Protein AF-A0A1M6LQL8-F1 (afdb_monomer)

Foldseek 3Di:
DVVVVVVVVVVVVVVVPPPPPDDFWKKKKKFAAPLAPVRWIKMKIFGFDLPFLWQLLKDKWWDDFPCDQQQNWIKIAIGIPVQWDAPDDPVCVVVVVVVPPDDDDDDDDDDDPDDSTDGFHCWIATQQFKGKHKGFQPCQACVNCVVVVHHALADPVAAEPRNLRSSCRRNDQAPVVNLVVLVCQLQGPDVPDGWHNYQMWMWMHHQARWIWIWGDHGRDIWIDTQQEAQDFADDPPDPFGWSPDAGPHGSPDDDDDRSNHGYMDIDISAFRHQDADPVRSGSHQPPWTWGQDPNWTAIPDDDDSVPPLVQQAPSRDSHGLFAEDDSNPPDRDDLQQAQFCPDQDPGDDDSFGDTHNQQDQTTPPDAPPVRASWDWRPRTSFALRRSKMWMWIGHHSPFLCSSQPIWIQIFGATSLQTATAIDTNLLGGAQPLRSCSSVLNVVVSPVFWDFDPPPPPPCLSGSPGCPHGRNDTTITRVCQRQNNGGACNDHSRVQRVLQVLVVVVVSVVVVVVVSVCSVVVNDDSVRVSNVSNVVSNVSVVQSSVSSNVSHHDPVSPPVVVVD

Mean predicted aligned error: 11.29 Å

Radius of gyration: 23.6 Å; Cα contacts (8 Å, |Δi|>4): 1247; chains: 1; bounding box: 78×62×65 Å

Secondary structure (DSSP, 8-state):
-HHHHHHHHHHHHHHTS---------EEEEEEETTBTTEEEEEEEEEE--S-TTTT-EEEEEEPP--SSS----EEEEEEGGG-EE-S-HHHHHHHTTTTTS-PPP-----SS--SEE---SEEEETTS-EEEEEE-GGGSHHHHHHTTPPP---TTS-BHHHHHHHHHHH-SSHHHHHHHHHHHTT--STT-SS-B--EEEEEE-TTS-EEEEEE-SS-EEEEE--SB---EE-TT-SSEE----B---TTSPPPPTT---EEEEESS---B--B-TTS-BS------EEEETTEEEESS-S--SS---TT-TTSTT----SS--TTSSSPB-HHHHH-------SSS-TT--S-STT--SSSS---TTS-SEEE-TTSSS-TTEEEEEEEE---TT-TTTTTT-EEEEEES-TTTS--EEE-GGG-SPPGGGTTHHHHHHHHHHHHB-----SSSS-TT----TTSTTSS-PEEEHHHHTTTSSTTTSTTHHHHHHHHHHHHHHHHHHHHHHHHHHHTT-S-HHHHHHHHHHHHHHHHHHHHHHHHHT---GGGGTTGGG-

Organism: Paramaledivibacter caminithermalis (strain DSM 15212 / CIP 107654 / DViRD3) (NCBI:txid1121301)

Sequence (563 aa):
MRRKKIFCILIAVMFFGMNIASAWACSIAGATGSATVDGRPVIWKNRDSWGSENCWKTFAYYHKTSNNEFDKFNYVGVTDADTKVYYSDPKKVKEQEKERTNEPIDLTPITEPIHPYKYYPWAGANEKGLGLVQTSAHTLSRDFQQEQGFTPDQDPNGIDNKTLNHMILCSCETVDEVEQLLRDTNNGWYDGSTARNTNSIIMVFDKYGNMATFEVSGADFTRDNVSEEYTPQNFPGYSYPIYPAVHEDDKDLENPSDGEYNGYDWRTNFARVDYERDDGFKYFVDEHRTYVEDNQVVNGEQGQDGIDDREYSTSTVKRWGRIGIRMDDPHDKDYRYFIQKEVGAYGIGQIYDIETLARSIGDLPYTNENGEAQKATGWHLSRFCTTFSVVITGSKASDSDDGKLITMWLAQGEPSHTIFIPIFPFAGEPPEILNDMYLYSNEKRHLLYDYQDTDGDGDDNECTGYTEERNADHSINLALLTGNGYYGQGGIQRPIFLTENWAYNKYNQKMFNIRYQLDNNFITDDELRQNLKEWQENIAQTMKTHYINGTYPNEALTDETSK

pLDDT: mean 75.4, std 20.94, range [26.5, 98.62]

Solvent-accessible surface area (backbone atoms only — not comparable to full-atom values): 30187 Å² total; per-residue (Å²): 124,70,70,65,56,55,54,53,50,53,51,53,54,59,68,68,64,69,73,74,79,79,83,72,64,22,39,37,37,37,32,12,18,81,37,13,76,83,35,33,22,34,38,33,32,38,40,46,58,52,88,40,62,42,47,49,51,20,37,72,43,56,46,78,48,80,70,46,100,61,32,59,34,38,24,26,28,36,34,36,60,76,43,64,39,70,78,59,65,81,83,52,52,76,64,52,72,75,68,65,86,80,76,88,79,88,83,72,82,86,84,69,100,76,73,74,51,49,76,36,28,59,30,36,31,15,40,52,12,24,41,40,35,57,27,49,18,59,77,51,24,51,66,45,29,47,76,75,71,44,82,58,51,48,25,91,76,21,53,35,62,40,56,47,45,41,46,44,42,16,58,36,49,43,62,66,47,44,51,51,53,50,63,65,33,21,60,25,73,50,93,96,23,67,4,14,36,24,32,28,36,38,38,37,33,10,23,33,11,35,37,37,38,32,44,35,33,10,50,51,70,45,33,41,67,35,54,50,65,77,62,73,41,81,45,95,94,50,99,40,34,26,66,77,82,62,51,86,58,41,70,90,52,88,77,77,60,90,51,62,24,20,13,40,51,73,46,38,28,57,62,65,46,80,44,66,45,99,86,66,56,52,50,45,76,76,90,70,53,49,33,40,56,98,79,23,33,41,70,73,64,92,77,81,83,81,55,93,65,58,88,73,31,70,51,41,78,80,51,56,70,66,55,58,64,52,95,75,47,98,63,64,40,46,69,41,46,46,61,53,33,93,45,80,48,83,65,90,78,54,102,58,33,50,39,23,41,50,33,28,60,55,67,42,74,54,61,39,100,87,70,43,41,48,43,72,20,77,40,31,61,22,30,74,36,27,19,29,28,40,39,37,38,44,25,25,65,87,50,74,57,66,9,44,70,28,33,37,31,40,12,41,14,38,41,63,76,32,57,66,42,65,39,44,27,45,37,41,72,58,53,74,84,46,68,58,41,20,57,61,25,47,57,51,44,63,75,32,38,70,64,61,73,84,84,75,81,82,64,86,66,53,28,62,33,73,86,30,59,48,42,41,80,40,41,36,36,39,50,57,41,14,29,98,37,38,77,47,68,21,47,62,24,24,28,43,46,39,35,42,54,39,48,50,53,54,47,53,55,49,54,52,54,50,49,54,29,43,73,66,68,71,56,51,73,68,56,48,24,52,54,45,37,59,47,36,40,53,49,47,54,53,50,51,54,22,59,76,69,66,36,50,60,80,77,39,61,67,60,66,81,74,111

Nearest PDB structures (foldseek):
  4e55-assembly1_A  TM=4.766E-01  e=2.566E-01  Pseudomonas sp. 130

Structure (mmCIF, N/CA/C/O backbone):
data_AF-A0A1M6LQL8-F1
#
_entry.id   AF-A0A1M6LQL8-F1
#
loop_
_atom_site.group_PDB
_atom_site.id
_atom_site.type_symbol
_atom_site.label_atom_id
_atom_site.label_alt_id
_atom_site.label_comp_id
_atom_site.label_asym_id
_atom_site.label_entity_id
_atom_site.label_seq_id
_atom_site.pdbx_PDB_ins_code
_atom_site.Cartn_x
_atom_site.Cartn_y
_atom_site.Cartn_z
_atom_site.occupancy
_atom_site.B_iso_or_equiv
_atom_site.auth_seq_id
_atom_site.auth_comp_id
_atom_site.auth_asym_id
_atom_site.auth_atom_id
_atom_site.pdbx_PDB_model_num
ATOM 1 N N . MET A 1 1 ? 51.097 20.227 -31.920 1.00 51.44 1 MET A N 1
ATOM 2 C CA . MET A 1 1 ? 49.835 20.897 -31.518 1.00 51.44 1 MET A CA 1
ATOM 3 C C . MET A 1 1 ? 48.553 20.094 -31.803 1.00 51.44 1 MET A C 1
ATOM 5 O O . MET A 1 1 ? 47.617 20.233 -31.032 1.00 51.44 1 MET A O 1
ATOM 9 N N . ARG A 1 2 ? 48.485 19.221 -32.830 1.00 49.28 2 ARG A N 1
ATOM 10 C CA . ARG A 1 2 ? 47.283 18.403 -33.139 1.00 49.28 2 ARG A CA 1
ATOM 11 C C . ARG A 1 2 ? 47.032 17.189 -32.220 1.00 49.28 2 ARG A C 1
ATOM 13 O O . ARG A 1 2 ? 45.882 16.875 -31.964 1.00 49.28 2 ARG A O 1
ATOM 20 N N . ARG A 1 3 ? 48.073 16.550 -31.662 1.00 45.28 3 ARG A N 1
ATOM 21 C CA . ARG A 1 3 ? 47.918 15.356 -30.794 1.00 45.28 3 ARG A CA 1
ATOM 22 C C . ARG A 1 3 ? 47.358 15.646 -29.391 1.00 45.28 3 ARG A C 1
ATOM 24 O O . ARG A 1 3 ? 46.673 14.800 -28.841 1.00 45.28 3 ARG A O 1
ATOM 31 N N . LYS A 1 4 ? 47.574 16.851 -28.845 1.00 42.88 4 LYS A N 1
ATOM 32 C CA . LYS A 1 4 ? 47.022 17.250 -27.532 1.00 42.88 4 LYS A CA 1
ATOM 33 C C . LYS A 1 4 ? 45.515 17.549 -27.581 1.00 42.88 4 LYS A C 1
ATOM 35 O O . LYS A 1 4 ? 44.828 17.304 -26.606 1.00 42.88 4 LYS A O 1
ATOM 40 N N . LYS A 1 5 ? 44.991 18.005 -28.729 1.00 42.81 5 LYS A N 1
ATOM 41 C CA . LYS A 1 5 ? 43.551 18.277 -28.907 1.00 42.81 5 LYS A CA 1
ATOM 42 C C . LYS A 1 5 ? 42.715 16.999 -29.058 1.00 42.81 5 LYS A C 1
ATOM 44 O O . LYS A 1 5 ? 41.590 16.968 -28.589 1.00 42.81 5 LYS A O 1
ATOM 49 N N . ILE A 1 6 ? 43.280 15.944 -29.652 1.00 52.91 6 ILE A N 1
ATOM 50 C CA . ILE A 1 6 ? 42.610 14.635 -29.781 1.00 52.91 6 ILE A CA 1
ATOM 51 C C . ILE A 1 6 ? 42.515 13.929 -28.417 1.00 52.91 6 ILE A C 1
ATOM 53 O O . ILE A 1 6 ? 41.496 13.322 -28.118 1.00 52.91 6 ILE A O 1
ATOM 57 N N . PHE A 1 7 ? 43.529 14.079 -27.558 1.00 50.47 7 PHE A N 1
ATOM 58 C CA . PHE A 1 7 ? 43.519 13.506 -26.207 1.00 50.47 7 PHE A CA 1
ATOM 59 C C . PHE A 1 7 ? 42.490 14.186 -25.282 1.00 50.47 7 PHE A C 1
ATOM 61 O O . PHE A 1 7 ? 41.803 13.507 -24.531 1.00 50.47 7 PHE A O 1
ATOM 68 N N . CYS A 1 8 ? 42.307 15.509 -25.390 1.00 50.44 8 CYS A N 1
ATOM 69 C CA . CYS A 1 8 ? 41.268 16.223 -24.634 1.00 50.44 8 CYS A CA 1
ATOM 70 C C . CYS A 1 8 ? 39.840 15.900 -25.107 1.00 50.44 8 CYS A C 1
ATOM 72 O O . CYS A 1 8 ? 38.934 15.891 -24.286 1.00 50.44 8 CYS A O 1
ATOM 74 N N . ILE A 1 9 ? 39.634 15.606 -26.398 1.00 54.69 9 ILE A N 1
ATOM 75 C CA . ILE A 1 9 ? 38.318 15.194 -26.919 1.00 54.69 9 ILE A CA 1
ATOM 76 C C . ILE A 1 9 ? 37.983 13.760 -26.484 1.00 54.69 9 ILE A C 1
ATOM 78 O O . ILE A 1 9 ? 36.846 13.501 -26.123 1.00 54.69 9 ILE A O 1
ATOM 82 N N . LEU A 1 10 ? 38.959 12.847 -26.433 1.00 51.44 10 LEU A N 1
ATOM 83 C CA . LEU A 1 10 ? 38.745 11.486 -25.915 1.00 51.44 10 LEU A CA 1
ATOM 84 C C . LEU A 1 10 ? 38.437 11.462 -24.410 1.00 51.44 10 LEU A C 1
ATOM 86 O O . LEU A 1 10 ? 37.587 10.688 -23.990 1.00 51.44 10 LEU A O 1
ATOM 90 N N . ILE A 1 11 ? 39.060 12.340 -23.616 1.00 54.34 11 ILE A N 1
ATOM 91 C CA . ILE A 1 11 ? 38.724 12.505 -22.191 1.00 54.34 11 ILE A CA 1
ATOM 92 C C . ILE A 1 11 ? 37.340 13.149 -22.030 1.00 54.34 11 ILE A C 1
ATOM 94 O O . ILE A 1 11 ? 36.560 12.688 -21.210 1.00 54.34 11 ILE A O 1
ATOM 98 N N . ALA A 1 12 ? 36.984 14.150 -22.841 1.00 48.75 12 ALA A N 1
ATOM 99 C CA . ALA A 1 12 ? 35.648 14.752 -22.798 1.00 48.75 12 ALA A CA 1
ATOM 100 C C . ALA A 1 12 ? 34.536 13.778 -23.236 1.00 48.75 12 ALA A C 1
ATOM 102 O O . ALA A 1 12 ? 33.448 13.822 -22.679 1.00 48.75 12 ALA A O 1
ATOM 103 N N . VAL A 1 13 ? 34.811 12.868 -24.178 1.00 50.97 13 VAL A N 1
ATOM 104 C CA . VAL A 1 13 ? 33.875 11.803 -24.589 1.00 50.97 13 VAL A CA 1
ATOM 105 C C . VAL A 1 13 ? 33.806 10.674 -23.549 1.00 50.97 13 VAL A C 1
ATOM 107 O O . VAL A 1 13 ? 32.734 10.119 -23.351 1.00 50.97 13 VAL A O 1
ATOM 110 N N . MET A 1 14 ? 34.893 10.382 -22.820 1.00 44.81 14 MET A N 1
ATOM 111 C CA . MET A 1 14 ? 34.853 9.471 -21.661 1.00 44.81 14 MET A CA 1
ATOM 112 C C . MET A 1 14 ? 34.118 10.070 -20.451 1.00 44.81 14 MET A C 1
ATOM 114 O O . MET A 1 14 ? 33.455 9.329 -19.739 1.00 44.81 14 MET A O 1
ATOM 118 N N . PHE A 1 15 ? 34.172 11.390 -20.237 1.00 41.34 15 PHE A N 1
ATOM 119 C CA . PHE A 1 15 ? 33.432 12.058 -19.155 1.00 41.34 15 PHE A CA 1
ATOM 120 C C . PHE A 1 15 ? 31.950 12.316 -19.479 1.00 41.34 15 PHE A C 1
ATOM 122 O O . PHE A 1 15 ? 31.159 12.468 -18.559 1.00 41.34 15 PHE A O 1
ATOM 129 N N . PHE A 1 16 ? 31.551 12.316 -20.757 1.00 37.59 16 PHE A N 1
ATOM 130 C CA . PHE A 1 16 ? 30.139 12.395 -21.171 1.00 37.59 16 PHE A CA 1
ATOM 131 C C . PHE A 1 16 ? 29.446 11.025 -21.291 1.00 37.59 16 PHE A C 1
ATOM 133 O O . PHE A 1 16 ? 28.259 10.967 -21.603 1.00 37.59 16 PHE A O 1
ATOM 140 N N . GLY A 1 17 ? 30.175 9.926 -21.066 1.00 30.78 17 GLY A N 1
ATOM 141 C CA . GLY A 1 17 ? 29.665 8.556 -21.186 1.00 30.78 17 GLY A CA 1
ATOM 142 C C . GLY A 1 17 ? 29.110 7.947 -19.896 1.00 30.78 17 GLY A C 1
ATOM 143 O O . GLY A 1 17 ? 28.603 6.835 -19.944 1.00 30.78 17 GLY A O 1
ATOM 144 N N . MET A 1 18 ? 29.187 8.642 -18.759 1.00 32.34 18 MET A N 1
ATOM 145 C CA . MET A 1 18 ? 28.587 8.192 -17.498 1.00 32.34 18 MET A CA 1
ATOM 146 C C . MET A 1 18 ? 27.302 8.980 -17.239 1.00 32.34 18 MET A C 1
ATOM 148 O O . MET A 1 18 ? 27.223 9.774 -16.307 1.00 32.34 18 MET A O 1
ATOM 152 N N . ASN A 1 19 ? 26.290 8.781 -18.086 1.00 28.59 19 ASN A N 1
ATOM 153 C CA . ASN A 1 19 ? 24.925 8.959 -17.604 1.00 28.59 19 ASN A CA 1
ATOM 154 C C . ASN A 1 19 ? 24.660 7.743 -16.724 1.00 28.59 19 ASN A C 1
ATOM 156 O O . ASN A 1 19 ? 24.488 6.638 -17.228 1.00 28.59 19 ASN A O 1
ATOM 160 N N . ILE A 1 20 ? 24.728 7.933 -15.409 1.00 33.16 20 ILE A N 1
ATOM 161 C CA . ILE A 1 20 ? 24.200 6.953 -14.469 1.00 33.16 20 ILE A CA 1
ATOM 162 C C . ILE A 1 20 ? 22.696 6.925 -14.744 1.00 33.16 20 ILE A C 1
ATOM 164 O O . ILE A 1 20 ? 21.991 7.886 -14.425 1.00 33.16 20 ILE A O 1
ATOM 168 N N . ALA A 1 21 ? 22.232 5.867 -15.410 1.00 33.00 21 ALA A N 1
ATOM 169 C CA . ALA A 1 21 ? 20.815 5.573 -15.534 1.00 33.00 21 ALA A CA 1
ATOM 170 C C . ALA A 1 21 ? 20.222 5.601 -14.119 1.00 33.00 21 ALA A C 1
ATOM 172 O O . ALA A 1 21 ? 20.693 4.928 -13.202 1.00 33.00 21 ALA A O 1
ATOM 173 N N . SER A 1 22 ? 19.279 6.513 -13.907 1.00 39.97 22 SER A N 1
ATOM 174 C CA . SER A 1 22 ? 18.739 6.809 -12.586 1.00 39.97 22 SER A CA 1
ATOM 175 C C . SER A 1 22 ? 17.838 5.656 -12.145 1.00 39.97 22 SER A C 1
ATOM 177 O O . SER A 1 22 ? 16.834 5.386 -12.795 1.00 39.97 22 SER A O 1
ATOM 179 N N . ALA A 1 23 ? 18.192 4.966 -11.059 1.00 41.09 23 ALA A N 1
ATOM 180 C CA . ALA A 1 23 ? 17.449 3.811 -10.560 1.00 41.09 23 ALA A CA 1
ATOM 181 C C . ALA A 1 23 ? 16.188 4.249 -9.799 1.00 41.09 23 ALA A C 1
ATOM 183 O O . ALA A 1 23 ? 16.297 4.809 -8.714 1.00 41.09 23 ALA A O 1
ATOM 184 N N . TRP A 1 24 ? 15.012 3.970 -10.373 1.00 51.72 24 TRP A N 1
ATOM 185 C CA . TRP A 1 24 ? 13.656 4.130 -9.820 1.00 51.72 24 TRP A CA 1
ATOM 186 C C . TRP A 1 24 ? 13.412 3.036 -8.790 1.00 51.72 24 TRP A C 1
ATOM 188 O O . TRP A 1 24 ? 13.331 1.887 -9.206 1.00 51.72 24 TRP A O 1
ATOM 198 N N . ALA A 1 25 ? 13.323 3.341 -7.487 1.00 62.91 25 ALA A N 1
ATOM 199 C CA . ALA A 1 25 ? 13.312 2.281 -6.484 1.00 62.91 25 ALA A CA 1
ATOM 200 C C . ALA A 1 25 ? 12.188 2.312 -5.448 1.00 62.91 25 ALA A C 1
ATOM 202 O O . ALA A 1 25 ? 12.446 2.235 -4.258 1.00 62.91 25 ALA A O 1
ATOM 203 N N . CYS A 1 26 ? 10.926 2.313 -5.883 1.00 80.56 26 CYS A N 1
ATOM 204 C CA . CYS A 1 26 ? 9.837 1.955 -4.968 1.00 80.56 26 CYS A CA 1
ATOM 205 C C . CYS A 1 26 ? 9.960 0.478 -4.518 1.00 80.56 26 CYS A C 1
ATOM 207 O O . CYS A 1 26 ? 10.621 -0.337 -5.168 1.00 80.56 26 CYS A O 1
ATOM 209 N N . SER A 1 27 ? 9.307 0.138 -3.404 1.00 83.00 27 SER A N 1
ATOM 210 C CA . SER A 1 27 ? 9.237 -1.234 -2.874 1.00 83.00 27 SER A CA 1
ATOM 211 C C . SER A 1 27 ? 7.787 -1.614 -2.603 1.00 83.00 27 SER A C 1
ATOM 213 O O . SER A 1 27 ? 7.040 -0.777 -2.088 1.00 83.00 27 SER A O 1
ATOM 215 N N . ILE A 1 28 ? 7.395 -2.845 -2.941 1.00 87.06 28 ILE A N 1
ATOM 216 C CA . ILE A 1 28 ? 6.079 -3.410 -2.626 1.00 87.06 28 ILE A CA 1
ATOM 217 C C . ILE A 1 28 ? 6.205 -4.829 -2.069 1.00 87.06 28 ILE A C 1
ATOM 219 O O . ILE A 1 28 ? 7.141 -5.559 -2.393 1.00 87.06 28 ILE A O 1
ATOM 223 N N . ALA A 1 29 ? 5.250 -5.230 -1.240 1.00 87.56 29 ALA A N 1
ATOM 224 C CA . ALA A 1 29 ? 5.147 -6.592 -0.730 1.00 87.56 29 ALA A CA 1
ATOM 225 C C . ALA A 1 29 ? 3.711 -6.904 -0.327 1.00 87.56 29 ALA A C 1
ATOM 227 O O . ALA A 1 29 ? 2.934 -5.985 -0.066 1.00 87.56 29 ALA A O 1
ATOM 228 N N . GLY A 1 30 ? 3.382 -8.184 -0.225 1.00 90.31 30 GLY A N 1
ATOM 229 C CA . GLY A 1 30 ? 2.069 -8.642 0.188 1.00 90.31 30 GLY A CA 1
ATOM 230 C C . GLY A 1 30 ? 2.092 -10.023 0.820 1.00 90.31 30 GLY A C 1
ATOM 231 O O . GLY A 1 30 ? 3.031 -10.790 0.630 1.00 90.31 30 GLY A O 1
ATOM 232 N N . ALA A 1 31 ? 1.069 -10.320 1.612 1.00 91.00 31 ALA A N 1
ATOM 233 C CA . ALA A 1 31 ? 0.821 -11.633 2.196 1.00 91.00 31 ALA A CA 1
ATOM 234 C C . ALA A 1 31 ? -0.680 -11.929 2.230 1.00 91.00 31 ALA A C 1
ATOM 236 O O . ALA A 1 31 ? -1.473 -11.007 2.415 1.00 91.00 31 ALA A O 1
ATOM 237 N N . THR A 1 32 ? -1.071 -13.196 2.092 1.00 92.81 32 THR A N 1
ATOM 238 C CA . THR A 1 32 ? -2.464 -13.665 2.158 1.00 92.81 32 THR A CA 1
ATOM 239 C C . THR A 1 32 ? -2.569 -15.089 2.720 1.00 92.81 32 THR A C 1
ATOM 241 O O . THR A 1 32 ? -1.564 -15.785 2.878 1.00 92.81 32 THR A O 1
ATOM 244 N N . GLY A 1 33 ? -3.788 -15.536 3.028 1.00 88.19 33 GLY A N 1
ATOM 245 C CA . GLY A 1 33 ? -4.061 -16.901 3.477 1.00 88.19 33 GLY A CA 1
ATOM 246 C C . GLY A 1 33 ? -3.384 -17.243 4.808 1.00 88.19 33 GLY A C 1
ATOM 247 O O . GLY A 1 33 ? -3.378 -16.445 5.741 1.00 88.19 33 GLY A O 1
ATOM 248 N N . SER A 1 34 ? -2.805 -18.438 4.924 1.00 86.75 34 SER A N 1
ATOM 249 C CA . SER A 1 34 ? -2.109 -18.882 6.138 1.00 86.75 34 SER A CA 1
ATOM 250 C C . SER A 1 34 ? -0.845 -18.091 6.460 1.00 86.75 34 SER A C 1
ATOM 252 O O . SER A 1 34 ? -0.363 -18.192 7.582 1.00 86.75 34 SER A O 1
ATOM 254 N N . ALA A 1 35 ? -0.316 -17.296 5.525 1.00 85.88 35 ALA A N 1
ATOM 255 C CA . ALA A 1 35 ? 0.788 -16.391 5.827 1.00 85.88 35 ALA A CA 1
ATOM 256 C C . ALA A 1 35 ? 0.349 -15.184 6.675 1.00 85.88 35 ALA A C 1
ATOM 258 O O . ALA A 1 35 ? 1.211 -14.465 7.186 1.00 85.88 35 ALA A O 1
ATOM 259 N N . THR A 1 36 ? -0.959 -14.933 6.837 1.00 91.69 36 THR A N 1
ATOM 260 C CA . THR A 1 36 ? -1.477 -13.835 7.662 1.00 91.69 36 THR A CA 1
ATOM 261 C C . THR A 1 36 ? -2.214 -14.311 8.910 1.00 91.69 36 THR A C 1
ATOM 263 O O . THR A 1 36 ? -2.803 -15.388 8.946 1.00 91.69 36 THR A O 1
ATOM 266 N N . VAL A 1 37 ? -2.202 -13.479 9.961 1.00 91.31 37 VAL A N 1
ATOM 267 C CA . VAL A 1 37 ? -2.737 -13.828 11.297 1.00 91.31 37 VAL A CA 1
ATOM 268 C C . VAL A 1 37 ? -4.217 -14.233 11.255 1.00 91.31 37 VAL A C 1
ATOM 270 O O . VAL A 1 37 ? -4.670 -15.043 12.062 1.00 91.31 37 VAL A O 1
ATOM 273 N N . ASP A 1 38 ? -4.998 -13.633 10.359 1.00 90.69 38 ASP A N 1
ATOM 274 C CA . ASP A 1 38 ? -6.448 -13.811 10.288 1.00 90.69 38 ASP A CA 1
ATOM 275 C C . ASP A 1 38 ? -6.953 -14.270 8.910 1.00 90.69 38 ASP A C 1
ATOM 277 O O . ASP A 1 38 ? -8.173 -14.349 8.700 1.00 90.69 38 ASP A O 1
ATOM 281 N N . GLY A 1 39 ? -6.038 -14.610 7.999 1.00 91.44 39 GLY A N 1
ATOM 282 C CA . GLY A 1 39 ? -6.333 -15.050 6.638 1.00 91.44 39 GLY A CA 1
ATOM 283 C C . GLY A 1 39 ? -6.662 -13.934 5.649 1.00 91.44 39 GLY A C 1
ATOM 284 O O . GLY A 1 39 ? -7.005 -14.241 4.512 1.00 91.44 39 GLY A O 1
ATOM 285 N N . ARG A 1 40 ? -6.629 -12.657 6.055 1.00 94.81 40 ARG A N 1
ATOM 286 C CA . ARG A 1 40 ? -6.903 -11.530 5.149 1.00 94.81 40 ARG A CA 1
ATOM 287 C C . ARG A 1 40 ? -5.634 -11.098 4.427 1.00 94.81 40 ARG A C 1
ATOM 289 O O . ARG A 1 40 ? -4.569 -11.116 5.049 1.00 94.81 40 ARG A O 1
ATOM 296 N N . PRO A 1 41 ? -5.727 -10.672 3.159 1.00 96.31 41 PRO A N 1
ATOM 297 C CA . PRO A 1 41 ? -4.577 -10.181 2.435 1.00 96.31 41 PRO A CA 1
ATOM 298 C C . PRO A 1 41 ? -4.133 -8.830 3.001 1.00 96.31 41 PRO A C 1
ATOM 300 O O . PRO A 1 41 ? -4.943 -8.008 3.441 1.00 96.31 41 PRO A O 1
ATOM 303 N N . VAL A 1 42 ? -2.831 -8.587 2.973 1.00 96.75 42 VAL A N 1
ATOM 304 C CA . VAL A 1 42 ? -2.226 -7.294 3.285 1.00 96.75 42 VAL A CA 1
ATOM 305 C C . VAL A 1 42 ? -1.192 -7.000 2.215 1.00 96.75 42 VAL A C 1
ATOM 307 O O . VAL A 1 42 ? -0.339 -7.843 1.970 1.00 96.75 42 VAL A O 1
ATOM 310 N N . ILE A 1 43 ? -1.250 -5.820 1.601 1.00 96.50 43 ILE A N 1
ATOM 311 C CA . ILE A 1 43 ? -0.221 -5.328 0.669 1.00 96.50 43 ILE A CA 1
ATOM 312 C C . ILE A 1 43 ? 0.363 -4.018 1.177 1.00 96.50 43 ILE A C 1
ATOM 314 O O . ILE A 1 43 ? -0.282 -3.271 1.913 1.00 96.50 43 ILE A O 1
ATOM 318 N N . TRP A 1 44 ? 1.587 -3.724 0.774 1.00 95.19 44 TRP A N 1
ATOM 319 C CA . TRP A 1 44 ? 2.355 -2.577 1.228 1.00 95.19 44 TRP A CA 1
ATOM 320 C C . TRP A 1 44 ? 3.121 -1.933 0.081 1.00 95.19 44 TRP A C 1
ATOM 322 O O . TRP A 1 44 ? 3.536 -2.604 -0.864 1.00 95.19 44 TRP A O 1
ATOM 332 N N . LYS A 1 45 ? 3.338 -0.621 0.202 1.00 92.94 45 LYS A N 1
ATOM 333 C CA . LYS A 1 45 ? 4.214 0.156 -0.668 1.00 92.94 45 LYS A CA 1
ATOM 334 C C . LYS A 1 45 ? 4.965 1.229 0.100 1.00 92.94 45 LYS A C 1
ATOM 336 O O . LYS A 1 45 ? 4.336 2.058 0.754 1.00 92.94 45 LYS A O 1
ATOM 341 N N . ASN A 1 46 ? 6.273 1.312 -0.132 1.00 90.69 46 ASN A N 1
ATOM 342 C CA . ASN A 1 46 ? 7.025 2.560 -0.006 1.00 90.69 46 ASN A CA 1
ATOM 343 C C . ASN A 1 46 ? 7.174 3.195 -1.387 1.00 90.69 46 ASN A C 1
ATOM 345 O O . ASN A 1 46 ? 7.593 2.544 -2.354 1.00 90.69 46 ASN A O 1
ATOM 349 N N . ARG A 1 47 ? 6.791 4.470 -1.501 1.00 90.19 47 ARG A N 1
ATOM 350 C CA . ARG A 1 47 ? 6.981 5.229 -2.733 1.00 90.19 47 ARG A CA 1
ATOM 351 C C . ARG A 1 47 ? 8.207 6.114 -2.637 1.00 90.19 47 ARG A C 1
ATOM 353 O O . ARG A 1 47 ? 8.163 7.136 -1.960 1.00 90.19 47 ARG A O 1
ATOM 360 N N . ASP A 1 48 ? 9.202 5.807 -3.449 1.00 84.31 48 ASP A N 1
ATOM 361 C CA . ASP A 1 48 ? 10.392 6.630 -3.613 1.00 84.31 48 ASP A CA 1
ATOM 362 C C . ASP A 1 48 ? 10.257 7.497 -4.868 1.00 84.31 48 ASP A C 1
ATOM 364 O O . ASP A 1 48 ? 9.836 7.012 -5.922 1.00 84.31 48 ASP A O 1
ATOM 368 N N . SER A 1 49 ? 10.545 8.794 -4.743 1.00 80.25 49 SER A N 1
ATOM 369 C CA . SER A 1 49 ? 10.445 9.750 -5.847 1.00 80.25 49 SER A CA 1
ATOM 370 C C . SER A 1 49 ? 11.384 10.937 -5.662 1.00 80.25 49 SER A C 1
ATOM 372 O O . SER A 1 49 ? 11.535 11.452 -4.561 1.00 80.25 49 SER A O 1
ATOM 374 N N . TRP A 1 50 ? 11.941 11.387 -6.784 1.00 72.25 50 TRP A N 1
ATOM 375 C CA . TRP A 1 50 ? 12.837 12.543 -6.954 1.00 72.25 50 TRP A CA 1
ATOM 376 C C . TRP A 1 50 ? 12.446 13.374 -8.187 1.00 72.25 50 TRP A C 1
ATOM 378 O O . TRP A 1 50 ? 13.238 14.164 -8.695 1.00 72.25 50 TRP A O 1
ATOM 388 N N . GLY A 1 51 ? 11.249 13.127 -8.736 1.00 59.53 51 GLY A N 1
ATOM 389 C CA . GLY A 1 51 ? 10.841 13.640 -10.044 1.00 59.53 51 GLY A CA 1
ATOM 390 C C . GLY A 1 51 ? 10.559 15.143 -10.085 1.00 59.53 51 GLY A C 1
ATOM 391 O O . GLY A 1 51 ? 10.600 15.721 -11.168 1.00 59.53 51 GLY A O 1
ATOM 392 N N . SER A 1 52 ? 10.269 15.772 -8.942 1.00 68.50 52 SER A N 1
ATOM 393 C CA . SER A 1 52 ? 10.006 17.210 -8.856 1.00 68.50 52 SER A CA 1
ATOM 394 C C . SER A 1 52 ? 10.170 17.750 -7.426 1.00 68.50 52 SER A C 1
ATOM 396 O O . SER A 1 52 ? 10.096 16.998 -6.450 1.00 68.50 52 SER A O 1
ATOM 398 N N . GLU A 1 53 ? 10.249 19.077 -7.309 1.00 65.69 53 GLU A N 1
ATOM 399 C CA . GLU A 1 53 ? 10.093 19.871 -6.073 1.00 65.69 53 GLU A CA 1
ATOM 400 C C . GLU A 1 53 ? 8.808 19.581 -5.276 1.00 65.69 53 GLU A C 1
ATOM 402 O O . GLU A 1 53 ? 8.721 19.902 -4.097 1.00 65.69 53 GLU A O 1
ATOM 407 N N . ASN A 1 54 ? 7.790 18.973 -5.888 1.00 74.81 54 ASN A N 1
ATOM 408 C CA . ASN A 1 54 ? 6.461 18.798 -5.310 1.00 74.81 54 ASN A CA 1
ATOM 409 C C . ASN A 1 54 ? 6.098 17.331 -5.039 1.00 74.81 54 ASN A C 1
ATOM 411 O O . ASN A 1 54 ? 5.035 17.066 -4.472 1.00 74.81 54 ASN A O 1
ATOM 415 N N . CYS A 1 55 ? 6.965 16.369 -5.373 1.00 76.75 55 CYS A N 1
ATOM 416 C CA . CYS A 1 55 ? 6.646 14.944 -5.261 1.00 76.75 55 CYS A CA 1
ATOM 417 C C . CYS A 1 55 ? 6.431 14.457 -3.814 1.00 76.75 55 CYS A C 1
ATOM 419 O O . CYS A 1 55 ? 5.877 13.380 -3.593 1.00 76.75 55 CYS A O 1
ATOM 421 N N . TRP A 1 56 ? 6.863 15.243 -2.825 1.00 81.62 56 TRP A N 1
ATOM 422 C CA . TRP A 1 56 ? 6.652 15.003 -1.395 1.00 81.62 56 TRP A CA 1
ATOM 423 C C . TRP A 1 56 ? 5.298 15.491 -0.871 1.00 81.62 56 TRP A C 1
ATOM 425 O O . TRP A 1 56 ? 4.876 15.063 0.205 1.00 81.62 56 TRP A O 1
ATOM 435 N N . LYS A 1 57 ? 4.609 16.366 -1.619 1.00 87.19 57 LYS A N 1
ATOM 436 C CA . LYS A 1 57 ? 3.278 16.889 -1.282 1.00 87.19 57 LYS A CA 1
ATOM 437 C C . LYS A 1 57 ? 2.236 15.813 -1.572 1.00 87.19 57 LYS A C 1
ATOM 439 O O . LYS A 1 57 ? 1.539 15.851 -2.587 1.00 87.19 57 LYS A O 1
ATOM 444 N N . THR A 1 58 ? 2.215 14.805 -0.710 1.00 90.69 58 THR A N 1
ATOM 445 C CA . THR A 1 58 ? 1.392 13.603 -0.847 1.00 90.69 58 THR A CA 1
ATOM 446 C C . THR A 1 58 ? 0.080 13.756 -0.097 1.00 90.69 58 THR A C 1
ATOM 448 O O . THR A 1 58 ? 0.035 14.374 0.960 1.00 90.69 58 THR A O 1
ATOM 451 N N . PHE A 1 59 ? -1.002 13.210 -0.644 1.00 92.62 59 PHE A N 1
ATOM 452 C CA . PHE A 1 59 ? -2.319 13.249 -0.009 1.00 92.62 59 PHE A CA 1
ATOM 453 C C . PHE A 1 59 ? -3.198 12.095 -0.499 1.00 92.62 59 PHE A C 1
ATOM 455 O O . PHE A 1 59 ? -2.985 11.530 -1.578 1.00 92.62 59 PHE A O 1
ATOM 462 N N . ALA A 1 60 ? -4.190 11.737 0.316 1.00 95.00 60 ALA A N 1
ATOM 463 C CA . ALA A 1 60 ? -5.272 10.856 -0.102 1.00 95.00 60 ALA A CA 1
ATOM 464 C C . ALA A 1 60 ? -6.369 11.674 -0.789 1.00 95.00 60 ALA A C 1
ATOM 466 O O . ALA A 1 60 ? -6.657 12.792 -0.372 1.00 95.00 60 ALA A O 1
ATOM 467 N N . TYR A 1 61 ? -7.012 11.107 -1.802 1.00 94.06 61 TYR A N 1
ATOM 468 C CA . TYR A 1 61 ? -8.176 11.707 -2.448 1.00 94.06 61 TYR A CA 1
ATOM 469 C C . TYR A 1 61 ? -9.241 10.651 -2.725 1.00 94.06 61 TYR A C 1
ATOM 471 O O . TYR A 1 61 ? -8.935 9.466 -2.883 1.00 94.06 61 TYR A O 1
ATOM 479 N N . TYR A 1 62 ? -10.489 11.097 -2.810 1.00 94.94 62 TYR A N 1
ATOM 480 C CA . TYR A 1 62 ? -11.605 10.271 -3.236 1.00 94.94 62 TYR A CA 1
ATOM 481 C C . TYR A 1 62 ? -11.882 10.472 -4.720 1.00 94.94 62 TYR A C 1
ATOM 483 O O . TYR A 1 62 ? -12.045 11.595 -5.201 1.00 94.94 62 TYR A O 1
ATOM 491 N N . HIS A 1 63 ? -11.963 9.369 -5.451 1.00 93.50 63 HIS A N 1
ATOM 492 C CA . HIS A 1 63 ? -12.529 9.353 -6.787 1.00 93.50 63 HIS A CA 1
ATOM 493 C C . HIS A 1 63 ? -13.978 8.908 -6.696 1.00 93.50 63 HIS A C 1
ATOM 495 O O . HIS A 1 63 ? -14.275 7.773 -6.313 1.00 93.50 63 HIS A O 1
ATOM 501 N N . LYS A 1 64 ? -14.877 9.809 -7.089 1.00 92.25 64 LYS A N 1
ATOM 502 C CA . LYS A 1 64 ? -16.285 9.488 -7.252 1.00 92.25 64 LYS A CA 1
ATOM 503 C C . LYS A 1 64 ? -16.540 9.009 -8.671 1.00 92.25 64 LYS A C 1
ATOM 505 O O . LYS A 1 64 ? -16.265 9.734 -9.626 1.00 92.25 64 LYS A O 1
ATOM 510 N N . THR A 1 65 ? -17.135 7.831 -8.789 1.00 85.75 65 THR A N 1
ATOM 511 C CA . THR A 1 65 ? -17.468 7.250 -10.083 1.00 85.75 65 THR A CA 1
ATOM 512 C C . THR A 1 65 ? -18.453 8.111 -10.879 1.00 85.75 65 THR A C 1
ATOM 514 O O . THR A 1 65 ? -19.410 8.680 -10.340 1.00 85.75 65 THR A O 1
ATOM 517 N N . SER A 1 66 ? -18.238 8.181 -12.191 1.00 80.69 66 SER A N 1
ATOM 518 C CA . SER A 1 66 ? -19.192 8.728 -13.157 1.00 80.69 66 SER A CA 1
ATOM 519 C C . SER A 1 66 ? -20.286 7.732 -13.573 1.00 80.69 66 SER A C 1
ATOM 521 O O . SER A 1 66 ? -21.174 8.114 -14.338 1.00 80.69 66 SER A O 1
ATOM 523 N N . ASN A 1 67 ? -20.279 6.503 -13.034 1.00 75.62 67 ASN A N 1
ATOM 524 C CA . ASN A 1 67 ? -21.244 5.431 -13.308 1.00 75.62 67 ASN A CA 1
ATOM 525 C C . ASN A 1 67 ? -21.393 5.122 -14.807 1.00 75.62 67 ASN A C 1
ATOM 527 O O . ASN A 1 67 ? -22.507 4.967 -15.317 1.00 75.62 67 ASN A O 1
ATOM 531 N N . ASN A 1 68 ? -20.271 5.063 -15.522 1.00 77.88 68 ASN A N 1
ATOM 532 C CA . ASN A 1 68 ? -20.235 4.619 -16.912 1.00 77.88 68 ASN A CA 1
ATOM 533 C C . ASN A 1 68 ? -19.602 3.221 -17.014 1.00 77.88 68 ASN A C 1
ATOM 535 O O . ASN A 1 68 ? -19.239 2.615 -16.011 1.00 77.88 68 ASN A O 1
ATOM 539 N N . GLU A 1 69 ? -19.503 2.679 -18.227 1.00 70.00 69 GLU A N 1
ATOM 540 C CA . GLU A 1 69 ? -19.019 1.310 -18.447 1.00 70.00 69 GLU A CA 1
ATOM 541 C C . GLU A 1 69 ? -17.563 1.082 -17.998 1.00 70.00 69 GLU A C 1
ATOM 543 O O . GLU A 1 69 ? -17.213 -0.043 -17.656 1.00 70.00 69 GLU A O 1
ATOM 548 N N . PHE A 1 70 ? -16.735 2.130 -17.935 1.00 74.88 70 PHE A N 1
ATOM 549 C CA . PHE A 1 70 ? -15.317 2.053 -17.557 1.00 74.88 70 PHE A CA 1
ATOM 550 C C . PHE A 1 70 ? -14.996 2.646 -16.190 1.00 74.88 70 PHE A C 1
ATOM 552 O O . PHE A 1 70 ? -14.001 2.282 -15.585 1.00 74.88 70 PHE A O 1
ATOM 559 N N . ASP A 1 71 ? -15.827 3.552 -15.700 1.00 83.81 71 ASP A N 1
ATOM 560 C CA . ASP A 1 71 ? -15.704 4.160 -14.387 1.00 83.81 71 ASP A CA 1
ATOM 561 C C . ASP A 1 71 ? -16.948 3.764 -13.599 1.00 83.81 71 ASP A C 1
ATOM 563 O O . ASP A 1 71 ? -17.984 4.424 -13.709 1.00 83.81 71 ASP A O 1
ATOM 567 N N . LYS A 1 72 ? -16.837 2.641 -12.879 1.00 90.81 72 LYS A N 1
ATOM 568 C CA . LYS A 1 72 ? -17.921 1.937 -12.176 1.00 90.81 72 LYS A CA 1
ATOM 569 C C . LYS A 1 72 ? -17.857 2.102 -10.660 1.00 90.81 72 LYS A C 1
ATOM 571 O O . LYS A 1 72 ? -18.894 2.062 -10.002 1.00 90.81 72 LYS A O 1
ATOM 576 N N . PHE A 1 73 ? -16.653 2.232 -10.102 1.00 94.56 73 PHE A N 1
ATOM 577 C CA . PHE A 1 73 ? -16.429 2.131 -8.661 1.00 94.56 73 PHE A CA 1
ATOM 578 C C . PHE A 1 73 ? -15.808 3.389 -8.083 1.00 94.56 73 PHE A C 1
ATOM 580 O O . PHE A 1 73 ? -14.890 3.982 -8.655 1.00 94.56 73 PHE A O 1
ATOM 587 N N . ASN A 1 74 ? -16.303 3.777 -6.909 1.00 96.00 74 ASN A N 1
ATOM 588 C CA . ASN A 1 74 ? -15.614 4.765 -6.103 1.00 96.00 74 ASN A CA 1
ATOM 589 C C . ASN A 1 74 ? -14.330 4.162 -5.525 1.00 96.00 74 ASN A C 1
ATOM 591 O O . ASN A 1 74 ? -14.300 2.983 -5.155 1.00 96.00 74 ASN A O 1
ATOM 595 N N . TYR A 1 75 ? -13.287 4.976 -5.388 1.00 97.69 75 TYR A N 1
ATOM 596 C CA . TYR A 1 75 ? -12.049 4.541 -4.748 1.00 97.69 75 TYR A CA 1
ATOM 597 C C . TYR A 1 75 ? -11.377 5.662 -3.963 1.00 97.69 75 TYR A C 1
ATOM 599 O O . TYR A 1 75 ? -11.604 6.845 -4.217 1.00 97.69 75 TYR A O 1
ATOM 607 N N . VAL A 1 76 ? -10.517 5.279 -3.021 1.00 98.25 76 VAL A N 1
ATOM 608 C CA . VAL A 1 76 ? -9.568 6.192 -2.382 1.00 98.25 76 VAL A CA 1
ATOM 609 C C . VAL A 1 76 ? -8.179 5.900 -2.927 1.00 98.25 76 VAL A C 1
ATOM 611 O O . VAL A 1 76 ? -7.712 4.761 -2.918 1.00 98.25 76 VAL A O 1
ATOM 614 N N . GLY A 1 77 ? -7.535 6.937 -3.453 1.00 96.69 77 GLY A N 1
ATOM 615 C CA . GLY A 1 77 ? -6.186 6.872 -3.996 1.00 96.69 77 GLY A CA 1
ATOM 616 C C . GLY A 1 77 ? -5.220 7.709 -3.173 1.00 96.69 77 GLY A C 1
ATOM 617 O O . GLY A 1 77 ? -5.604 8.719 -2.589 1.00 96.69 77 GLY A O 1
ATOM 618 N N . VAL A 1 78 ? -3.951 7.317 -3.165 1.00 95.50 78 VAL A N 1
ATOM 619 C CA . VAL A 1 78 ? -2.845 8.144 -2.667 1.00 95.50 78 VAL A CA 1
ATOM 620 C C . VAL A 1 78 ? -2.092 8.693 -3.861 1.00 95.50 78 VAL A C 1
ATOM 622 O O . VAL A 1 78 ? -1.778 7.961 -4.806 1.00 95.50 78 VAL A O 1
ATOM 625 N N . THR A 1 79 ? -1.817 9.988 -3.831 1.00 91.31 79 THR A N 1
ATOM 626 C CA . THR A 1 79 ? -1.155 10.685 -4.926 1.00 91.31 79 THR A CA 1
ATOM 627 C C . THR A 1 79 ? -0.190 11.751 -4.420 1.00 91.31 79 THR A C 1
ATOM 629 O O . THR A 1 79 ? -0.030 11.933 -3.214 1.00 91.31 79 THR A O 1
ATOM 632 N N . ASP A 1 80 ? 0.469 12.426 -5.353 1.00 86.50 80 ASP A N 1
ATOM 633 C CA . ASP A 1 80 ? 1.274 13.618 -5.119 1.00 86.50 80 ASP A CA 1
ATOM 634 C C . ASP A 1 80 ? 0.833 14.758 -6.049 1.00 86.50 80 ASP A C 1
ATOM 636 O O . ASP A 1 80 ? 0.016 14.587 -6.960 1.00 86.50 80 ASP A O 1
ATOM 640 N N . ALA A 1 81 ? 1.386 15.945 -5.818 1.00 76.62 81 ALA A N 1
ATOM 641 C CA . ALA A 1 81 ? 1.098 17.122 -6.624 1.00 76.62 81 ALA A CA 1
ATOM 642 C C . ALA A 1 81 ? 1.570 17.024 -8.096 1.00 76.62 81 ALA A C 1
ATOM 644 O O . ALA A 1 81 ? 1.109 17.831 -8.909 1.00 76.62 81 ALA A O 1
ATOM 645 N N . ASP A 1 82 ? 2.397 16.039 -8.469 1.00 71.94 82 ASP A N 1
ATOM 646 C CA . ASP A 1 82 ? 2.888 15.842 -9.844 1.00 71.94 82 ASP A CA 1
ATOM 647 C C . ASP A 1 82 ? 1.909 15.074 -10.727 1.00 71.94 82 ASP A C 1
ATOM 649 O O . ASP A 1 82 ? 2.063 15.027 -11.948 1.00 71.94 82 ASP A O 1
ATOM 653 N N . THR A 1 83 ? 0.898 14.430 -10.148 1.00 60.16 83 THR A N 1
ATOM 654 C CA . THR A 1 83 ? -0.109 13.697 -10.931 1.00 60.16 83 THR A CA 1
ATOM 655 C C . THR A 1 83 ? -1.238 14.587 -11.453 1.00 60.16 83 THR A C 1
ATOM 657 O O . THR A 1 83 ? -2.154 14.080 -12.102 1.00 60.16 83 THR A O 1
ATOM 660 N N . LYS A 1 84 ? -1.184 15.903 -11.195 1.00 59.78 84 LYS A N 1
ATOM 661 C CA . LYS A 1 84 ? -2.181 16.882 -11.650 1.00 59.78 84 LYS A CA 1
ATOM 662 C C . LYS A 1 84 ? -2.260 16.916 -13.177 1.00 59.78 84 LYS A C 1
ATOM 664 O O . LYS A 1 84 ? -1.402 17.508 -13.829 1.00 59.78 84 LYS A O 1
ATOM 669 N N . VAL A 1 85 ? -3.344 16.380 -13.742 1.00 53.62 85 VAL A N 1
ATOM 670 C CA . VAL A 1 85 ? -3.701 16.595 -15.153 1.00 53.62 85 VAL A CA 1
ATOM 671 C C . VAL A 1 85 ? -4.849 17.601 -15.235 1.00 53.62 85 VAL A C 1
ATOM 673 O O . VAL A 1 85 ? -5.908 17.405 -14.635 1.00 53.62 85 VAL A O 1
ATOM 676 N N . TYR A 1 86 ? -4.636 18.704 -15.958 1.00 40.41 86 TYR A N 1
ATOM 677 C CA . TYR A 1 86 ? -5.657 19.725 -16.212 1.00 40.41 86 TYR A CA 1
ATOM 678 C C . TYR A 1 86 ? -6.753 19.150 -17.118 1.00 40.41 86 TYR A C 1
ATOM 680 O O . TYR A 1 86 ? -6.446 18.527 -18.136 1.00 40.41 86 TYR A O 1
ATOM 688 N N . TYR A 1 87 ? -8.029 19.417 -16.816 1.00 35.78 87 TYR A N 1
ATOM 689 C CA . TYR A 1 87 ? -9.103 19.220 -17.792 1.00 35.78 87 TYR A CA 1
ATOM 690 C C . TYR A 1 87 ? -8.917 20.207 -18.952 1.00 35.78 87 TYR A C 1
ATOM 692 O O . TYR A 1 87 ? -9.431 21.324 -18.938 1.00 35.78 87 TYR A O 1
ATOM 700 N N . SER A 1 88 ? -8.200 19.807 -19.994 1.00 33.31 88 SER A N 1
ATOM 701 C CA . SER A 1 88 ? -8.369 20.421 -21.303 1.00 33.31 88 SER A CA 1
ATOM 702 C C . SER A 1 88 ? -8.222 19.369 -22.393 1.00 33.31 88 SER A C 1
ATOM 704 O O . SER A 1 88 ? -7.445 18.429 -22.259 1.00 33.31 88 SER A O 1
ATOM 706 N N . ASP A 1 89 ? -9.047 19.517 -23.432 1.00 36.09 89 ASP A N 1
ATOM 707 C CA . ASP A 1 89 ? -8.990 18.813 -24.716 1.00 36.09 89 ASP A CA 1
ATOM 708 C C . ASP A 1 89 ? -7.564 18.293 -25.024 1.00 36.09 89 ASP A C 1
ATOM 710 O O . ASP A 1 89 ? -6.640 19.113 -25.054 1.00 36.09 89 ASP A O 1
ATOM 714 N N . PRO A 1 90 ? -7.363 16.979 -25.270 1.00 36.62 90 PRO A N 1
ATOM 715 C CA . PRO A 1 90 ? -6.048 16.366 -25.506 1.00 36.62 90 PRO A CA 1
ATOM 716 C C . PRO A 1 90 ? -5.175 17.104 -26.533 1.00 36.62 90 PRO A C 1
ATOM 718 O O . PRO A 1 90 ? -3.948 17.011 -26.505 1.00 36.62 90 PRO A O 1
ATOM 721 N N . LYS A 1 91 ? -5.791 17.878 -27.436 1.00 34.44 91 LYS A N 1
ATOM 722 C CA . LYS A 1 91 ? -5.098 18.696 -28.440 1.00 34.44 91 LYS A CA 1
ATOM 723 C C . LYS A 1 91 ? -4.379 19.927 -27.875 1.00 34.44 91 LYS A C 1
ATOM 725 O O . LYS A 1 91 ? -3.471 20.418 -28.535 1.00 34.44 91 LYS A O 1
ATOM 730 N N . LYS A 1 92 ? -4.750 20.422 -26.689 1.00 34.53 92 LYS A N 1
ATOM 731 C CA . LYS A 1 92 ? -4.167 21.628 -26.064 1.00 34.53 92 LYS A CA 1
ATOM 732 C C . LYS A 1 92 ? -3.087 21.333 -25.022 1.00 34.53 92 LYS A C 1
ATOM 734 O O . LYS A 1 92 ? -2.246 22.192 -24.772 1.00 34.53 92 LYS A O 1
ATOM 739 N N . VAL A 1 93 ? -3.058 20.117 -24.474 1.00 39.00 93 VAL A N 1
ATOM 740 C CA . VAL A 1 93 ? -2.060 19.684 -23.476 1.00 39.00 93 VAL A CA 1
ATOM 741 C C . VAL A 1 93 ? -0.632 19.790 -24.036 1.00 39.00 93 VAL A C 1
ATOM 743 O O . VAL A 1 93 ? 0.251 20.334 -23.378 1.00 39.00 93 VAL A O 1
ATOM 746 N N . LYS A 1 94 ? -0.428 19.410 -25.306 1.00 37.91 94 LYS A N 1
ATOM 747 C CA . LYS A 1 94 ? 0.883 19.493 -25.983 1.00 37.91 94 LYS A CA 1
ATOM 748 C C . LYS A 1 94 ? 1.375 20.924 -26.251 1.00 37.91 94 LYS A C 1
ATOM 750 O O . LYS A 1 94 ? 2.566 21.115 -26.492 1.00 37.91 94 LYS A O 1
ATOM 755 N N . GLU A 1 95 ? 0.490 21.924 -26.247 1.00 35.75 95 GLU A N 1
ATOM 756 C CA . GLU A 1 95 ? 0.876 23.334 -26.416 1.00 35.75 95 GLU A CA 1
ATOM 757 C C . GLU A 1 95 ? 1.229 23.993 -25.073 1.00 35.75 95 GLU A C 1
ATOM 759 O O . GLU A 1 95 ? 2.141 24.814 -25.034 1.00 35.75 95 GLU A O 1
ATOM 764 N N . GLN A 1 96 ? 0.590 23.583 -23.970 1.00 35.34 96 GLN A N 1
ATOM 765 C CA . GLN A 1 96 ? 0.783 24.185 -22.641 1.00 35.34 96 GLN A CA 1
ATOM 766 C C . GLN A 1 96 ? 1.982 23.624 -21.860 1.00 35.34 96 GLN A C 1
ATOM 768 O O . GLN A 1 96 ? 2.588 24.352 -21.077 1.00 35.34 96 GLN A O 1
ATOM 773 N N . GLU A 1 97 ? 2.404 22.378 -22.109 1.00 37.72 97 GLU A N 1
ATOM 774 C CA . GLU A 1 97 ? 3.644 21.830 -21.525 1.00 37.72 97 GLU A CA 1
ATOM 775 C C . GLU A 1 97 ? 4.903 22.608 -21.951 1.00 37.72 97 GLU A C 1
ATOM 777 O O . GLU A 1 97 ? 5.903 22.607 -21.237 1.00 37.72 97 GLU A O 1
ATOM 782 N N . LYS A 1 98 ? 4.855 23.334 -23.077 1.00 35.97 98 LYS A N 1
ATOM 783 C CA . LYS A 1 98 ? 5.966 24.179 -23.546 1.00 35.97 98 LYS A CA 1
ATOM 784 C C . LYS A 1 98 ? 6.090 25.527 -22.833 1.00 35.97 98 LYS A C 1
ATOM 786 O O . LYS A 1 98 ? 7.149 26.139 -22.935 1.00 35.97 98 LYS A O 1
ATOM 791 N N . GLU A 1 99 ? 5.052 25.997 -22.143 1.00 34.56 99 GLU A N 1
ATOM 792 C CA . GLU A 1 99 ? 5.033 27.333 -21.519 1.00 34.56 99 GLU A CA 1
ATOM 793 C C . GLU A 1 99 ? 5.309 27.306 -20.005 1.00 34.56 99 GLU A C 1
ATOM 795 O O . GLU A 1 99 ? 5.494 28.353 -19.391 1.00 34.56 99 GLU A O 1
ATOM 800 N N . ARG A 1 100 ? 5.385 26.122 -19.387 1.00 41.22 100 ARG A N 1
ATOM 801 C CA . ARG A 1 100 ? 5.315 25.955 -17.926 1.00 41.22 100 ARG A CA 1
ATOM 802 C C . ARG A 1 100 ? 6.650 26.075 -17.174 1.00 41.22 100 ARG A C 1
ATOM 804 O O . ARG A 1 100 ? 6.726 25.702 -16.010 1.00 41.22 100 ARG A O 1
ATOM 811 N N . THR A 1 101 ? 7.708 26.584 -17.798 1.00 38.47 101 THR A N 1
ATOM 812 C CA . THR A 1 101 ? 9.041 26.600 -17.174 1.00 38.47 101 THR A CA 1
ATOM 813 C C . THR A 1 101 ? 9.295 27.741 -16.184 1.00 38.47 101 THR A C 1
ATOM 815 O O . THR A 1 101 ? 10.393 27.761 -15.654 1.00 38.47 101 THR A O 1
ATOM 818 N N . ASN A 1 102 ? 8.372 28.685 -15.916 1.00 35.69 102 ASN A N 1
ATOM 819 C CA . ASN A 1 102 ? 8.742 29.906 -15.164 1.00 35.69 102 ASN A CA 1
ATOM 820 C C . ASN A 1 102 ? 7.638 30.651 -14.361 1.00 35.69 102 ASN A C 1
ATOM 822 O O . ASN A 1 102 ? 7.809 31.846 -14.126 1.00 35.69 102 ASN A O 1
ATOM 826 N N . GLU A 1 103 ? 6.531 30.037 -13.909 1.00 31.41 103 GLU A N 1
ATOM 827 C CA . GLU A 1 103 ? 5.573 30.760 -13.031 1.00 31.41 103 GLU A CA 1
ATOM 828 C C . GLU A 1 103 ? 5.338 30.093 -11.658 1.00 31.41 103 GLU A C 1
ATOM 830 O O . GLU A 1 103 ? 5.122 28.880 -11.607 1.00 31.41 103 GLU A O 1
ATOM 835 N N . PRO A 1 104 ? 5.350 30.871 -10.550 1.00 32.00 104 PRO A N 1
ATOM 836 C CA . PRO A 1 104 ? 5.174 30.360 -9.191 1.00 32.00 104 PRO A CA 1
ATOM 837 C C . PRO A 1 104 ? 3.724 29.943 -8.910 1.00 32.00 104 PRO A C 1
ATOM 839 O O . PRO A 1 104 ? 2.767 30.609 -9.310 1.00 32.00 104 PRO A O 1
ATOM 842 N N . ILE A 1 105 ? 3.566 28.833 -8.189 1.00 38.62 105 ILE A N 1
ATOM 843 C CA . ILE A 1 105 ? 2.274 28.214 -7.867 1.00 38.62 105 ILE A CA 1
ATOM 844 C C . ILE A 1 105 ? 1.676 28.858 -6.603 1.00 38.62 105 ILE A C 1
ATOM 846 O O . ILE A 1 105 ? 2.356 28.999 -5.592 1.00 38.62 105 ILE A O 1
ATOM 850 N N . ASP A 1 106 ? 0.390 29.220 -6.651 1.00 34.06 106 ASP A N 1
ATOM 851 C CA . ASP A 1 106 ? -0.381 29.769 -5.522 1.00 34.06 106 ASP A CA 1
ATOM 852 C C . ASP A 1 106 ? -0.539 28.733 -4.386 1.00 34.06 106 ASP A C 1
ATOM 854 O O . ASP A 1 106 ? -1.004 27.612 -4.607 1.00 34.06 106 ASP A O 1
ATOM 858 N N . LEU A 1 107 ? -0.127 29.121 -3.173 1.00 34.69 107 LEU A N 1
ATOM 859 C CA . LEU A 1 107 ? -0.009 28.290 -1.965 1.00 34.69 107 LEU A CA 1
ATOM 860 C C . LEU A 1 107 ? -1.197 28.435 -0.992 1.00 34.69 107 LEU A C 1
ATOM 862 O O . LEU A 1 107 ? -1.075 28.123 0.194 1.00 34.69 107 LEU A O 1
ATOM 866 N N . THR A 1 108 ? -2.347 28.940 -1.437 1.00 27.48 108 THR A N 1
ATOM 867 C CA . THR A 1 108 ? -3.511 29.099 -0.552 1.00 27.48 108 THR A CA 1
ATOM 868 C C . THR A 1 108 ? -4.144 27.751 -0.139 1.00 27.48 108 THR A C 1
ATOM 870 O O . THR A 1 108 ? -4.329 26.872 -0.984 1.00 27.48 108 THR A O 1
ATOM 873 N N . PRO A 1 109 ? -4.510 27.559 1.152 1.00 28.64 109 PRO A N 1
ATOM 874 C CA . PRO A 1 109 ? -5.208 26.362 1.621 1.00 28.64 109 PRO A CA 1
ATOM 875 C C . PRO A 1 109 ? -6.519 26.147 0.860 1.00 28.64 109 PRO A C 1
ATOM 877 O O . PRO A 1 109 ? -7.392 27.020 0.817 1.00 28.64 109 PRO A O 1
ATOM 880 N N . ILE A 1 110 ? -6.642 24.969 0.255 1.00 34.03 110 ILE A N 1
ATOM 881 C CA . ILE A 1 110 ? -7.762 24.581 -0.601 1.00 34.03 110 ILE A CA 1
ATOM 882 C C . ILE A 1 110 ? -9.017 24.466 0.271 1.00 34.03 110 ILE A C 1
ATOM 884 O O . ILE A 1 110 ? -9.118 23.566 1.095 1.00 34.03 110 ILE A O 1
ATOM 888 N N . THR A 1 111 ? -9.958 25.395 0.106 1.00 26.50 111 THR A N 1
ATOM 889 C CA . THR A 1 111 ? -11.150 25.531 0.965 1.00 26.50 111 THR A CA 1
ATOM 890 C C . THR A 1 111 ? -12.477 25.226 0.260 1.00 26.50 111 THR A C 1
ATOM 892 O O . THR A 1 111 ? -13.529 25.420 0.859 1.00 26.50 111 THR A O 1
ATOM 895 N N . GLU A 1 112 ? -12.475 24.692 -0.970 1.00 26.64 112 GLU A N 1
ATOM 896 C CA . GLU A 1 112 ? -13.705 24.219 -1.632 1.00 26.64 112 GLU A CA 1
ATOM 897 C C . GLU A 1 112 ? -13.483 22.930 -2.455 1.00 26.64 112 GLU A C 1
ATOM 899 O O . GLU A 1 112 ? -12.496 22.837 -3.191 1.00 26.64 112 GLU A O 1
ATOM 904 N N . PRO A 1 113 ? -14.398 21.937 -2.403 1.00 32.28 113 PRO A N 1
ATOM 905 C CA . PRO A 1 113 ? -14.232 20.660 -3.088 1.00 32.28 113 PRO A CA 1
ATOM 906 C C . PRO A 1 113 ? -14.806 20.719 -4.509 1.00 32.28 113 PRO A C 1
ATOM 908 O O . PRO A 1 113 ? -15.838 20.118 -4.785 1.00 32.28 113 PRO A O 1
ATOM 911 N N . ILE A 1 114 ? -14.166 21.447 -5.429 1.00 33.06 114 ILE A N 1
ATOM 912 C CA . ILE A 1 114 ? -14.405 21.302 -6.878 1.00 33.06 114 ILE A CA 1
ATOM 913 C C . ILE A 1 114 ? -13.101 21.623 -7.623 1.00 33.06 114 ILE A C 1
ATOM 915 O O . ILE A 1 114 ? -12.817 22.777 -7.936 1.00 33.06 114 ILE A O 1
ATOM 919 N N . HIS A 1 115 ? -12.285 20.613 -7.926 1.00 36.44 115 HIS A N 1
ATOM 920 C CA . HIS A 1 115 ? -11.054 20.814 -8.694 1.00 36.44 115 HIS A CA 1
ATOM 921 C C . HIS A 1 115 ? -11.244 20.509 -10.195 1.00 36.44 115 HIS A C 1
ATOM 923 O O . HIS A 1 115 ? -11.715 19.425 -10.533 1.00 36.44 115 HIS A O 1
ATOM 929 N N . PRO A 1 116 ? -10.812 21.398 -11.119 1.00 36.94 116 PRO A N 1
ATOM 930 C CA . PRO A 1 116 ? -10.741 21.152 -12.569 1.00 36.94 116 PRO A CA 1
ATOM 931 C C . PRO A 1 116 ? -9.541 20.262 -12.960 1.00 36.94 116 PRO A C 1
ATOM 933 O O . PRO A 1 116 ? -8.946 20.431 -14.027 1.00 36.94 116 PRO A O 1
ATOM 936 N N . TYR A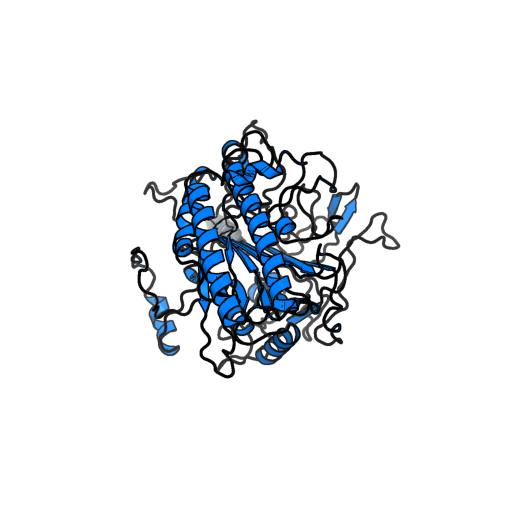 1 117 ? -9.173 19.315 -12.094 1.00 45.41 117 TYR A N 1
ATOM 937 C CA . TYR A 1 117 ? -7.983 18.471 -12.201 1.00 45.41 117 TYR A CA 1
ATOM 938 C C . TYR A 1 117 ? -8.365 17.003 -12.019 1.00 45.41 117 TYR A C 1
ATOM 940 O O . TYR A 1 117 ? -9.174 16.684 -11.149 1.00 45.41 117 TYR A O 1
ATOM 948 N N . LYS A 1 118 ? -7.771 16.108 -12.813 1.00 64.81 118 LYS A N 1
ATOM 949 C CA . LYS A 1 118 ? -7.817 14.664 -12.563 1.00 64.81 118 LYS A CA 1
ATOM 950 C C . LYS A 1 118 ? -6.514 14.261 -11.876 1.00 64.81 118 LYS A C 1
ATOM 952 O O . LYS A 1 118 ? -5.439 14.482 -12.431 1.00 64.81 118 LYS A O 1
ATOM 957 N N . TYR A 1 119 ? -6.623 13.719 -10.666 1.00 76.81 119 TYR A N 1
ATOM 958 C CA . TYR A 1 119 ? -5.510 13.084 -9.965 1.00 76.81 119 TYR A CA 1
ATOM 959 C C . TYR A 1 119 ? -5.437 11.612 -10.349 1.00 76.81 119 TYR A C 1
ATOM 961 O O . TYR A 1 119 ? -6.469 10.977 -10.575 1.00 76.81 119 TYR A O 1
ATOM 969 N N . TYR A 1 120 ? -4.223 11.069 -10.389 1.00 86.31 120 TYR A N 1
ATOM 970 C CA . TYR A 1 120 ? -4.009 9.649 -10.645 1.00 86.31 120 TYR A CA 1
ATOM 971 C C . TYR A 1 120 ? -3.341 8.963 -9.450 1.00 86.31 120 TYR A C 1
ATOM 973 O O . TYR A 1 120 ? -2.466 9.556 -8.812 1.00 86.31 120 TYR A O 1
ATOM 981 N N . PRO A 1 121 ? -3.761 7.737 -9.098 1.00 92.94 121 PRO A N 1
ATOM 982 C CA . PRO A 1 121 ? -3.272 7.059 -7.909 1.00 92.94 121 PRO A CA 1
ATOM 983 C C . PRO A 1 121 ? -1.924 6.368 -8.158 1.00 92.94 121 PRO A C 1
ATOM 985 O O . PRO A 1 121 ? -1.709 5.725 -9.185 1.00 92.94 121 PRO A O 1
ATOM 988 N N . TRP A 1 122 ? -1.035 6.444 -7.170 1.00 93.31 122 TRP A N 1
ATOM 989 C CA . TRP A 1 122 ? 0.168 5.603 -7.080 1.00 93.31 122 TRP A CA 1
ATOM 990 C C . TRP A 1 122 ? -0.068 4.311 -6.284 1.00 93.31 122 TRP A C 1
ATOM 992 O O . TRP A 1 122 ? 0.710 3.363 -6.376 1.00 93.31 122 TRP A O 1
ATOM 1002 N N . ALA A 1 123 ? -1.113 4.316 -5.463 1.00 97.12 123 ALA A N 1
ATOM 1003 C CA . ALA A 1 123 ? -1.682 3.190 -4.739 1.00 97.12 123 ALA A CA 1
ATOM 1004 C C . ALA A 1 123 ? -3.111 3.565 -4.334 1.00 97.12 123 ALA A C 1
ATOM 1006 O O . ALA A 1 123 ? -3.464 4.751 -4.326 1.00 97.12 123 ALA A O 1
ATOM 1007 N N . GLY A 1 124 ? -3.928 2.585 -3.978 1.00 98.12 124 GLY A N 1
ATOM 1008 C CA . GLY A 1 124 ? -5.290 2.848 -3.542 1.00 98.12 124 GLY A CA 1
ATOM 1009 C C . GLY A 1 124 ? -6.090 1.583 -3.317 1.00 98.12 124 GLY A C 1
ATOM 1010 O O . GLY A 1 124 ? -5.599 0.475 -3.516 1.00 98.12 124 GLY A O 1
ATOM 1011 N N . ALA A 1 125 ? -7.336 1.769 -2.916 1.00 98.62 125 ALA A N 1
ATOM 1012 C CA . ALA A 1 125 ? -8.307 0.697 -2.851 1.00 98.62 125 ALA A CA 1
ATOM 1013 C C . ALA A 1 125 ? -9.701 1.219 -3.185 1.00 98.62 125 ALA A C 1
ATOM 1015 O O . ALA A 1 125 ? -10.012 2.390 -2.939 1.00 98.62 125 ALA A O 1
ATOM 1016 N N . ASN A 1 126 ? -10.534 0.356 -3.758 1.00 98.12 126 ASN A N 1
ATOM 1017 C CA . ASN A 1 126 ? -11.900 0.702 -4.127 1.00 98.12 126 ASN A CA 1
ATOM 1018 C C . ASN A 1 126 ? -12.930 0.193 -3.116 1.00 98.12 126 ASN A C 1
ATOM 1020 O O . ASN A 1 126 ? -12.634 -0.592 -2.216 1.00 98.12 126 ASN A O 1
ATOM 1024 N N . GLU A 1 127 ? -14.165 0.672 -3.247 1.00 96.31 127 GLU A N 1
ATOM 1025 C CA . GLU A 1 127 ? -15.254 0.321 -2.329 1.00 96.31 127 GLU A CA 1
ATOM 1026 C C . GLU A 1 127 ? -15.772 -1.122 -2.482 1.00 96.31 127 GLU A C 1
ATOM 1028 O O . GLU A 1 127 ? -16.668 -1.525 -1.740 1.00 96.31 127 GLU A O 1
ATOM 1033 N N . LYS A 1 128 ? -15.245 -1.876 -3.457 1.00 96.31 128 LYS A N 1
ATOM 1034 C CA . LYS A 1 128 ? -15.629 -3.259 -3.779 1.00 96.31 128 LYS A CA 1
ATOM 1035 C C . LYS A 1 128 ? -14.695 -4.307 -3.204 1.00 96.31 128 LYS A C 1
ATOM 1037 O O . LYS A 1 128 ? -14.969 -5.494 -3.336 1.00 96.31 128 LYS A O 1
ATOM 1042 N N . GLY A 1 129 ? -13.624 -3.882 -2.550 1.00 97.00 129 GLY A N 1
ATOM 1043 C CA . GLY A 1 129 ? -12.689 -4.812 -1.952 1.00 97.00 129 GLY A CA 1
ATOM 1044 C C . GLY A 1 129 ? -11.436 -5.081 -2.787 1.00 97.00 129 GLY A C 1
ATOM 1045 O O . GLY A 1 129 ? -10.739 -6.045 -2.492 1.00 97.00 129 GLY A O 1
ATOM 1046 N N . LEU A 1 130 ? -11.127 -4.259 -3.795 1.00 98.56 130 LEU A N 1
ATOM 1047 C CA . LEU A 1 130 ? -9.864 -4.357 -4.527 1.00 98.56 130 LEU A CA 1
ATOM 1048 C C . LEU A 1 130 ? -8.826 -3.396 -3.933 1.00 98.56 130 LEU A C 1
ATOM 1050 O O . LEU A 1 130 ? -9.060 -2.185 -3.877 1.00 98.56 130 LEU A O 1
ATOM 1054 N N . GLY A 1 131 ? -7.674 -3.921 -3.516 1.00 98.50 131 GLY A N 1
ATOM 1055 C CA . GLY A 1 131 ? -6.497 -3.141 -3.126 1.00 98.50 131 GLY A CA 1
ATOM 1056 C C . GLY A 1 131 ? -5.426 -3.164 -4.215 1.00 98.50 131 GLY A C 1
ATOM 1057 O O . GLY A 1 131 ? -5.238 -4.192 -4.856 1.00 98.50 131 GLY A O 1
ATOM 1058 N N . LEU A 1 132 ? -4.708 -2.054 -4.411 1.00 98.25 132 LEU A N 1
ATOM 1059 C CA . LEU A 1 132 ? -3.638 -1.928 -5.403 1.00 98.25 132 LEU A CA 1
ATOM 1060 C C . LEU A 1 132 ? -2.426 -1.175 -4.851 1.00 98.25 132 LEU A C 1
ATOM 1062 O O . LEU A 1 132 ? -2.533 -0.052 -4.342 1.00 98.25 132 LEU A O 1
ATOM 1066 N N . VAL A 1 133 ? -1.248 -1.755 -5.072 1.00 97.06 133 VAL A N 1
ATOM 1067 C CA . VAL A 1 133 ? 0.046 -1.077 -4.980 1.00 97.06 133 VAL A CA 1
ATOM 1068 C C . VAL A 1 133 ? 0.864 -1.333 -6.241 1.00 97.06 133 VAL A C 1
ATOM 1070 O O . VAL A 1 133 ? 0.753 -2.379 -6.869 1.00 97.06 133 VAL A O 1
ATOM 1073 N N . GLN A 1 134 ? 1.702 -0.373 -6.622 1.00 92.25 134 GLN A N 1
ATOM 1074 C CA . GLN A 1 134 ? 2.483 -0.452 -7.855 1.00 92.25 134 GLN A CA 1
ATOM 1075 C C . GLN A 1 134 ? 3.918 0.017 -7.625 1.00 92.25 134 GLN A C 1
ATOM 1077 O O . GLN A 1 134 ? 4.153 0.950 -6.861 1.00 92.25 134 GLN A O 1
ATOM 1082 N N . THR A 1 135 ? 4.893 -0.588 -8.293 1.00 87.00 135 THR A N 1
ATOM 1083 C CA . THR A 1 135 ? 6.271 -0.093 -8.404 1.00 87.00 135 THR A CA 1
ATOM 1084 C C . THR A 1 135 ? 6.685 -0.001 -9.869 1.00 87.00 135 THR A C 1
ATOM 1086 O O . THR A 1 135 ? 6.092 -0.657 -10.724 1.00 87.00 135 THR A O 1
ATOM 1089 N N . SER A 1 136 ? 7.659 0.853 -10.187 1.00 80.19 136 SER A N 1
ATOM 1090 C CA . SER A 1 136 ? 8.227 0.910 -11.541 1.00 80.19 136 SER A CA 1
ATOM 1091 C C . SER A 1 136 ? 8.939 -0.407 -11.844 1.00 80.19 136 SER A C 1
ATOM 1093 O O . SER A 1 136 ? 9.511 -0.986 -10.932 1.00 80.19 136 SER A O 1
ATOM 1095 N N . ALA A 1 137 ? 8.921 -0.885 -13.085 1.00 79.12 137 ALA A N 1
ATOM 1096 C CA . ALA A 1 137 ? 9.727 -2.022 -13.531 1.00 79.12 137 ALA A CA 1
ATOM 1097 C C . ALA A 1 137 ? 10.811 -1.507 -14.485 1.00 79.12 137 ALA A C 1
ATOM 1099 O O . ALA A 1 137 ? 10.565 -1.326 -15.681 1.00 79.12 137 ALA A O 1
ATOM 1100 N N . HIS A 1 138 ? 12.004 -1.205 -13.967 1.00 75.06 138 HIS A N 1
ATOM 1101 C CA . HIS A 1 138 ? 13.081 -0.633 -14.788 1.00 75.06 138 HIS A CA 1
ATOM 1102 C C . HIS A 1 138 ? 13.535 -1.609 -15.879 1.00 75.06 138 HIS A C 1
ATOM 1104 O O . HIS A 1 138 ? 13.739 -1.203 -17.022 1.00 75.06 138 HIS A O 1
ATOM 1110 N N . THR A 1 139 ? 13.608 -2.898 -15.548 1.00 73.44 139 THR A N 1
ATOM 1111 C CA . THR A 1 139 ? 14.001 -3.969 -16.476 1.00 73.44 139 THR A CA 1
ATOM 1112 C C . THR A 1 139 ? 12.990 -4.203 -17.593 1.00 73.44 139 THR A C 1
ATOM 1114 O O . THR A 1 139 ? 13.319 -4.826 -18.591 1.00 73.44 139 THR A O 1
ATOM 1117 N N . LEU A 1 140 ? 11.767 -3.683 -17.466 1.00 79.88 140 LEU A N 1
ATOM 1118 C CA . LEU A 1 140 ? 10.768 -3.727 -18.533 1.00 79.88 140 LEU A CA 1
ATOM 1119 C C . LEU A 1 140 ? 10.708 -2.419 -19.321 1.00 79.88 140 LEU A C 1
ATOM 1121 O O . LEU A 1 140 ? 9.942 -2.334 -20.275 1.00 79.88 140 LEU A O 1
ATOM 1125 N N . SER A 1 141 ? 11.474 -1.392 -18.941 1.00 81.62 141 SER A N 1
ATOM 1126 C CA . SER A 1 141 ? 11.413 -0.071 -19.569 1.00 81.62 141 SER A CA 1
ATOM 1127 C C . SER A 1 141 ? 11.870 -0.089 -21.028 1.00 81.62 141 SER A C 1
ATOM 1129 O O . SER A 1 141 ? 12.655 -0.934 -21.456 1.00 81.62 141 SER A O 1
ATOM 1131 N N . ARG A 1 142 ? 11.395 0.899 -21.790 1.00 86.62 142 ARG A N 1
ATOM 1132 C CA . ARG A 1 142 ? 11.818 1.141 -23.171 1.00 86.6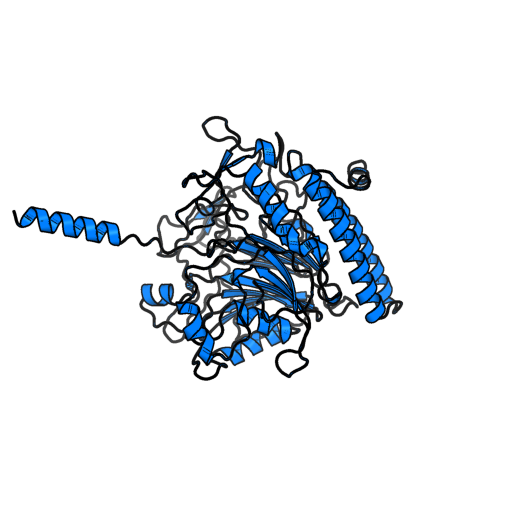2 142 ARG A CA 1
ATOM 1133 C C . ARG A 1 142 ? 13.334 1.257 -23.288 1.00 86.62 142 ARG A C 1
ATOM 1135 O O . ARG A 1 142 ? 13.913 0.629 -24.168 1.00 86.62 142 ARG A O 1
ATOM 1142 N N . ASP A 1 143 ? 13.945 2.064 -22.426 1.00 82.75 143 ASP A N 1
ATOM 1143 C CA . ASP A 1 143 ? 15.380 2.346 -22.474 1.00 82.75 143 ASP A CA 1
ATOM 1144 C C . ASP A 1 143 ? 16.178 1.063 -22.222 1.00 82.75 143 ASP A C 1
ATOM 1146 O O . ASP A 1 143 ? 17.056 0.725 -23.013 1.00 82.75 143 ASP A O 1
ATOM 1150 N N . PHE A 1 144 ? 15.768 0.272 -21.227 1.00 79.69 144 PHE A N 1
ATOM 1151 C CA . PHE A 1 144 ? 16.377 -1.026 -20.948 1.00 79.69 144 PHE A CA 1
ATOM 1152 C C . PHE A 1 144 ? 16.246 -2.002 -22.128 1.00 79.69 144 PHE A C 1
ATOM 1154 O O . PHE A 1 144 ? 17.230 -2.613 -22.539 1.00 79.69 144 PHE A O 1
ATOM 1161 N N . GLN A 1 145 ? 15.060 -2.112 -22.740 1.00 82.31 145 GLN A N 1
ATOM 1162 C CA . GLN A 1 145 ? 14.865 -2.948 -23.933 1.00 82.31 145 GLN A CA 1
ATOM 1163 C C . GLN A 1 145 ? 15.823 -2.541 -25.069 1.00 82.31 145 GLN A C 1
ATOM 1165 O O . GLN A 1 145 ? 16.433 -3.407 -25.697 1.00 82.31 145 GLN A O 1
ATOM 1170 N N . GLN A 1 146 ? 16.005 -1.236 -25.313 1.00 85.38 146 GLN A N 1
ATOM 1171 C CA . GLN A 1 146 ? 16.931 -0.738 -26.341 1.00 85.38 146 GLN A CA 1
ATOM 1172 C C . GLN A 1 146 ? 18.392 -1.039 -26.012 1.00 85.38 146 GLN A C 1
ATOM 1174 O O . GLN A 1 146 ? 19.142 -1.438 -26.905 1.00 85.38 146 GLN A O 1
ATOM 1179 N N . GLU A 1 147 ? 18.796 -0.848 -24.756 1.00 79.62 147 GLU A N 1
ATOM 1180 C CA . GLU A 1 147 ? 20.152 -1.138 -24.276 1.00 79.62 147 GLU A CA 1
ATOM 1181 C C . GLU A 1 147 ? 20.513 -2.616 -24.454 1.00 79.62 147 GLU A C 1
ATOM 1183 O O . GLU A 1 147 ? 21.632 -2.931 -24.858 1.00 79.62 147 GLU A O 1
ATOM 1188 N N . GLN A 1 148 ? 19.540 -3.508 -24.260 1.00 77.19 148 GLN A N 1
ATOM 1189 C CA . GLN A 1 148 ? 19.684 -4.951 -24.469 1.00 77.19 148 GLN A CA 1
ATOM 1190 C C . GLN A 1 148 ? 19.518 -5.388 -25.941 1.00 77.19 148 GLN A C 1
ATOM 1192 O O . GLN A 1 148 ? 19.602 -6.573 -26.258 1.00 77.19 148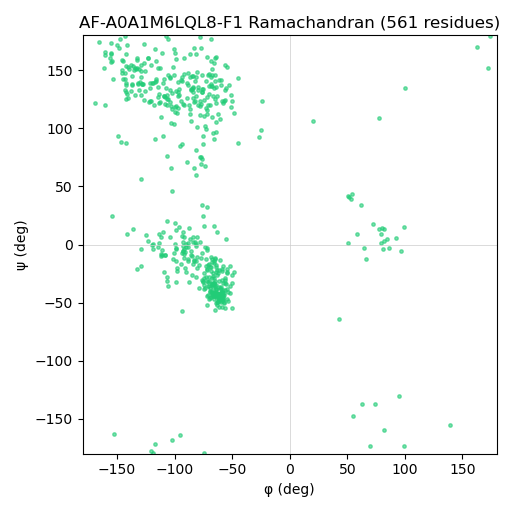 GLN A O 1
ATOM 1197 N N . GLY A 1 149 ? 19.313 -4.451 -26.874 1.00 82.69 149 GLY A N 1
ATOM 1198 C CA . GLY A 1 149 ? 19.211 -4.736 -28.310 1.00 82.69 149 GLY A CA 1
ATOM 1199 C C . GLY A 1 149 ? 17.839 -5.230 -28.783 1.00 82.69 149 GLY A C 1
ATOM 1200 O O . GLY A 1 149 ? 17.722 -5.683 -29.925 1.00 82.69 149 GLY A O 1
ATOM 1201 N N . PHE A 1 150 ? 16.805 -5.113 -27.950 1.00 85.44 150 PHE A N 1
ATOM 1202 C CA . PHE A 1 150 ? 15.424 -5.452 -28.286 1.00 85.44 150 PHE A CA 1
ATOM 1203 C C . PHE A 1 150 ? 14.658 -4.244 -28.835 1.00 85.44 150 PHE A C 1
ATOM 1205 O O . PHE A 1 150 ? 15.037 -3.082 -28.663 1.00 85.44 150 PHE A O 1
ATOM 1212 N N . THR A 1 151 ? 13.555 -4.520 -29.534 1.00 88.19 151 THR A N 1
ATOM 1213 C CA . THR A 1 151 ? 12.645 -3.464 -29.992 1.00 88.19 151 THR A CA 1
ATOM 1214 C C . THR A 1 151 ? 11.704 -3.095 -28.847 1.00 88.19 151 THR A C 1
ATOM 1216 O O . THR A 1 151 ? 10.995 -3.984 -28.377 1.00 88.19 151 THR A O 1
ATOM 1219 N N . PRO A 1 152 ? 11.643 -1.815 -28.430 1.00 89.69 152 PRO A N 1
ATOM 1220 C CA . PRO A 1 152 ? 10.704 -1.385 -27.404 1.00 89.69 152 PRO A CA 1
ATOM 1221 C C . PRO A 1 152 ? 9.270 -1.709 -27.761 1.00 89.69 152 PRO A C 1
ATOM 1223 O O . PRO A 1 152 ? 8.814 -1.377 -28.859 1.00 89.69 152 PRO A O 1
ATOM 1226 N N . ASP A 1 153 ? 8.562 -2.281 -26.801 1.00 89.56 153 ASP A N 1
ATOM 1227 C CA . ASP A 1 153 ? 7.145 -2.590 -26.923 1.00 89.56 153 ASP A CA 1
ATOM 1228 C C . ASP A 1 153 ? 6.225 -1.494 -26.374 1.00 89.56 153 ASP A C 1
ATOM 1230 O O . ASP A 1 153 ? 5.015 -1.567 -26.572 1.00 89.56 153 ASP A O 1
ATOM 1234 N N . GLN A 1 154 ? 6.768 -0.457 -25.724 1.00 89.31 154 GLN A N 1
ATOM 1235 C CA . GLN A 1 154 ? 5.977 0.687 -25.274 1.00 89.31 154 GLN A CA 1
ATOM 1236 C C . GLN A 1 154 ? 5.671 1.678 -26.392 1.00 89.31 154 GLN A C 1
ATOM 1238 O O . GLN A 1 154 ? 6.559 2.146 -27.120 1.00 89.31 154 GLN A O 1
ATOM 1243 N N . ASP A 1 155 ? 4.415 2.113 -26.415 1.00 86.44 155 ASP A N 1
ATOM 1244 C CA . ASP A 1 155 ? 3.955 3.245 -27.205 1.00 86.44 155 ASP A CA 1
ATOM 1245 C C . ASP A 1 155 ? 3.844 4.495 -26.318 1.00 86.44 155 ASP A C 1
ATOM 1247 O O . ASP A 1 155 ? 3.016 4.513 -25.412 1.00 86.44 155 ASP A O 1
ATOM 1251 N N . PRO A 1 156 ? 4.603 5.574 -26.586 1.00 84.31 156 PRO A N 1
ATOM 1252 C CA . PRO A 1 156 ? 4.542 6.816 -25.812 1.00 84.31 156 PRO A CA 1
ATOM 1253 C C . PRO A 1 156 ? 3.167 7.500 -25.752 1.00 84.31 156 PRO A C 1
ATOM 1255 O O . PRO A 1 156 ? 2.964 8.354 -24.892 1.00 84.31 156 PRO A O 1
ATOM 1258 N N . ASN A 1 157 ? 2.240 7.183 -26.666 1.00 81.19 157 ASN A N 1
ATOM 1259 C CA . ASN A 1 157 ? 0.862 7.694 -26.622 1.00 81.19 157 ASN A CA 1
ATOM 1260 C C . ASN A 1 157 ? -0.104 6.752 -25.881 1.00 81.19 157 ASN A C 1
ATOM 1262 O O . ASN A 1 157 ? -1.294 7.053 -25.784 1.00 81.19 157 ASN A O 1
ATOM 1266 N N . GLY A 1 158 ? 0.393 5.611 -25.405 1.00 82.06 158 GLY A N 1
ATOM 1267 C CA . GLY A 1 158 ? -0.375 4.606 -24.691 1.00 82.06 158 GLY A CA 1
ATOM 1268 C C . GLY A 1 158 ? -0.657 4.963 -23.236 1.00 82.06 158 GLY A C 1
ATOM 1269 O O . GLY A 1 158 ? -0.227 5.987 -22.707 1.00 82.06 158 GLY A O 1
ATOM 1270 N N . ILE A 1 159 ? -1.390 4.068 -22.577 1.00 84.81 159 ILE A N 1
ATOM 1271 C CA . ILE A 1 159 ? -1.770 4.187 -21.165 1.00 84.81 159 ILE A CA 1
ATOM 1272 C C . ILE A 1 159 ? -0.506 4.138 -20.297 1.00 84.81 159 ILE A C 1
ATOM 1274 O O . ILE A 1 159 ? 0.248 3.163 -20.359 1.00 84.81 159 ILE A O 1
ATOM 1278 N N . ASP A 1 160 ? -0.279 5.183 -19.500 1.00 85.19 160 ASP A N 1
ATOM 1279 C CA . ASP A 1 160 ? 0.830 5.246 -18.546 1.00 85.19 160 ASP A CA 1
ATOM 1280 C C . ASP A 1 160 ? 0.504 4.533 -17.221 1.00 85.19 160 ASP A C 1
ATOM 1282 O O . ASP A 1 160 ? -0.648 4.188 -16.939 1.00 85.19 160 ASP A O 1
ATOM 1286 N N . ASN A 1 161 ? 1.523 4.345 -16.376 1.00 86.44 161 ASN A N 1
ATOM 1287 C CA . ASN A 1 161 ? 1.393 3.660 -15.084 1.00 86.44 161 ASN A CA 1
ATOM 1288 C C . ASN A 1 161 ? 0.256 4.242 -14.213 1.00 86.44 161 ASN A C 1
ATOM 1290 O O . ASN A 1 161 ? -0.505 3.503 -13.589 1.00 86.44 161 ASN A O 1
ATOM 1294 N N . LYS A 1 162 ? 0.118 5.576 -14.167 1.00 84.75 162 LYS A N 1
ATOM 1295 C CA . LYS A 1 162 ? -0.853 6.243 -13.284 1.00 84.75 162 LYS A CA 1
ATOM 1296 C C . LYS A 1 162 ? -2.282 6.090 -13.816 1.00 84.75 162 LYS A C 1
ATOM 1298 O O . LYS A 1 162 ? -3.218 5.879 -13.042 1.00 84.75 162 LYS A O 1
ATOM 1303 N N . THR A 1 163 ? -2.450 6.170 -15.134 1.00 85.94 163 THR A N 1
ATOM 1304 C CA . THR A 1 163 ? -3.728 5.951 -15.818 1.00 85.94 163 THR A CA 1
ATOM 1305 C C . THR A 1 163 ? -4.177 4.503 -15.669 1.00 85.94 163 THR A C 1
ATOM 1307 O O . THR A 1 163 ? -5.347 4.273 -15.367 1.00 85.94 163 THR A O 1
ATOM 1310 N N . LEU A 1 164 ? -3.257 3.541 -15.785 1.00 89.56 164 LEU A N 1
ATOM 1311 C CA . LEU A 1 164 ? -3.553 2.126 -15.572 1.00 89.56 164 LEU A CA 1
ATOM 1312 C C . LEU A 1 164 ? -4.051 1.858 -14.143 1.00 89.56 164 LEU A C 1
ATOM 1314 O O . LEU A 1 164 ? -5.096 1.236 -13.974 1.00 89.56 164 LEU A O 1
ATOM 1318 N N . ASN A 1 165 ? -3.382 2.404 -13.120 1.00 94.25 165 ASN A N 1
ATOM 1319 C CA . ASN A 1 165 ? -3.831 2.268 -11.728 1.00 94.25 165 ASN A CA 1
ATOM 1320 C C . ASN A 1 165 ? -5.245 2.836 -11.516 1.00 94.25 165 ASN A C 1
ATOM 1322 O O . ASN A 1 165 ? -6.055 2.243 -10.806 1.00 94.25 165 ASN A O 1
ATOM 1326 N N . HIS A 1 166 ? -5.552 3.984 -12.131 1.00 92.38 166 HIS A N 1
ATOM 1327 C CA . HIS A 1 166 ? -6.899 4.555 -12.094 1.00 92.38 166 HIS A CA 1
ATOM 1328 C C . HIS A 1 166 ? -7.925 3.617 -12.733 1.00 92.38 166 HIS A C 1
ATOM 1330 O O . HIS A 1 166 ? -8.964 3.379 -12.127 1.00 92.38 166 HIS A O 1
ATOM 1336 N N . MET A 1 167 ? -7.625 3.074 -13.919 1.00 91.25 167 MET A N 1
ATOM 1337 C CA . MET A 1 167 ? -8.511 2.141 -14.621 1.00 91.25 167 MET A CA 1
ATOM 1338 C C . MET A 1 167 ? -8.771 0.884 -13.791 1.00 91.25 167 MET A C 1
ATOM 1340 O O . MET A 1 167 ? -9.923 0.485 -13.659 1.00 91.25 167 MET A O 1
ATOM 1344 N N . ILE A 1 168 ? -7.740 0.303 -13.173 1.00 95.56 168 ILE A N 1
ATOM 1345 C CA . ILE A 1 168 ? -7.898 -0.861 -12.292 1.00 95.56 168 ILE A CA 1
ATOM 1346 C C . ILE A 1 168 ? -8.849 -0.529 -11.135 1.00 95.56 168 ILE A C 1
ATOM 1348 O O . ILE A 1 168 ? -9.862 -1.200 -10.939 1.00 95.56 168 ILE A O 1
ATOM 1352 N N . LEU A 1 169 ? -8.572 0.551 -10.400 1.00 97.25 169 LEU A N 1
ATOM 1353 C CA . LEU A 1 169 ? -9.341 0.901 -9.205 1.00 97.25 169 LEU A CA 1
ATOM 1354 C C . LEU A 1 169 ? -10.797 1.281 -9.507 1.00 97.25 169 LEU A C 1
ATOM 1356 O O . LEU A 1 169 ? -11.668 0.999 -8.684 1.00 97.25 169 LEU A O 1
ATOM 1360 N N . CYS A 1 170 ? -11.085 1.898 -10.658 1.00 94.44 170 CYS A N 1
ATOM 1361 C CA . CYS A 1 170 ? -12.445 2.318 -11.001 1.00 94.44 170 CYS A CA 1
ATOM 1362 C C . CYS A 1 170 ? -13.258 1.278 -11.790 1.00 94.44 170 CYS A C 1
ATOM 1364 O O . CYS A 1 170 ? -14.459 1.497 -11.960 1.00 94.44 170 CYS A O 1
ATOM 1366 N N . SER A 1 171 ? -12.663 0.167 -12.250 1.00 93.12 171 SER A N 1
ATOM 1367 C CA . SER A 1 171 ? -13.348 -0.786 -13.145 1.00 93.12 171 SER A CA 1
ATOM 1368 C C . SER A 1 171 ? -13.317 -2.261 -12.731 1.00 93.12 171 SER A C 1
ATOM 1370 O O . SER A 1 171 ? -14.183 -3.004 -13.204 1.00 93.12 171 SER A O 1
ATOM 1372 N N . CYS A 1 172 ? -12.400 -2.668 -11.843 1.00 96.19 172 CYS A N 1
ATOM 1373 C CA . CYS A 1 172 ? -12.220 -4.059 -11.410 1.00 96.19 172 CYS A CA 1
ATOM 1374 C C . CYS A 1 172 ? -12.683 -4.276 -9.954 1.00 96.19 172 CYS A C 1
ATOM 1376 O O . CYS A 1 172 ? -12.452 -3.433 -9.087 1.00 96.19 172 CYS A O 1
ATOM 1378 N N . GLU A 1 173 ? -13.299 -5.420 -9.666 1.00 95.25 173 GLU A N 1
ATOM 1379 C CA . GLU A 1 173 ? -13.597 -5.928 -8.318 1.00 95.25 173 GLU A CA 1
ATOM 1380 C C . GLU A 1 173 ? -12.686 -7.101 -7.923 1.00 95.25 173 GLU A C 1
ATOM 1382 O O . GLU A 1 173 ? -12.436 -7.299 -6.735 1.00 95.25 173 GLU A O 1
ATOM 1387 N N . THR A 1 174 ? -12.202 -7.871 -8.903 1.00 96.25 174 THR A N 1
ATOM 1388 C CA . THR A 1 174 ? -11.450 -9.123 -8.688 1.00 96.25 174 THR A CA 1
ATOM 1389 C C . THR A 1 174 ? -10.076 -9.110 -9.349 1.00 96.25 174 THR A C 1
ATOM 1391 O O . THR A 1 174 ? -9.835 -8.347 -10.287 1.00 96.25 174 THR A O 1
ATOM 1394 N N . VAL A 1 175 ? -9.179 -9.988 -8.888 1.00 95.75 175 VAL A N 1
ATOM 1395 C CA . VAL A 1 175 ? -7.859 -10.188 -9.513 1.00 95.75 175 VAL A CA 1
ATOM 1396 C C . VAL A 1 175 ? -7.987 -10.597 -10.989 1.00 95.75 175 VAL A C 1
ATOM 1398 O O . VAL A 1 175 ? -7.255 -10.091 -11.838 1.00 95.75 175 VAL A O 1
ATOM 1401 N N . ASP A 1 176 ? -8.958 -11.446 -11.322 1.00 94.12 176 ASP A N 1
ATOM 1402 C CA . ASP A 1 176 ? -9.188 -11.903 -12.698 1.00 94.12 176 ASP A CA 1
ATOM 1403 C C . ASP A 1 176 ? -9.675 -10.782 -13.624 1.00 94.12 176 ASP A C 1
ATOM 1405 O O . ASP A 1 176 ? -9.286 -10.714 -14.790 1.00 94.12 176 ASP A O 1
ATOM 1409 N N . GLU A 1 177 ? -10.479 -9.848 -13.115 1.00 95.19 177 GLU A N 1
ATOM 1410 C CA . GLU A 1 177 ? -10.867 -8.661 -13.884 1.00 95.19 177 GLU A CA 1
ATOM 1411 C C . GLU A 1 177 ? -9.683 -7.721 -14.138 1.00 95.19 177 GLU A C 1
ATOM 1413 O O . GLU A 1 177 ? -9.669 -7.037 -15.163 1.00 95.19 177 GLU A O 1
ATOM 1418 N N . VAL A 1 178 ? -8.681 -7.690 -13.248 1.00 96.38 178 VAL A N 1
ATOM 1419 C CA . VAL A 1 178 ? -7.421 -6.970 -13.500 1.00 96.38 178 VAL A CA 1
ATOM 1420 C C . VAL A 1 178 ? -6.654 -7.631 -14.641 1.00 96.38 178 VAL A C 1
ATOM 1422 O O . VAL A 1 178 ? -6.202 -6.932 -15.547 1.00 96.38 178 VAL A O 1
ATOM 1425 N N . GLU A 1 179 ? -6.552 -8.961 -14.656 1.00 94.06 179 GLU A N 1
ATOM 1426 C CA . GLU A 1 179 ? -5.938 -9.682 -15.775 1.00 94.06 179 GLU A CA 1
ATOM 1427 C C . GLU A 1 179 ? -6.669 -9.390 -17.092 1.00 94.06 179 GLU A C 1
ATOM 1429 O O . GLU A 1 179 ? -6.038 -9.039 -18.092 1.00 94.06 179 GLU A O 1
ATOM 1434 N N . GLN A 1 180 ? -8.002 -9.475 -17.094 1.00 91.56 180 GLN A N 1
ATOM 1435 C CA . GLN A 1 180 ? -8.801 -9.193 -18.284 1.00 91.56 180 GLN A CA 1
ATOM 1436 C C . GLN A 1 180 ? -8.575 -7.758 -18.784 1.00 91.56 180 GLN A C 1
ATOM 1438 O O . GLN A 1 180 ? -8.366 -7.550 -19.979 1.00 91.56 180 GLN A O 1
ATOM 1443 N N . LEU A 1 181 ? -8.521 -6.777 -17.877 1.00 91.25 181 LEU A N 1
ATOM 1444 C CA . LEU A 1 181 ? -8.188 -5.390 -18.203 1.00 91.25 181 LEU A CA 1
ATOM 1445 C C . LEU A 1 181 ? -6.793 -5.259 -18.847 1.00 91.25 181 LEU A C 1
ATOM 1447 O O . LEU A 1 181 ? -6.602 -4.495 -19.801 1.00 91.25 181 LEU A O 1
ATOM 1451 N N . LEU A 1 182 ? -5.798 -6.000 -18.357 1.00 92.19 182 LEU A N 1
ATOM 1452 C CA . LEU A 1 182 ? -4.456 -6.016 -18.944 1.00 92.19 182 LEU A CA 1
ATOM 1453 C C . LEU A 1 182 ? -4.460 -6.643 -20.346 1.00 92.19 182 LEU A C 1
ATOM 1455 O O . LEU A 1 182 ? -3.862 -6.076 -21.263 1.00 92.19 182 LEU A O 1
ATOM 1459 N N . ARG A 1 183 ? -5.201 -7.738 -20.560 1.00 89.88 183 ARG A N 1
ATOM 1460 C CA . ARG A 1 183 ? -5.383 -8.345 -21.893 1.00 89.88 183 ARG A CA 1
ATOM 1461 C C . ARG A 1 183 ? -6.034 -7.369 -22.872 1.00 89.88 183 ARG A C 1
ATOM 1463 O O . ARG A 1 183 ? -5.540 -7.204 -23.988 1.00 89.88 183 ARG A O 1
ATOM 1470 N N . ASP A 1 184 ? -7.076 -6.668 -22.436 1.00 85.44 184 ASP A N 1
ATOM 1471 C CA . ASP A 1 184 ? -7.810 -5.702 -23.260 1.00 85.44 184 ASP A CA 1
ATOM 1472 C C . ASP A 1 184 ? -6.954 -4.476 -23.631 1.00 85.44 184 ASP A C 1
ATOM 1474 O O . ASP A 1 184 ? -7.154 -3.863 -24.681 1.00 85.44 184 ASP A O 1
ATOM 1478 N N . THR A 1 185 ? -5.961 -4.128 -22.803 1.00 85.44 185 THR A N 1
ATOM 1479 C CA . THR A 1 185 ? -5.061 -2.986 -23.040 1.00 85.44 185 THR A CA 1
ATOM 1480 C C . THR A 1 185 ? -3.770 -3.328 -23.801 1.00 85.44 185 THR A C 1
ATOM 1482 O O . THR A 1 185 ? -3.100 -2.391 -24.242 1.00 85.44 185 THR A O 1
ATOM 1485 N N . ASN A 1 186 ? -3.419 -4.611 -24.001 1.00 82.19 186 ASN A N 1
ATOM 1486 C CA . ASN A 1 186 ? -2.131 -5.041 -24.595 1.00 82.19 186 ASN A CA 1
ATOM 1487 C C . ASN A 1 186 ? -1.863 -4.434 -25.983 1.00 82.19 186 ASN A C 1
ATOM 1489 O O . ASN A 1 186 ? -0.742 -4.034 -26.279 1.00 82.19 186 ASN A O 1
ATOM 1493 N N . ASN A 1 187 ? -2.893 -4.318 -26.823 1.00 71.00 187 ASN A N 1
ATOM 1494 C CA . ASN A 1 187 ? -2.750 -3.876 -28.217 1.00 71.00 187 ASN A CA 1
ATOM 1495 C C . ASN A 1 187 ? -3.015 -2.376 -28.429 1.00 71.00 187 ASN A C 1
ATOM 1497 O O . ASN A 1 187 ? -3.243 -1.945 -29.559 1.00 71.00 187 ASN A O 1
ATOM 1501 N N . GLY A 1 188 ? -3.026 -1.585 -27.351 1.00 63.19 188 GLY A N 1
ATOM 1502 C CA . GLY A 1 188 ? -3.440 -0.188 -27.400 1.00 63.19 188 GLY A CA 1
ATOM 1503 C C . GLY A 1 188 ? -4.963 -0.067 -27.453 1.00 63.19 188 GLY A C 1
ATOM 1504 O O . GLY A 1 188 ? -5.618 -0.380 -28.443 1.00 63.19 188 GLY A O 1
ATOM 1505 N N . TRP A 1 189 ? -5.546 0.401 -26.355 1.00 64.62 189 TRP A N 1
ATOM 1506 C CA . TRP A 1 189 ? -6.984 0.678 -26.260 1.00 64.62 189 TRP A CA 1
ATOM 1507 C C . TRP A 1 189 ? -7.287 2.182 -26.460 1.00 64.62 189 TRP A C 1
ATOM 1509 O O . TRP A 1 189 ? -8.412 2.586 -26.749 1.00 64.62 189 TRP A O 1
ATOM 1519 N N . TYR A 1 190 ? -6.271 3.046 -26.394 1.00 64.75 190 TYR A N 1
ATOM 1520 C CA . TYR A 1 190 ? -6.428 4.479 -26.654 1.00 64.75 190 TYR A CA 1
ATOM 1521 C C . TYR A 1 190 ? -6.367 4.799 -28.156 1.00 64.75 190 TYR A C 1
ATOM 1523 O O . TYR A 1 190 ? -5.614 4.170 -28.898 1.00 64.75 190 TYR A O 1
ATOM 1531 N N . ASP A 1 191 ? -7.141 5.788 -28.616 1.00 58.41 191 ASP A N 1
ATOM 1532 C CA . ASP A 1 191 ? -7.169 6.169 -30.036 1.00 58.41 191 ASP A CA 1
ATOM 1533 C C . ASP A 1 191 ? -5.774 6.591 -30.526 1.00 58.41 191 ASP A C 1
ATOM 1535 O O . ASP A 1 191 ? -5.145 7.494 -29.969 1.00 58.41 191 ASP A O 1
ATOM 1539 N N . GLY A 1 192 ? -5.295 5.918 -31.573 1.00 67.31 192 GLY A N 1
ATOM 1540 C CA . GLY A 1 192 ? -3.963 6.125 -32.138 1.00 67.31 192 GLY A CA 1
ATOM 1541 C C . GLY A 1 192 ? -2.820 5.460 -31.370 1.00 67.31 192 GLY A C 1
ATOM 1542 O O . GLY A 1 192 ? -1.668 5.725 -31.715 1.00 67.31 192 GLY A O 1
ATOM 1543 N N . SER A 1 193 ? -3.120 4.616 -30.378 1.00 78.88 193 SER A N 1
ATOM 1544 C CA . SER A 1 193 ? -2.121 3.854 -29.638 1.00 78.88 193 SER A CA 1
ATOM 1545 C C . SER A 1 193 ? -2.011 2.399 -30.108 1.00 78.88 193 SER A C 1
ATOM 1547 O O . SER A 1 193 ? -3.009 1.801 -30.501 1.00 78.88 193 SER A O 1
ATOM 1549 N N . THR A 1 194 ? -0.804 1.827 -30.078 1.00 81.25 194 THR A N 1
ATOM 1550 C CA . THR A 1 194 ? -0.524 0.430 -30.474 1.00 81.25 194 THR A CA 1
ATOM 1551 C C . THR A 1 194 ? -0.134 -0.484 -29.313 1.00 81.25 194 THR A C 1
ATOM 1553 O O . THR A 1 194 ? 0.020 -1.683 -29.519 1.00 81.25 194 THR A O 1
ATOM 1556 N N . ALA A 1 195 ? 0.090 0.083 -28.126 1.00 86.50 195 ALA A N 1
ATOM 1557 C CA . ALA A 1 195 ? 0.520 -0.611 -26.913 1.00 86.50 195 ALA A CA 1
ATOM 1558 C C . ALA A 1 195 ? 0.321 0.309 -25.695 1.00 86.50 195 ALA A C 1
ATOM 1560 O O . ALA A 1 195 ? 0.005 1.488 -25.838 1.00 86.50 195 ALA A O 1
ATOM 1561 N N . ARG A 1 196 ? 0.537 -0.174 -24.473 1.00 89.19 196 ARG A N 1
ATOM 1562 C CA . ARG A 1 196 ? 0.635 0.709 -23.300 1.00 89.19 196 ARG A CA 1
ATOM 1563 C C . ARG A 1 196 ? 1.942 1.510 -23.312 1.00 89.19 196 ARG A C 1
ATOM 1565 O O . ARG A 1 196 ? 2.929 1.125 -23.936 1.00 89.19 196 ARG A O 1
ATOM 1572 N N . ASN A 1 197 ? 1.965 2.587 -22.530 1.00 88.06 197 ASN A N 1
ATOM 1573 C CA . ASN A 1 197 ? 3.181 3.286 -22.113 1.00 88.06 197 ASN A CA 1
ATOM 1574 C C . ASN A 1 197 ? 3.546 2.908 -20.666 1.00 88.06 197 ASN A C 1
ATOM 1576 O O . ASN A 1 197 ? 3.746 3.771 -19.810 1.00 88.06 197 ASN A O 1
ATOM 1580 N N . THR A 1 198 ? 3.508 1.613 -20.355 1.00 85.69 198 THR A N 1
ATOM 1581 C CA . THR A 1 198 ? 3.625 1.096 -18.986 1.00 85.69 198 THR A CA 1
ATOM 1582 C C . THR A 1 198 ? 4.885 0.246 -18.846 1.00 85.69 198 THR A C 1
ATOM 1584 O O . THR A 1 198 ? 5.266 -0.492 -19.754 1.00 85.69 198 THR A O 1
ATOM 1587 N N . ASN A 1 199 ? 5.529 0.363 -17.690 1.00 86.62 199 ASN A N 1
ATOM 1588 C CA . ASN A 1 199 ? 6.594 -0.516 -17.221 1.00 86.62 199 ASN A CA 1
ATOM 1589 C C . ASN A 1 199 ? 6.481 -0.603 -15.692 1.00 86.62 199 ASN A C 1
ATOM 1591 O O . ASN A 1 199 ? 7.021 0.222 -14.952 1.00 86.62 199 ASN A O 1
ATOM 1595 N N . SER A 1 200 ? 5.680 -1.546 -15.208 1.00 87.75 200 SER A N 1
ATOM 1596 C CA . SER A 1 200 ? 5.286 -1.594 -13.799 1.00 87.75 200 SER A CA 1
ATOM 1597 C C . SER A 1 200 ? 5.204 -3.007 -13.263 1.00 87.75 200 SER A C 1
ATOM 1599 O O . SER A 1 200 ? 4.914 -3.939 -13.996 1.00 87.75 200 SER A O 1
ATOM 1601 N N . ILE A 1 201 ? 5.388 -3.130 -11.955 1.00 88.06 201 ILE A N 1
ATOM 1602 C CA . ILE A 1 201 ? 4.956 -4.291 -11.185 1.00 88.06 201 ILE A CA 1
ATOM 1603 C C . ILE A 1 201 ? 3.766 -3.837 -10.345 1.00 88.06 201 ILE A C 1
ATOM 1605 O O . ILE A 1 201 ? 3.886 -2.879 -9.579 1.00 88.06 201 ILE A O 1
ATOM 1609 N N . ILE A 1 202 ? 2.618 -4.480 -10.518 1.00 93.62 202 ILE A N 1
ATOM 1610 C CA . ILE A 1 202 ? 1.352 -4.134 -9.875 1.00 93.62 202 ILE A CA 1
ATOM 1611 C C . ILE A 1 202 ? 0.934 -5.315 -9.015 1.00 93.62 202 ILE A C 1
ATOM 1613 O O . ILE A 1 202 ? 0.710 -6.398 -9.532 1.00 93.62 202 ILE A O 1
ATOM 1617 N N . MET A 1 203 ? 0.799 -5.105 -7.714 1.00 95.00 203 MET A N 1
ATOM 1618 C CA . MET A 1 203 ? 0.271 -6.112 -6.803 1.00 95.00 203 MET A CA 1
ATOM 1619 C C . MET A 1 203 ? -1.135 -5.710 -6.384 1.00 95.00 203 MET A C 1
ATOM 1621 O O . MET A 1 203 ? -1.366 -4.578 -5.940 1.00 95.00 203 MET A O 1
ATOM 1625 N N . VAL A 1 204 ? -2.064 -6.648 -6.526 1.00 97.88 204 VAL A N 1
ATOM 1626 C CA . VAL A 1 204 ? -3.464 -6.472 -6.156 1.00 97.88 204 VAL A CA 1
ATOM 1627 C C . VAL A 1 204 ? -3.936 -7.608 -5.271 1.00 97.88 204 VAL A C 1
ATOM 1629 O O . VAL A 1 204 ? -3.430 -8.726 -5.340 1.00 97.88 204 VAL A O 1
ATOM 1632 N N . PHE A 1 205 ? -4.945 -7.315 -4.463 1.00 98.00 205 PHE A N 1
ATOM 1633 C CA . PHE A 1 205 ? -5.773 -8.335 -3.840 1.00 98.00 205 PHE A CA 1
ATOM 1634 C C . PHE A 1 205 ? -7.247 -7.977 -4.018 1.00 98.00 205 PHE A C 1
ATOM 1636 O O . PHE A 1 205 ? -7.564 -6.801 -4.221 1.00 98.00 205 PHE A O 1
ATOM 1643 N N . ASP A 1 206 ? -8.137 -8.958 -3.879 1.00 97.38 206 ASP A N 1
ATOM 1644 C CA . ASP A 1 206 ? -9.587 -8.749 -3.911 1.00 97.38 206 ASP A CA 1
ATOM 1645 C C . ASP A 1 206 ? -10.313 -9.154 -2.611 1.00 97.38 206 ASP A C 1
ATOM 1647 O O . ASP A 1 206 ? -9.715 -9.602 -1.626 1.00 97.38 206 ASP A O 1
ATOM 1651 N N . LYS A 1 207 ? -11.641 -8.983 -2.603 1.00 95.06 207 LYS A N 1
ATOM 1652 C CA . LYS A 1 207 ? -12.502 -9.251 -1.441 1.00 95.06 207 LYS A CA 1
ATOM 1653 C C . LYS A 1 207 ? -12.531 -10.715 -0.999 1.00 95.06 207 LYS A C 1
ATOM 1655 O O . LYS A 1 207 ? -12.929 -10.989 0.133 1.00 95.06 207 LYS A O 1
ATOM 1660 N N . TYR A 1 208 ? -12.137 -11.648 -1.863 1.00 95.38 208 TYR A N 1
ATOM 1661 C CA . TYR A 1 208 ? -12.112 -13.072 -1.541 1.00 95.38 208 TYR A CA 1
ATOM 1662 C C . TYR A 1 208 ? -10.813 -13.486 -0.848 1.00 95.38 208 TYR A C 1
ATOM 1664 O O . TYR A 1 208 ? -10.743 -14.575 -0.275 1.00 95.38 208 TYR A O 1
ATOM 1672 N N . GLY A 1 209 ? -9.828 -12.589 -0.795 1.00 93.81 209 GLY A N 1
ATOM 1673 C CA . GLY A 1 209 ? -8.498 -12.870 -0.275 1.00 93.81 209 GLY A CA 1
ATOM 1674 C C . GLY A 1 209 ? -7.519 -13.323 -1.355 1.00 93.81 209 GLY A C 1
ATOM 1675 O O . GLY A 1 209 ? -6.383 -13.673 -1.028 1.00 93.81 209 GLY A O 1
ATOM 1676 N N . ASN A 1 210 ? -7.930 -13.299 -2.627 1.00 94.75 210 ASN A N 1
ATOM 1677 C CA . ASN A 1 210 ? -7.041 -13.607 -3.736 1.00 94.75 210 ASN A CA 1
ATOM 1678 C C . ASN A 1 210 ? -5.996 -12.502 -3.858 1.00 94.75 210 ASN A C 1
ATOM 1680 O O . ASN A 1 210 ? -6.308 -11.332 -3.635 1.00 94.75 210 ASN A O 1
ATOM 1684 N N . MET A 1 211 ? -4.767 -12.858 -4.219 1.00 94.25 211 MET A N 1
ATOM 1685 C CA . MET A 1 211 ? -3.677 -11.901 -4.395 1.00 94.25 211 MET A CA 1
ATOM 1686 C C . MET A 1 211 ? -2.814 -12.307 -5.581 1.00 94.25 211 MET A C 1
ATOM 1688 O O . MET A 1 211 ? -2.382 -13.454 -5.665 1.00 94.25 211 MET A O 1
ATOM 1692 N N . ALA A 1 212 ? -2.525 -11.356 -6.465 1.00 92.12 212 ALA A N 1
ATOM 1693 C CA . ALA A 1 212 ? -1.593 -11.573 -7.559 1.00 92.12 212 ALA A CA 1
ATOM 1694 C C . ALA A 1 212 ? -0.708 -10.355 -7.808 1.00 92.12 212 ALA A C 1
ATOM 1696 O O . ALA A 1 212 ? -1.086 -9.203 -7.560 1.00 92.12 212 ALA A O 1
ATOM 1697 N N . THR A 1 213 ? 0.465 -10.645 -8.347 1.00 90.06 213 THR A N 1
ATOM 1698 C CA . THR A 1 213 ? 1.438 -9.690 -8.844 1.00 90.06 213 THR A CA 1
ATOM 1699 C C . THR A 1 213 ? 1.465 -9.767 -10.364 1.00 90.06 213 THR A C 1
ATOM 1701 O O . THR A 1 213 ? 1.661 -10.827 -10.946 1.00 90.06 213 THR A O 1
ATOM 1704 N N . PHE A 1 214 ? 1.306 -8.625 -11.017 1.00 90.56 214 PHE A N 1
ATOM 1705 C CA . PHE A 1 214 ? 1.406 -8.472 -12.458 1.00 90.56 214 PHE A CA 1
ATOM 1706 C C . PHE A 1 214 ? 2.673 -7.706 -12.812 1.00 90.56 214 PHE A C 1
ATOM 1708 O O . PHE A 1 214 ? 2.885 -6.602 -12.308 1.00 90.56 214 PHE A O 1
ATOM 1715 N N . GLU A 1 215 ? 3.494 -8.236 -13.711 1.00 86.69 215 GLU A N 1
ATOM 1716 C CA . GLU A 1 215 ? 4.608 -7.486 -14.298 1.00 86.69 215 GLU A CA 1
ATOM 1717 C C . GLU A 1 215 ? 4.202 -7.064 -15.699 1.00 86.69 215 GLU A C 1
ATOM 1719 O O . GLU A 1 215 ? 3.886 -7.894 -16.542 1.00 86.69 215 GLU A O 1
ATOM 1724 N N . VAL A 1 216 ? 4.163 -5.763 -15.947 1.00 88.12 216 VAL A N 1
ATOM 1725 C CA . VAL A 1 216 ? 3.472 -5.180 -17.093 1.00 88.12 216 VAL A CA 1
ATOM 1726 C C . VAL A 1 216 ? 4.459 -4.372 -17.924 1.00 88.12 216 VAL A C 1
ATOM 1728 O O . VAL A 1 216 ? 5.058 -3.417 -17.421 1.00 88.12 216 VAL A O 1
ATOM 1731 N N . SER A 1 217 ? 4.589 -4.726 -19.203 1.00 87.44 217 SER A N 1
ATOM 1732 C CA . SER A 1 217 ? 5.292 -3.943 -20.222 1.00 87.44 217 SER A CA 1
ATOM 1733 C C . SER A 1 217 ? 4.297 -3.197 -21.128 1.00 87.44 217 SER A C 1
ATOM 1735 O O . SER A 1 217 ? 3.091 -3.115 -20.843 1.00 87.44 217 SER A O 1
ATOM 1737 N N . GLY A 1 218 ? 4.797 -2.650 -22.243 1.00 88.19 218 GLY A N 1
ATOM 1738 C CA . GLY A 1 218 ? 3.969 -2.004 -23.250 1.00 88.19 218 GLY A CA 1
ATOM 1739 C C . GLY A 1 218 ? 2.954 -2.949 -23.886 1.00 88.19 218 GLY A C 1
ATOM 1740 O O . GLY A 1 218 ? 1.761 -2.645 -23.882 1.00 88.19 218 GLY A O 1
ATOM 1741 N N . ALA A 1 219 ? 3.407 -4.090 -24.407 1.00 86.81 219 ALA A N 1
ATOM 1742 C CA . ALA A 1 219 ? 2.566 -4.980 -25.211 1.00 86.81 219 ALA A CA 1
ATOM 1743 C C . ALA A 1 219 ? 2.174 -6.287 -24.507 1.00 86.81 219 ALA A C 1
ATOM 1745 O O . ALA A 1 219 ? 1.338 -7.022 -25.029 1.00 86.81 219 ALA A O 1
ATOM 1746 N N . ASP A 1 220 ? 2.751 -6.589 -23.342 1.00 88.12 220 ASP A N 1
ATOM 1747 C CA . ASP A 1 220 ? 2.566 -7.882 -22.686 1.00 88.12 220 ASP A CA 1
ATOM 1748 C C . ASP A 1 220 ? 2.657 -7.769 -21.154 1.00 88.12 220 ASP A C 1
ATOM 1750 O O . ASP A 1 220 ? 2.964 -6.703 -20.600 1.00 88.12 220 ASP A O 1
ATOM 1754 N N . PHE A 1 221 ? 2.337 -8.851 -20.451 1.00 89.31 221 PHE A N 1
ATOM 1755 C CA . PHE A 1 221 ? 2.445 -8.944 -19.002 1.00 89.31 221 PHE A CA 1
ATOM 1756 C C . PHE A 1 221 ? 2.606 -10.394 -18.520 1.00 89.31 221 PHE A C 1
ATOM 1758 O O . PHE A 1 221 ? 2.321 -11.345 -19.247 1.00 89.31 221 PHE A O 1
ATOM 1765 N N . THR A 1 222 ? 3.024 -10.556 -17.270 1.00 86.00 222 THR A N 1
ATOM 1766 C CA . THR A 1 222 ? 2.989 -11.827 -16.530 1.00 86.00 222 THR A CA 1
ATOM 1767 C C . THR A 1 222 ? 2.043 -11.705 -15.341 1.00 86.00 222 THR A C 1
ATOM 1769 O O . THR A 1 222 ? 1.750 -10.594 -14.887 1.00 86.00 222 THR A O 1
ATOM 1772 N N . ARG A 1 223 ? 1.542 -12.841 -14.853 1.00 87.00 223 ARG A N 1
ATOM 1773 C CA . ARG A 1 223 ? 0.739 -12.947 -13.632 1.00 87.00 223 ARG A CA 1
ATOM 1774 C C . ARG A 1 223 ? 1.388 -13.986 -12.729 1.00 87.00 223 ARG A C 1
ATOM 1776 O O . ARG A 1 223 ? 1.547 -15.122 -13.149 1.00 87.00 223 ARG A O 1
ATOM 1783 N N . ASP A 1 224 ? 1.700 -13.572 -11.510 1.00 84.19 224 ASP A N 1
ATOM 1784 C CA . ASP A 1 224 ? 2.127 -14.421 -10.402 1.00 84.19 224 ASP A CA 1
ATOM 1785 C C . ASP A 1 224 ? 1.019 -14.418 -9.339 1.00 84.19 224 ASP A C 1
ATOM 1787 O O . ASP A 1 224 ? 0.731 -13.397 -8.708 1.00 84.19 224 ASP A O 1
ATOM 1791 N N . ASN A 1 225 ? 0.339 -15.545 -9.197 1.00 85.75 225 ASN A N 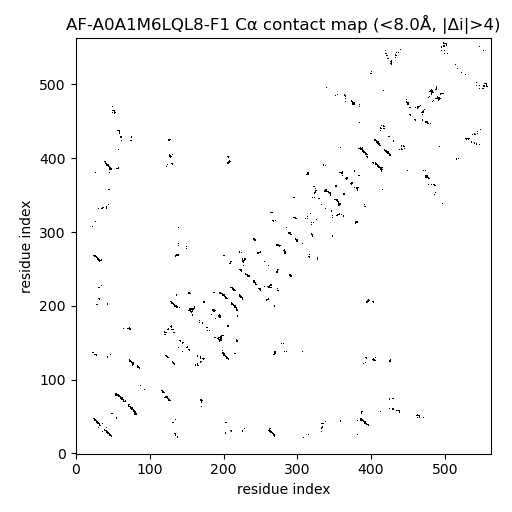1
ATOM 1792 C CA . ASN A 1 225 ? -0.601 -15.841 -8.138 1.00 85.75 225 ASN A CA 1
ATOM 1793 C C . ASN A 1 225 ? 0.166 -16.119 -6.838 1.00 85.75 225 ASN A C 1
ATOM 1795 O O . ASN A 1 225 ? 0.947 -17.060 -6.739 1.00 85.75 225 ASN A O 1
ATOM 1799 N N . VAL A 1 226 ? -0.148 -15.382 -5.769 1.00 83.69 226 VAL A N 1
ATOM 1800 C CA . VAL A 1 226 ? 0.467 -15.613 -4.452 1.00 83.69 226 VAL A CA 1
ATOM 1801 C C . VAL A 1 226 ? -0.173 -16.846 -3.792 1.00 83.69 226 VAL A C 1
ATOM 1803 O O . VAL A 1 226 ? -1.034 -16.729 -2.916 1.00 83.69 226 VAL A O 1
ATOM 1806 N N . SER A 1 227 ? 0.201 -18.038 -4.264 1.00 80.06 227 SER A N 1
ATOM 1807 C CA . SER A 1 227 ? -0.326 -19.346 -3.840 1.00 80.06 227 SER A CA 1
ATOM 1808 C C . SER A 1 227 ? 0.646 -20.187 -3.013 1.00 80.06 227 SER A C 1
ATOM 1810 O O . SER A 1 227 ? 0.237 -21.206 -2.449 1.00 80.06 227 SER A O 1
ATOM 1812 N N . GLU A 1 228 ? 1.908 -19.767 -2.902 1.00 73.50 228 GLU A N 1
ATOM 1813 C CA . GLU A 1 228 ? 2.869 -20.375 -1.984 1.00 73.50 228 GLU A CA 1
ATOM 1814 C C . GLU A 1 228 ? 3.820 -19.368 -1.318 1.00 73.50 228 GLU A C 1
ATOM 1816 O O . GLU A 1 228 ? 3.952 -18.208 -1.711 1.00 73.50 228 GLU A O 1
ATOM 1821 N N . GLU A 1 229 ? 4.478 -19.817 -0.245 1.00 70.00 229 GLU A N 1
ATOM 1822 C CA . GLU A 1 229 ? 5.521 -19.050 0.431 1.00 70.00 229 GLU A CA 1
ATOM 1823 C C . GLU A 1 229 ? 6.872 -19.231 -0.259 1.00 70.00 229 GLU A C 1
ATOM 1825 O O . GLU A 1 229 ? 7.409 -20.340 -0.348 1.00 70.00 229 GLU A O 1
ATOM 1830 N N . TYR A 1 230 ? 7.508 -18.124 -0.629 1.00 65.12 230 TYR A N 1
ATOM 1831 C CA . TYR A 1 230 ? 8.857 -18.169 -1.173 1.00 65.12 230 TYR A CA 1
ATOM 1832 C C . TYR A 1 230 ? 9.911 -18.412 -0.078 1.00 65.12 230 TYR A C 1
ATOM 1834 O O . TYR A 1 230 ? 10.552 -17.469 0.403 1.00 65.12 230 TYR A O 1
ATOM 1842 N N . THR A 1 231 ? 10.175 -19.670 0.257 1.00 61.66 231 THR A N 1
ATOM 1843 C CA . THR A 1 231 ? 11.203 -20.064 1.238 1.00 61.66 231 THR A CA 1
ATOM 1844 C C . THR A 1 231 ? 12.497 -20.560 0.570 1.00 61.66 231 THR A C 1
ATOM 1846 O O . THR A 1 231 ? 12.465 -21.033 -0.569 1.00 61.66 231 THR A O 1
ATOM 1849 N N . PRO A 1 232 ? 13.670 -20.436 1.225 1.00 58.97 232 PRO A N 1
ATOM 1850 C CA . PRO A 1 232 ? 14.899 -21.042 0.719 1.00 58.97 232 PRO A CA 1
ATOM 1851 C C . PRO A 1 232 ? 14.818 -22.574 0.797 1.00 58.97 232 PRO A C 1
ATOM 1853 O O . PRO A 1 232 ? 14.359 -23.139 1.790 1.00 58.97 232 PRO A O 1
ATOM 1856 N N . GLN A 1 233 ? 15.296 -23.257 -0.243 1.00 60.12 233 GLN A N 1
ATOM 1857 C CA . GLN A 1 233 ? 15.177 -24.706 -0.406 1.00 60.12 233 GLN A CA 1
ATOM 1858 C C . GLN A 1 233 ? 16.546 -25.368 -0.634 1.00 60.12 233 GLN A C 1
ATOM 1860 O O . GLN A 1 233 ? 17.451 -24.788 -1.234 1.00 60.12 233 GLN A O 1
ATOM 1865 N N . ASN A 1 234 ? 16.702 -26.618 -0.188 1.00 68.12 234 ASN A N 1
ATOM 1866 C CA . ASN A 1 234 ? 17.919 -27.409 -0.412 1.00 68.12 234 ASN A CA 1
ATOM 1867 C C . ASN A 1 234 ? 17.933 -28.005 -1.828 1.00 68.12 234 ASN A C 1
ATOM 1869 O O . ASN A 1 234 ? 17.068 -28.820 -2.150 1.00 68.12 234 ASN A O 1
ATOM 1873 N N . PHE A 1 235 ? 18.937 -27.662 -2.645 1.00 59.69 235 PHE A N 1
ATOM 1874 C CA . PHE A 1 235 ? 19.049 -28.141 -4.031 1.00 59.69 235 PHE A CA 1
ATOM 1875 C C . PHE A 1 235 ? 20.163 -29.178 -4.213 1.00 59.69 235 PHE A C 1
ATOM 1877 O O . PHE A 1 235 ? 21.288 -28.958 -3.756 1.00 59.69 235 PHE A O 1
ATOM 1884 N N . PRO A 1 236 ? 19.907 -30.297 -4.923 1.00 67.94 236 PRO A N 1
ATOM 1885 C CA . PRO A 1 236 ? 20.947 -31.265 -5.255 1.00 67.94 236 PRO A CA 1
ATOM 1886 C C . PRO A 1 236 ? 22.114 -30.606 -6.005 1.00 67.94 236 PRO A C 1
ATOM 1888 O O . PRO A 1 236 ? 21.921 -29.996 -7.052 1.00 67.94 236 PRO A O 1
ATOM 1891 N N . GLY A 1 237 ? 23.333 -30.755 -5.480 1.00 67.75 237 GLY A N 1
ATOM 1892 C CA . GLY A 1 237 ? 24.551 -30.178 -6.068 1.00 67.75 237 GLY A CA 1
ATOM 1893 C C . GLY A 1 237 ? 24.999 -28.847 -5.457 1.00 67.75 237 GLY A C 1
ATOM 1894 O O . GLY A 1 237 ? 26.099 -28.400 -5.771 1.00 67.75 237 GLY A O 1
ATOM 1895 N N . TYR A 1 238 ? 24.212 -28.264 -4.549 1.00 56.28 238 TYR A N 1
ATOM 1896 C CA . TYR A 1 238 ? 24.577 -27.062 -3.799 1.00 56.28 238 TYR A CA 1
ATOM 1897 C C . TYR A 1 238 ? 24.820 -27.398 -2.326 1.00 56.28 238 TYR A C 1
ATOM 1899 O O . TYR A 1 238 ? 24.096 -28.190 -1.725 1.00 56.28 238 TYR A O 1
ATOM 1907 N N . SER A 1 239 ? 25.858 -26.796 -1.740 1.00 66.56 239 SER A N 1
ATOM 1908 C CA . SER A 1 239 ? 26.198 -26.979 -0.318 1.00 66.56 239 SER A CA 1
ATOM 1909 C C . SER A 1 239 ? 25.292 -26.181 0.629 1.00 66.56 239 SER A C 1
ATOM 1911 O O . SER A 1 239 ? 25.333 -26.409 1.834 1.00 66.56 239 SER A O 1
ATOM 1913 N N . TYR A 1 240 ? 24.487 -25.265 0.086 1.00 55.44 240 TYR A N 1
ATOM 1914 C CA . TYR A 1 240 ? 23.664 -24.306 0.816 1.00 55.44 240 TYR A CA 1
ATOM 1915 C C . TYR A 1 240 ? 22.238 -24.270 0.249 1.00 55.44 240 TYR A C 1
ATOM 1917 O O . TYR A 1 240 ? 22.067 -24.517 -0.952 1.00 55.44 240 TYR A O 1
ATOM 1925 N N . PRO A 1 241 ? 21.218 -23.951 1.072 1.00 55.53 241 PRO A N 1
ATOM 1926 C CA . PRO A 1 241 ? 19.897 -23.613 0.568 1.00 55.53 241 PRO A CA 1
ATOM 1927 C C . PRO A 1 241 ? 20.007 -22.459 -0.429 1.00 55.53 241 PRO A C 1
ATOM 1929 O O . PRO A 1 241 ? 20.700 -21.471 -0.175 1.00 55.53 241 PRO A O 1
ATOM 1932 N N . ILE A 1 242 ? 19.326 -22.587 -1.557 1.00 54.97 242 ILE A N 1
ATOM 1933 C CA . ILE A 1 242 ? 19.206 -21.523 -2.555 1.00 54.97 242 ILE A CA 1
ATOM 1934 C C . ILE A 1 242 ? 17.765 -21.017 -2.558 1.00 54.97 242 ILE A C 1
ATOM 1936 O O . ILE A 1 242 ? 16.878 -21.672 -2.010 1.00 54.97 242 ILE A O 1
ATOM 1940 N N . TYR A 1 243 ? 17.521 -19.856 -3.158 1.00 57.62 243 TYR A N 1
ATOM 1941 C CA . TYR A 1 243 ? 16.169 -19.409 -3.499 1.00 57.62 243 TYR A CA 1
ATOM 1942 C C . TYR A 1 243 ? 15.893 -19.784 -4.958 1.00 57.62 243 TYR A C 1
ATOM 1944 O O . TYR A 1 243 ? 16.149 -18.984 -5.852 1.00 57.62 243 TYR A O 1
ATOM 1952 N N . PRO A 1 244 ? 15.453 -21.021 -5.228 1.00 46.06 244 PRO A N 1
ATOM 1953 C CA . PRO A 1 244 ? 15.361 -21.562 -6.582 1.00 46.06 244 PRO A CA 1
ATOM 1954 C C . PRO A 1 244 ? 14.088 -21.158 -7.325 1.00 46.06 244 PRO A C 1
ATOM 1956 O O . PRO A 1 244 ? 13.976 -21.510 -8.493 1.00 46.06 244 PRO A O 1
ATOM 1959 N N . ALA A 1 245 ? 13.092 -20.608 -6.616 1.00 50.44 245 ALA A N 1
ATOM 1960 C CA . ALA A 1 245 ? 11.701 -20.729 -7.023 1.00 50.44 245 ALA A CA 1
ATOM 1961 C C . ALA A 1 245 ? 11.444 -19.786 -8.191 1.00 50.44 245 ALA A C 1
ATOM 1963 O O . ALA A 1 245 ? 11.204 -18.593 -8.015 1.00 50.44 245 ALA A O 1
ATOM 1964 N N . VAL A 1 246 ? 11.586 -20.354 -9.381 1.00 53.84 246 VAL A N 1
ATOM 1965 C CA . VAL A 1 246 ? 10.960 -19.865 -10.590 1.00 53.84 246 VAL A CA 1
ATOM 1966 C C . VAL A 1 246 ? 9.485 -20.193 -10.454 1.00 53.84 246 VAL A C 1
ATOM 1968 O O . VAL A 1 246 ? 9.121 -21.330 -10.156 1.00 53.84 246 VAL A O 1
ATOM 1971 N N . HIS A 1 247 ? 8.671 -19.169 -10.626 1.00 53.38 247 HIS A N 1
ATOM 1972 C CA . HIS A 1 247 ? 7.229 -19.288 -10.664 1.00 53.38 247 HIS A CA 1
ATOM 1973 C C . HIS A 1 247 ? 6.838 -19.977 -11.970 1.00 53.38 247 HIS A C 1
ATOM 1975 O O . HIS A 1 247 ? 7.225 -19.517 -13.043 1.00 53.38 247 HIS A O 1
ATOM 1981 N N . GLU A 1 248 ? 6.174 -21.135 -11.871 1.00 57.62 248 GLU A N 1
ATOM 1982 C CA . GLU A 1 248 ? 5.613 -21.829 -13.040 1.00 57.62 248 GLU A CA 1
ATOM 1983 C C . GLU A 1 248 ? 4.274 -21.221 -13.464 1.00 57.62 248 GLU A C 1
ATOM 1985 O O . GLU A 1 248 ? 3.771 -21.569 -14.527 1.00 57.62 248 GLU A O 1
ATOM 1990 N N . ASP A 1 249 ? 3.685 -20.341 -12.652 1.00 62.78 249 ASP A N 1
ATOM 1991 C CA . ASP A 1 249 ? 2.446 -19.657 -12.966 1.00 62.78 249 ASP A CA 1
ATOM 1992 C C . ASP A 1 249 ? 2.645 -18.532 -13.991 1.00 62.78 249 ASP A C 1
ATOM 1994 O O . ASP A 1 249 ? 3.570 -17.721 -13.944 1.00 62.78 249 ASP A O 1
ATOM 1998 N N . ASP A 1 250 ? 1.748 -18.538 -14.970 1.00 69.19 250 ASP A N 1
ATOM 1999 C CA . ASP A 1 250 ? 1.697 -17.637 -16.111 1.00 69.19 250 ASP A CA 1
ATOM 2000 C C . ASP A 1 250 ? 0.231 -17.218 -16.268 1.00 69.19 250 ASP A C 1
ATOM 2002 O O . ASP A 1 250 ? -0.683 -17.972 -15.920 1.00 69.19 250 ASP A O 1
ATOM 2006 N N . LYS A 1 251 ? -0.009 -16.042 -16.851 1.00 73.06 251 LYS A N 1
ATOM 2007 C CA . LYS A 1 251 ? -1.347 -15.569 -17.238 1.00 73.06 251 LYS A CA 1
ATOM 2008 C C . LYS A 1 251 ? -2.112 -16.614 -18.061 1.00 73.06 251 LYS A C 1
ATOM 2010 O O . LYS A 1 251 ? -3.335 -16.607 -18.063 1.00 73.06 251 LYS A O 1
ATOM 2015 N N . ASP A 1 252 ? -1.417 -17.503 -18.770 1.00 78.81 252 ASP A N 1
ATOM 2016 C CA . ASP A 1 252 ? -2.025 -18.511 -19.644 1.00 78.81 252 ASP A CA 1
ATOM 2017 C C . ASP A 1 252 ? -2.272 -19.877 -18.966 1.00 78.81 252 ASP A C 1
ATOM 2019 O O . ASP A 1 252 ? -2.684 -20.837 -19.628 1.00 78.81 252 ASP A O 1
ATOM 2023 N N . LEU A 1 253 ? -2.066 -19.969 -17.648 1.00 79.50 253 LEU A N 1
ATOM 2024 C CA . LEU A 1 253 ? -2.422 -21.125 -16.823 1.00 79.50 253 LEU A CA 1
ATOM 2025 C C . LEU A 1 253 ? -3.744 -20.913 -16.070 1.00 79.50 253 LEU A C 1
ATOM 2027 O O . LEU A 1 253 ? -4.286 -19.814 -16.002 1.00 79.50 253 LEU A O 1
ATOM 2031 N N . GLU A 1 254 ? -4.311 -22.001 -15.543 1.00 84.81 254 GLU A N 1
ATOM 2032 C CA . GLU A 1 254 ? -5.552 -21.943 -14.762 1.00 84.81 254 GLU A CA 1
ATOM 2033 C C . GLU A 1 254 ? -5.303 -21.263 -13.409 1.00 84.81 254 GLU A C 1
ATOM 2035 O O . GLU A 1 254 ? -4.380 -21.631 -12.680 1.00 84.81 254 GLU A O 1
ATOM 2040 N N . ASN A 1 255 ? -6.139 -20.279 -13.072 1.00 86.25 255 ASN A N 1
ATOM 2041 C CA . ASN A 1 255 ? -6.040 -19.562 -11.804 1.00 86.25 255 ASN A CA 1
ATOM 2042 C C . ASN A 1 255 ? -6.585 -20.408 -10.638 1.00 86.25 255 ASN A C 1
ATOM 2044 O O . ASN A 1 255 ? -7.563 -21.139 -10.827 1.00 86.25 255 ASN A O 1
ATOM 2048 N N . PRO A 1 256 ? -6.001 -20.296 -9.427 1.00 84.88 256 PRO A N 1
ATOM 2049 C CA . PRO A 1 256 ? -6.566 -20.887 -8.215 1.00 84.88 256 PRO A CA 1
ATOM 2050 C C . PRO A 1 256 ? -8.013 -20.443 -7.972 1.00 84.88 256 PRO A C 1
ATOM 2052 O O . PRO A 1 256 ? -8.404 -19.337 -8.347 1.00 84.88 256 PRO A O 1
ATOM 2055 N N . SER A 1 257 ? -8.803 -21.279 -7.293 1.00 86.62 257 SER A N 1
ATOM 2056 C CA . SER A 1 257 ? -10.168 -20.897 -6.921 1.00 86.62 257 SER A CA 1
ATOM 2057 C C . SER A 1 257 ? -10.158 -19.786 -5.866 1.00 86.62 257 SER A C 1
ATOM 2059 O O . SER A 1 257 ? -9.208 -19.653 -5.088 1.00 86.62 257 SER A O 1
ATOM 2061 N N . ASP A 1 258 ? -11.258 -19.036 -5.773 1.00 86.69 258 ASP A N 1
ATOM 2062 C CA . ASP A 1 258 ? -11.429 -18.001 -4.751 1.00 86.69 258 ASP A CA 1
ATOM 2063 C C . ASP A 1 258 ? -11.121 -18.524 -3.338 1.00 86.69 258 ASP A C 1
ATOM 2065 O O . ASP A 1 258 ? -11.729 -19.485 -2.853 1.00 86.69 258 ASP A O 1
ATOM 2069 N N . GLY A 1 259 ? -10.184 -17.860 -2.659 1.00 78.00 259 GLY A N 1
ATOM 2070 C CA . GLY A 1 259 ? -9.747 -18.209 -1.307 1.00 78.00 259 GLY A CA 1
ATOM 2071 C C . GLY A 1 259 ? -8.718 -19.344 -1.213 1.00 78.00 259 GLY A C 1
ATOM 2072 O O . GLY A 1 259 ? -8.338 -19.699 -0.097 1.00 78.00 259 GLY A O 1
ATOM 2073 N N . GLU A 1 260 ? -8.244 -19.900 -2.335 1.00 84.56 260 GLU A N 1
ATOM 2074 C CA . GLU A 1 260 ? -7.140 -20.882 -2.360 1.00 84.56 260 GLU A CA 1
ATOM 2075 C C . GLU A 1 260 ? -5.747 -20.227 -2.375 1.00 84.56 260 GLU A C 1
ATOM 2077 O O . GLU A 1 260 ? -4.740 -20.903 -2.168 1.00 84.56 260 GLU A O 1
ATOM 2082 N N . TYR A 1 261 ? -5.685 -18.908 -2.566 1.00 85.69 261 TYR A N 1
ATOM 2083 C CA . TYR A 1 261 ? -4.458 -18.115 -2.492 1.00 85.69 261 TYR A CA 1
ATOM 2084 C C . TYR A 1 261 ? -3.856 -18.141 -1.087 1.00 85.69 261 TYR A C 1
ATOM 2086 O O . TYR A 1 261 ? -4.555 -17.987 -0.080 1.00 85.69 261 TYR A O 1
ATOM 2094 N N . ASN A 1 262 ? -2.540 -18.323 -1.009 1.00 80.69 262 ASN A N 1
ATOM 2095 C CA . ASN A 1 262 ? -1.855 -18.544 0.250 1.00 80.69 262 ASN A CA 1
ATOM 2096 C C . ASN A 1 262 ? -0.357 -18.248 0.158 1.00 80.69 262 ASN A C 1
ATOM 2098 O O . ASN A 1 262 ? 0.349 -18.932 -0.563 1.00 80.69 262 ASN A O 1
ATOM 2102 N N . GLY A 1 263 ? 0.172 -17.311 0.939 1.00 78.44 263 GLY A N 1
ATOM 2103 C CA . GLY A 1 263 ? 1.615 -17.072 0.964 1.00 78.44 263 GLY A CA 1
ATOM 2104 C C . GLY A 1 263 ? 1.971 -15.600 1.020 1.00 78.44 263 GLY A C 1
ATOM 2105 O O . GLY A 1 263 ? 1.196 -14.774 1.503 1.00 78.44 263 GLY A O 1
ATOM 2106 N N . TYR A 1 264 ? 3.164 -15.265 0.542 1.00 74.38 264 TYR A N 1
ATOM 2107 C CA . TYR A 1 264 ? 3.650 -13.892 0.489 1.00 74.38 264 TYR A CA 1
ATOM 2108 C C . TYR A 1 264 ? 4.529 -13.652 -0.731 1.00 74.38 264 TYR A C 1
ATOM 2110 O O . TYR A 1 264 ? 5.297 -14.523 -1.126 1.00 74.38 264 TYR A O 1
ATOM 2118 N N . ASP A 1 265 ? 4.480 -12.434 -1.260 1.00 74.75 265 ASP A N 1
ATOM 2119 C CA . ASP A 1 265 ? 5.337 -11.974 -2.350 1.00 74.75 265 ASP A CA 1
ATOM 2120 C C . ASP A 1 265 ? 5.969 -10.614 -2.004 1.00 74.75 265 ASP A C 1
ATOM 2122 O O . ASP A 1 265 ? 5.428 -9.810 -1.244 1.00 74.75 265 ASP A O 1
ATOM 2126 N N . TRP A 1 266 ? 7.157 -10.361 -2.544 1.00 71.25 266 TRP A N 1
ATOM 2127 C CA . TRP A 1 266 ? 7.904 -9.120 -2.391 1.00 71.25 266 TRP A CA 1
ATOM 2128 C C . TRP A 1 266 ? 8.566 -8.733 -3.698 1.00 71.25 266 TRP A C 1
ATOM 2130 O O . TRP A 1 266 ? 9.431 -9.464 -4.200 1.00 71.25 266 TRP A O 1
ATOM 2140 N N . ARG A 1 267 ? 8.311 -7.506 -4.157 1.00 69.75 267 ARG A N 1
ATOM 2141 C CA . ARG A 1 267 ? 8.851 -6.991 -5.413 1.00 69.75 267 ARG A CA 1
ATOM 2142 C C . ARG A 1 267 ? 9.456 -5.604 -5.261 1.00 69.75 267 ARG A C 1
ATOM 2144 O O . ARG A 1 267 ? 8.907 -4.708 -4.622 1.00 69.75 267 ARG A O 1
ATOM 2151 N N . THR A 1 268 ? 10.588 -5.416 -5.922 1.00 58.69 268 THR A N 1
ATOM 2152 C CA . THR A 1 268 ? 11.344 -4.164 -5.932 1.00 58.69 268 THR A CA 1
ATOM 2153 C C . THR A 1 268 ? 11.920 -3.932 -7.314 1.00 58.69 268 THR A C 1
ATOM 2155 O O . THR A 1 268 ? 13.021 -4.355 -7.600 1.00 58.69 268 THR A O 1
ATOM 2158 N N . ASN A 1 269 ? 11.157 -3.294 -8.196 1.00 58.09 269 ASN A N 1
ATOM 2159 C CA . ASN A 1 269 ? 11.513 -2.919 -9.582 1.00 58.09 269 ASN A CA 1
ATOM 2160 C C . ASN A 1 269 ? 12.093 -3.991 -10.516 1.00 58.09 269 ASN A C 1
ATOM 2162 O O . ASN A 1 269 ? 12.365 -3.673 -11.675 1.00 58.09 269 ASN A O 1
ATOM 2166 N N . PHE A 1 270 ? 12.223 -5.228 -10.046 1.00 58.06 270 PHE A N 1
ATOM 2167 C CA . PHE A 1 270 ? 12.714 -6.380 -10.780 1.00 58.06 270 PHE A CA 1
ATOM 2168 C C . PHE A 1 270 ? 11.601 -7.406 -10.947 1.00 58.06 270 PHE A C 1
ATOM 2170 O O . PHE A 1 270 ? 10.858 -7.710 -10.005 1.00 58.06 270 PHE A O 1
ATOM 2177 N N . ALA A 1 271 ? 11.523 -7.926 -12.162 1.00 53.22 271 ALA A N 1
ATOM 2178 C CA . ALA A 1 271 ? 10.657 -9.024 -12.531 1.00 53.22 271 ALA A CA 1
ATOM 2179 C C . ALA A 1 271 ? 11.285 -10.375 -12.119 1.00 53.22 271 ALA A C 1
ATOM 2181 O O . ALA A 1 271 ? 12.509 -10.494 -12.033 1.00 53.22 271 ALA A O 1
ATOM 2182 N N . ARG A 1 272 ? 10.455 -11.368 -11.784 1.00 55.88 272 ARG A N 1
ATOM 2183 C CA . ARG A 1 272 ?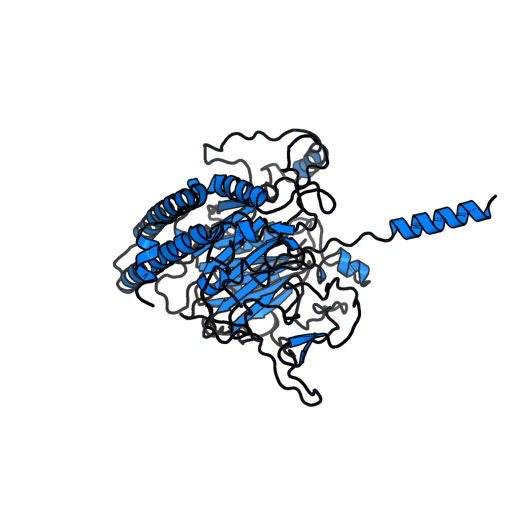 10.867 -12.713 -11.327 1.00 55.88 272 ARG A CA 1
ATOM 2184 C C . ARG A 1 272 ? 10.191 -13.860 -12.071 1.00 55.88 272 ARG A C 1
ATOM 2186 O O . ARG A 1 272 ? 10.505 -15.010 -11.776 1.00 55.88 272 ARG A O 1
ATOM 2193 N N . VAL A 1 273 ? 9.267 -13.578 -12.984 1.00 58.06 273 VAL A N 1
ATOM 2194 C CA . VAL A 1 273 ? 8.619 -14.640 -13.755 1.00 58.06 273 VAL A CA 1
ATOM 2195 C C . VAL A 1 273 ? 9.543 -15.047 -14.907 1.00 58.06 273 VAL A C 1
ATOM 2197 O O . VAL A 1 273 ? 10.013 -14.192 -15.662 1.00 58.06 273 VAL A O 1
ATOM 2200 N N . ASP A 1 274 ? 9.826 -16.348 -15.031 1.00 63.84 274 ASP A N 1
ATOM 2201 C CA . ASP A 1 274 ? 10.609 -16.913 -16.142 1.00 63.84 274 ASP A CA 1
ATOM 2202 C C . ASP A 1 274 ? 9.721 -17.029 -17.382 1.00 63.84 274 ASP A C 1
ATOM 2204 O O . ASP A 1 274 ? 9.214 -18.089 -17.740 1.00 63.84 274 ASP A O 1
ATOM 2208 N N . TYR A 1 275 ? 9.488 -15.877 -17.999 1.00 72.50 275 TYR A N 1
ATOM 2209 C CA . TYR A 1 275 ? 8.712 -15.738 -19.218 1.00 72.50 275 TYR A CA 1
ATOM 2210 C C . TYR A 1 275 ? 9.579 -15.131 -20.319 1.00 72.50 275 TYR A C 1
ATOM 2212 O O . TYR A 1 275 ? 10.342 -14.190 -20.087 1.00 72.50 275 TYR A O 1
ATOM 2220 N N . GLU A 1 276 ? 9.452 -15.650 -21.536 1.00 78.69 276 GLU A N 1
ATOM 2221 C CA . GLU A 1 276 ? 10.150 -15.161 -22.722 1.00 78.69 276 GLU A CA 1
ATOM 2222 C C . GLU A 1 276 ? 9.114 -14.751 -23.772 1.00 78.69 276 GLU A C 1
ATOM 2224 O O . GLU A 1 276 ? 8.273 -15.554 -24.173 1.00 78.69 276 GLU A O 1
ATOM 2229 N N . ARG A 1 277 ? 9.177 -13.494 -24.224 1.00 80.00 277 ARG A N 1
ATOM 2230 C CA . ARG A 1 277 ? 8.380 -13.001 -25.353 1.00 80.00 277 ARG A CA 1
ATOM 2231 C C . ARG A 1 277 ? 8.765 -13.720 -26.644 1.00 80.00 277 ARG A C 1
ATOM 2233 O O . ARG A 1 277 ? 9.888 -14.189 -26.801 1.00 80.00 277 ARG A O 1
ATOM 2240 N N . ASP A 1 278 ? 7.882 -13.662 -27.636 1.00 82.12 278 ASP A N 1
ATOM 2241 C CA . ASP A 1 278 ? 8.106 -14.231 -28.975 1.00 82.12 278 ASP A CA 1
ATOM 2242 C C . ASP A 1 278 ? 9.397 -13.752 -29.677 1.00 82.12 278 ASP A C 1
ATOM 2244 O O . ASP A 1 278 ? 9.913 -14.431 -30.567 1.00 82.12 278 ASP A O 1
ATOM 2248 N N . ASP A 1 279 ? 9.920 -12.576 -29.317 1.00 81.25 279 ASP A N 1
ATOM 2249 C CA . ASP A 1 279 ? 11.169 -12.019 -29.849 1.00 81.25 279 ASP A CA 1
ATOM 2250 C C . ASP A 1 279 ? 12.416 -12.371 -29.020 1.00 81.25 279 ASP A C 1
ATOM 2252 O O . ASP A 1 279 ? 13.511 -11.884 -29.316 1.00 81.25 279 ASP A O 1
ATOM 2256 N N . GLY A 1 280 ? 12.267 -13.233 -28.013 1.00 81.62 280 GLY A N 1
ATOM 2257 C CA . GLY A 1 280 ? 13.328 -13.670 -27.112 1.00 81.62 280 GLY A CA 1
ATOM 2258 C C . GLY A 1 280 ? 13.577 -12.726 -25.934 1.00 81.62 280 GLY A C 1
ATOM 2259 O O . GLY A 1 280 ? 14.533 -12.941 -25.187 1.00 81.62 280 GLY A O 1
ATOM 2260 N N . PHE A 1 281 ? 12.776 -11.664 -25.765 1.00 78.19 281 PHE A N 1
ATOM 2261 C CA . PHE A 1 281 ? 12.907 -10.774 -24.612 1.00 78.19 281 PHE A CA 1
ATOM 2262 C C . PHE A 1 281 ? 12.409 -11.472 -23.346 1.00 78.19 281 PHE A C 1
ATOM 2264 O O . PHE A 1 281 ? 11.223 -11.777 -23.215 1.00 78.19 281 PHE A O 1
ATOM 2271 N N . LYS A 1 282 ? 13.316 -11.702 -22.399 1.00 72.69 282 LYS A N 1
ATOM 2272 C CA . LYS A 1 282 ? 13.002 -12.356 -21.130 1.00 72.69 282 LYS A CA 1
ATOM 2273 C C . LYS A 1 282 ? 12.499 -11.349 -20.108 1.00 72.69 282 LYS A C 1
ATOM 2275 O O . LYS A 1 282 ? 13.121 -10.314 -19.888 1.00 72.69 282 LYS A O 1
ATOM 2280 N N . TYR A 1 283 ? 11.412 -11.698 -19.431 1.00 68.94 283 TYR A N 1
ATOM 2281 C CA . TYR A 1 283 ? 10.921 -10.989 -18.248 1.00 68.94 283 TYR A CA 1
ATOM 2282 C C . TYR A 1 283 ? 11.821 -11.225 -17.030 1.00 68.94 283 TYR A C 1
ATOM 2284 O O . TYR A 1 283 ? 11.687 -10.553 -16.018 1.00 68.94 283 TYR A O 1
ATOM 2292 N N . PHE A 1 284 ? 12.835 -12.076 -17.154 1.00 61.59 284 PHE A N 1
ATOM 2293 C CA . PHE A 1 284 ? 13.894 -12.242 -16.179 1.00 61.59 284 PHE A CA 1
ATOM 2294 C C . PHE A 1 284 ? 15.206 -11.673 -16.715 1.00 61.59 284 PHE A C 1
ATOM 2296 O O . PHE A 1 284 ? 15.640 -12.057 -17.802 1.00 61.59 284 PHE A O 1
ATOM 2303 N N . VAL A 1 285 ? 15.857 -10.795 -15.951 1.00 49.75 285 VAL A N 1
ATOM 2304 C CA . VAL A 1 285 ? 17.187 -10.290 -16.338 1.00 49.75 285 VAL A CA 1
ATOM 2305 C C . VAL A 1 285 ? 18.256 -10.533 -15.278 1.00 49.75 285 VAL A C 1
ATOM 2307 O O . VAL A 1 285 ? 19.391 -10.129 -15.472 1.00 49.75 285 VAL A O 1
ATOM 2310 N N . ASP A 1 286 ? 17.927 -11.210 -14.178 1.00 49.62 286 ASP A N 1
ATOM 2311 C CA . ASP A 1 286 ? 18.838 -11.354 -13.043 1.00 49.62 286 ASP A CA 1
ATOM 2312 C C . ASP A 1 286 ? 19.658 -12.645 -13.134 1.00 49.62 286 ASP A C 1
ATOM 2314 O O . ASP A 1 286 ? 19.287 -13.698 -12.617 1.00 49.62 286 ASP A O 1
ATOM 2318 N N . GLU A 1 287 ? 20.785 -12.587 -13.837 1.00 48.12 287 GLU A N 1
ATOM 2319 C CA . GLU A 1 287 ? 21.617 -13.767 -14.092 1.00 48.12 287 GLU A CA 1
ATOM 2320 C C . GLU A 1 287 ? 22.286 -14.312 -12.808 1.00 48.12 287 GLU A C 1
ATOM 2322 O O . GLU A 1 287 ? 22.771 -15.450 -12.788 1.00 48.12 287 GLU A O 1
ATOM 2327 N N . HIS A 1 288 ? 22.263 -13.551 -11.706 1.00 53.66 288 HIS A N 1
ATOM 2328 C CA . HIS A 1 288 ? 22.926 -13.890 -10.452 1.00 53.66 288 HIS A CA 1
ATOM 2329 C C . HIS A 1 288 ? 22.017 -14.633 -9.457 1.00 53.66 288 HIS A C 1
ATOM 2331 O O . HIS A 1 288 ? 21.005 -14.130 -8.967 1.00 53.66 288 HIS A O 1
ATOM 2337 N N . ARG A 1 289 ? 22.432 -15.851 -9.074 1.00 56.78 289 ARG A N 1
ATOM 2338 C CA . ARG A 1 289 ? 21.774 -16.663 -8.030 1.00 56.78 289 ARG A CA 1
ATOM 2339 C C . ARG A 1 289 ? 22.197 -16.232 -6.626 1.00 56.78 289 ARG A C 1
ATOM 2341 O O . ARG A 1 289 ? 23.377 -15.980 -6.390 1.00 56.78 289 ARG A O 1
ATOM 2348 N N . THR A 1 290 ? 21.272 -16.278 -5.668 1.00 54.19 290 THR A N 1
ATOM 2349 C CA . THR A 1 290 ? 21.567 -16.087 -4.237 1.00 54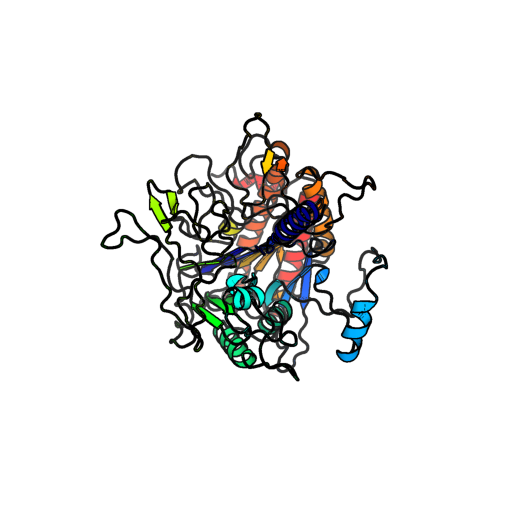.19 290 THR A CA 1
ATOM 2350 C C . THR A 1 290 ? 21.527 -17.403 -3.459 1.00 54.19 290 THR A C 1
ATOM 2352 O O . THR A 1 290 ? 20.741 -18.308 -3.759 1.00 54.19 290 THR A O 1
ATOM 2355 N N . TYR A 1 291 ? 22.392 -17.527 -2.453 1.00 56.41 291 TYR A N 1
ATOM 2356 C CA . TYR A 1 291 ? 22.482 -18.692 -1.569 1.00 56.41 291 TYR A CA 1
ATOM 2357 C C . TYR A 1 291 ? 22.536 -18.268 -0.098 1.00 56.41 291 TYR A C 1
ATOM 2359 O O . TYR A 1 291 ? 22.853 -17.121 0.209 1.00 56.41 291 TYR A O 1
ATOM 2367 N N . VAL A 1 292 ? 22.178 -19.178 0.814 1.00 55.97 292 VAL A N 1
ATOM 2368 C CA . VAL A 1 292 ? 22.204 -18.935 2.265 1.00 55.97 292 VAL A CA 1
ATOM 2369 C C . VAL A 1 292 ? 23.453 -19.569 2.887 1.00 55.97 292 VAL A C 1
ATOM 2371 O O . VAL A 1 292 ? 23.484 -20.779 3.103 1.00 55.97 292 VAL A O 1
ATOM 2374 N N . GLU A 1 293 ? 24.465 -18.766 3.212 1.00 57.22 293 GLU A N 1
ATOM 2375 C CA . GLU A 1 293 ? 25.711 -19.187 3.875 1.00 57.22 293 GLU A CA 1
ATOM 2376 C C . GLU A 1 293 ? 25.802 -18.560 5.274 1.00 57.22 293 GLU A C 1
ATOM 2378 O O . GLU A 1 293 ? 25.632 -17.356 5.427 1.00 57.22 293 GLU A O 1
ATOM 2383 N N . ASP A 1 294 ? 26.017 -19.368 6.319 1.00 61.94 294 ASP A N 1
ATOM 2384 C CA . ASP A 1 294 ? 26.057 -18.906 7.721 1.00 61.94 294 ASP A CA 1
ATOM 2385 C C . ASP A 1 294 ? 24.837 -18.046 8.129 1.00 61.94 294 ASP A C 1
ATOM 2387 O O . ASP A 1 294 ? 24.940 -17.035 8.825 1.00 61.94 294 ASP A O 1
ATOM 2391 N N . ASN A 1 295 ? 23.654 -18.483 7.680 1.00 50.75 295 ASN A N 1
ATOM 2392 C CA . ASN A 1 295 ? 22.359 -17.794 7.732 1.00 50.75 295 ASN A CA 1
ATOM 2393 C C . ASN A 1 295 ? 22.259 -16.494 6.912 1.00 50.75 295 ASN A C 1
ATOM 2395 O O . ASN A 1 295 ? 21.171 -15.929 6.858 1.00 50.75 295 ASN A O 1
ATOM 2399 N N . GLN A 1 296 ? 23.322 -16.019 6.264 1.00 48.91 296 GLN A N 1
ATOM 2400 C CA . GLN A 1 296 ? 23.315 -14.813 5.433 1.00 48.91 296 GLN A CA 1
ATOM 2401 C C . GLN A 1 296 ? 22.927 -15.139 3.996 1.00 48.91 296 GLN A C 1
ATOM 2403 O O . GLN A 1 296 ? 23.417 -16.109 3.424 1.00 48.91 296 GLN A O 1
ATOM 2408 N N . VAL A 1 297 ? 22.071 -14.310 3.391 1.00 51.88 297 VAL A N 1
ATOM 2409 C CA . VAL A 1 297 ? 21.871 -14.360 1.939 1.00 51.88 297 VAL A CA 1
ATOM 2410 C C . VAL A 1 297 ? 23.050 -13.665 1.271 1.00 51.88 297 VAL A C 1
ATOM 2412 O O . VAL A 1 297 ? 23.339 -12.509 1.584 1.00 51.88 297 VAL A O 1
ATOM 2415 N N . VAL A 1 298 ? 23.732 -14.386 0.389 1.00 51.97 298 VAL A N 1
ATOM 2416 C CA . VAL A 1 298 ? 24.941 -13.953 -0.317 1.00 51.97 298 VAL A CA 1
ATOM 2417 C C . VAL A 1 298 ? 24.821 -14.254 -1.816 1.00 51.97 298 VAL A C 1
ATOM 2419 O O . VAL A 1 298 ? 24.110 -15.178 -2.225 1.00 51.97 298 VAL A O 1
ATOM 2422 N N . ASN A 1 299 ? 25.497 -13.456 -2.646 1.00 56.59 299 ASN A N 1
ATOM 2423 C CA . ASN A 1 299 ? 25.469 -13.588 -4.106 1.00 56.59 299 ASN A CA 1
ATOM 2424 C C . ASN A 1 299 ? 26.474 -14.637 -4.604 1.00 56.59 299 ASN A C 1
ATOM 2426 O O . ASN A 1 299 ? 27.634 -14.638 -4.192 1.00 56.59 299 ASN A O 1
ATOM 2430 N N . GLY A 1 300 ? 26.011 -15.498 -5.524 1.00 55.09 300 GLY A N 1
ATOM 2431 C CA . GLY A 1 300 ? 26.742 -16.569 -6.230 1.00 55.09 300 GLY A CA 1
ATOM 2432 C C . GLY A 1 300 ? 28.035 -16.133 -6.902 1.00 55.09 300 GLY A C 1
ATOM 2433 O O . GLY A 1 300 ? 28.996 -16.900 -6.986 1.00 55.09 300 GLY A O 1
ATOM 2434 N N . GLU A 1 301 ? 28.021 -14.916 -7.430 1.00 58.91 301 GLU A N 1
ATOM 2435 C CA . GLU A 1 301 ? 28.988 -14.400 -8.384 1.00 58.91 301 GLU A CA 1
ATOM 2436 C C . GLU A 1 301 ? 29.201 -12.904 -8.096 1.00 58.91 301 GLU A C 1
ATOM 2438 O O . GLU A 1 301 ? 28.266 -12.215 -7.701 1.00 58.91 301 GLU A O 1
ATOM 2443 N N . GLN A 1 302 ? 30.438 -12.414 -8.239 1.00 48.88 302 GLN A N 1
ATOM 2444 C CA . GLN A 1 302 ? 30.749 -10.979 -8.184 1.00 48.88 302 GLN A CA 1
ATOM 2445 C C . GLN A 1 302 ? 30.690 -10.410 -9.605 1.00 48.88 302 GLN A C 1
ATOM 2447 O O . GLN A 1 302 ? 31.479 -10.840 -10.454 1.00 48.88 302 GLN A O 1
ATOM 2452 N N . GLY A 1 303 ? 29.818 -9.436 -9.865 1.00 47.91 303 GLY A N 1
ATOM 2453 C CA . GLY A 1 303 ? 29.707 -8.799 -11.176 1.00 47.91 303 GLY A CA 1
ATOM 2454 C C . GLY A 1 303 ? 28.512 -7.854 -11.287 1.00 47.91 303 GLY A C 1
ATOM 2455 O O . GLY A 1 303 ? 27.512 -8.046 -10.621 1.00 47.91 303 GLY A O 1
ATOM 2456 N N . GLN A 1 304 ? 28.632 -6.832 -12.139 1.00 43.56 304 GLN A N 1
ATOM 2457 C CA . GLN A 1 304 ? 27.475 -6.085 -12.641 1.00 43.56 304 GLN A CA 1
ATOM 2458 C C . GLN A 1 304 ? 26.958 -6.836 -13.874 1.00 43.56 304 GLN A C 1
ATOM 2460 O O . GLN A 1 304 ? 27.661 -6.868 -14.889 1.00 43.56 304 GLN A O 1
ATOM 2465 N N . ASP A 1 305 ? 25.767 -7.427 -13.811 1.00 44.66 305 ASP A N 1
ATOM 2466 C CA . ASP A 1 305 ? 25.103 -8.091 -14.950 1.00 44.66 305 ASP A CA 1
ATOM 2467 C C . ASP A 1 305 ? 24.390 -7.102 -15.897 1.00 44.66 305 ASP A C 1
ATOM 2469 O O . ASP A 1 305 ? 23.732 -7.493 -16.858 1.00 44.66 305 ASP A O 1
ATOM 2473 N N . GLY A 1 306 ? 24.557 -5.795 -15.674 1.00 36.69 306 GLY A N 1
ATOM 2474 C CA . GLY A 1 306 ? 23.880 -4.752 -16.447 1.00 36.69 306 GLY A CA 1
ATOM 2475 C C . GLY A 1 306 ? 22.494 -4.399 -15.905 1.00 36.69 306 GLY A C 1
ATOM 2476 O O . GLY A 1 306 ? 21.886 -3.444 -16.389 1.00 36.69 306 GLY A O 1
ATOM 2477 N N . ILE A 1 307 ? 22.027 -5.082 -14.859 1.00 42.34 307 ILE A N 1
ATOM 2478 C CA . ILE A 1 307 ? 21.070 -4.530 -13.911 1.00 42.34 307 ILE A CA 1
ATOM 2479 C C . ILE A 1 307 ? 21.885 -3.754 -12.868 1.00 42.34 307 ILE A C 1
ATOM 2481 O O . ILE A 1 307 ? 22.900 -4.240 -12.379 1.00 42.34 307 ILE A O 1
ATOM 2485 N N . ASP A 1 308 ? 21.480 -2.526 -12.517 1.00 39.25 308 ASP A N 1
ATOM 2486 C CA . ASP A 1 308 ? 22.048 -1.825 -11.350 1.00 39.25 308 ASP A CA 1
ATOM 2487 C C . ASP A 1 308 ? 21.487 -2.487 -10.079 1.00 39.25 308 ASP A C 1
ATOM 2489 O O . ASP A 1 308 ? 20.666 -1.930 -9.349 1.00 39.25 308 ASP A O 1
ATOM 2493 N N . ASP A 1 309 ? 21.894 -3.733 -9.847 1.00 46.16 309 ASP A N 1
ATOM 2494 C CA . ASP A 1 309 ? 21.521 -4.603 -8.740 1.00 46.16 309 ASP A CA 1
ATOM 2495 C C . ASP A 1 309 ? 22.221 -4.196 -7.447 1.00 46.16 309 ASP A C 1
ATOM 2497 O O . ASP A 1 309 ? 22.393 -5.044 -6.582 1.00 46.16 309 ASP A O 1
ATOM 2501 N N . ARG A 1 310 ? 22.630 -2.918 -7.331 1.00 42.72 310 ARG A N 1
ATOM 2502 C CA . ARG A 1 310 ? 23.577 -2.391 -6.347 1.00 42.72 310 ARG A CA 1
ATOM 2503 C C . ARG A 1 310 ? 23.588 -3.275 -5.113 1.00 42.72 310 ARG A C 1
ATOM 2505 O O . ARG A 1 310 ? 22.690 -3.159 -4.271 1.00 42.72 310 ARG A O 1
ATOM 2512 N N . GLU A 1 311 ? 24.593 -4.152 -5.067 1.00 38.47 311 GLU A N 1
ATOM 2513 C CA . GLU A 1 311 ? 24.723 -5.361 -4.235 1.00 38.47 311 GLU A CA 1
ATOM 2514 C C . GLU A 1 311 ? 24.579 -5.119 -2.714 1.00 38.47 311 GLU A C 1
ATOM 2516 O O . GLU A 1 311 ? 24.782 -6.018 -1.909 1.00 38.47 311 GLU A O 1
ATOM 2521 N N . TYR A 1 312 ? 24.254 -3.893 -2.299 1.00 40.34 312 TYR A N 1
ATOM 2522 C CA . TYR A 1 312 ? 24.151 -3.371 -0.941 1.00 40.34 312 TYR A CA 1
ATOM 2523 C C . TYR A 1 312 ? 22.754 -2.842 -0.577 1.00 40.34 312 TYR A C 1
ATOM 2525 O O . TYR A 1 312 ? 22.557 -2.345 0.533 1.00 40.34 312 TYR A O 1
ATOM 2533 N N . SER A 1 313 ? 21.782 -2.896 -1.489 1.00 40.75 313 SER A N 1
ATOM 2534 C CA . SER A 1 313 ? 20.442 -2.363 -1.251 1.00 40.75 313 SER A CA 1
ATOM 2535 C C . SER A 1 313 ? 19.562 -3.357 -0.490 1.00 40.75 313 SER A C 1
ATOM 2537 O O . SER A 1 313 ? 19.265 -4.439 -0.985 1.00 40.75 313 SER A O 1
ATOM 2539 N N . THR A 1 314 ? 19.029 -2.970 0.671 1.00 44.88 314 THR A N 1
ATOM 2540 C CA . THR A 1 314 ? 17.979 -3.741 1.377 1.00 44.88 314 THR A CA 1
ATOM 2541 C C . THR A 1 314 ? 16.659 -3.812 0.594 1.00 44.88 314 THR A C 1
ATOM 2543 O O . THR A 1 314 ? 15.789 -4.607 0.934 1.00 44.88 314 THR A O 1
ATOM 2546 N N . SER A 1 315 ? 16.522 -3.012 -0.475 1.00 39.41 315 SER A N 1
ATOM 2547 C CA . SER A 1 315 ? 15.440 -3.128 -1.461 1.00 39.41 315 SER A CA 1
ATOM 2548 C C . SER A 1 315 ? 15.771 -4.086 -2.607 1.00 39.41 315 SER A C 1
ATOM 2550 O O . SER A 1 315 ? 14.944 -4.266 -3.481 1.00 39.41 315 SER A O 1
ATOM 2552 N N . THR A 1 316 ? 16.928 -4.747 -2.654 1.00 42.84 316 THR A N 1
ATOM 2553 C CA . THR A 1 316 ? 17.145 -5.820 -3.640 1.00 42.84 316 THR A CA 1
ATOM 2554 C C . THR A 1 316 ? 16.575 -7.131 -3.113 1.00 42.84 316 THR A C 1
ATOM 2556 O O . THR A 1 316 ? 16.776 -7.505 -1.959 1.00 42.84 316 THR A O 1
ATOM 2559 N N . VAL A 1 317 ? 15.801 -7.789 -3.975 1.00 46.53 317 VAL A N 1
ATOM 2560 C CA . VAL A 1 317 ? 15.162 -9.104 -3.829 1.00 46.53 317 VAL A CA 1
ATOM 2561 C C . VAL A 1 317 ? 15.921 -10.031 -2.872 1.00 46.53 317 VAL A C 1
ATOM 2563 O O . VAL A 1 317 ? 16.812 -10.756 -3.276 1.00 46.53 317 VAL A O 1
ATOM 2566 N N . LYS A 1 318 ? 15.560 -10.047 -1.585 1.00 49.72 318 LYS A N 1
ATOM 2567 C CA . LYS A 1 318 ? 16.095 -11.001 -0.595 1.00 49.72 318 LYS A CA 1
ATOM 2568 C C . LYS A 1 318 ? 17.632 -10.999 -0.399 1.00 49.72 318 LYS A C 1
ATOM 2570 O O . LYS A 1 318 ? 18.117 -11.892 0.285 1.00 49.72 318 LYS A O 1
ATOM 2575 N N . ARG A 1 319 ? 18.412 -10.055 -0.952 1.00 45.66 319 ARG A N 1
ATOM 2576 C CA . ARG A 1 319 ? 19.857 -10.278 -1.225 1.00 45.66 319 ARG A CA 1
ATOM 2577 C C . ARG A 1 319 ? 20.860 -9.987 -0.110 1.00 45.66 319 ARG A C 1
ATOM 2579 O O . ARG A 1 319 ? 22.049 -10.097 -0.377 1.00 45.66 319 ARG A O 1
ATOM 2586 N N . TRP A 1 320 ? 20.469 -9.629 1.115 1.00 37.69 320 TRP A N 1
ATOM 2587 C CA . TRP A 1 320 ? 21.484 -9.253 2.112 1.00 37.69 320 TRP A CA 1
ATOM 2588 C C . TRP A 1 320 ? 21.196 -9.705 3.538 1.00 37.69 320 TRP A C 1
ATOM 2590 O O . TRP A 1 320 ? 20.086 -9.561 4.041 1.00 37.69 320 TRP A O 1
ATOM 2600 N N . GLY A 1 321 ? 22.244 -10.165 4.227 1.00 35.75 321 GLY A N 1
ATOM 2601 C CA . GLY A 1 321 ? 22.247 -10.511 5.654 1.00 35.75 321 GLY A CA 1
ATOM 2602 C C . GLY A 1 321 ? 22.184 -9.315 6.617 1.00 35.75 321 GLY A C 1
ATOM 2603 O O . GLY A 1 321 ? 22.789 -9.383 7.684 1.00 35.75 321 GLY A O 1
ATOM 2604 N N . ARG A 1 322 ? 21.512 -8.210 6.255 1.00 42.09 322 ARG A N 1
ATOM 2605 C CA . ARG A 1 322 ? 21.307 -7.057 7.154 1.00 42.09 322 ARG A CA 1
ATOM 2606 C C . ARG A 1 322 ? 19.994 -7.171 7.926 1.00 42.09 322 ARG A C 1
ATOM 2608 O O . ARG A 1 322 ? 19.002 -7.694 7.429 1.00 42.09 322 ARG A O 1
ATOM 2615 N N . ILE A 1 323 ? 20.038 -6.653 9.145 1.00 43.38 323 ILE A N 1
ATOM 2616 C CA . ILE A 1 323 ? 19.013 -6.696 10.187 1.00 43.38 323 ILE A CA 1
ATOM 2617 C C . ILE A 1 323 ? 17.736 -5.959 9.737 1.00 43.38 323 ILE A C 1
ATOM 2619 O O . ILE A 1 323 ? 17.786 -4.806 9.303 1.00 43.38 323 ILE A O 1
ATOM 2623 N N . GLY A 1 324 ? 16.578 -6.622 9.841 1.00 49.62 324 GLY A N 1
ATOM 2624 C CA . GLY A 1 324 ? 15.268 -6.071 9.473 1.00 49.62 324 GLY A CA 1
ATOM 2625 C C . GLY A 1 324 ? 14.186 -7.142 9.291 1.00 49.62 324 GLY A C 1
ATOM 2626 O O . GLY A 1 324 ? 14.492 -8.331 9.286 1.00 49.62 324 GLY A O 1
ATOM 2627 N N . ILE A 1 325 ? 12.922 -6.713 9.158 1.00 56.97 325 ILE A N 1
ATOM 2628 C CA . ILE A 1 325 ? 11.779 -7.603 8.892 1.00 56.97 325 ILE A CA 1
ATOM 2629 C C . ILE A 1 325 ? 11.926 -8.212 7.506 1.00 56.97 325 ILE A C 1
ATOM 2631 O O . ILE A 1 325 ? 12.053 -7.467 6.533 1.00 56.97 325 ILE A O 1
ATOM 2635 N N . ARG A 1 326 ? 11.847 -9.541 7.403 1.00 62.69 326 ARG A N 1
ATOM 2636 C CA . ARG A 1 326 ? 11.857 -10.251 6.121 1.00 62.69 326 ARG A CA 1
ATOM 2637 C C . ARG A 1 326 ? 10.562 -11.022 5.944 1.00 62.69 326 ARG A C 1
ATOM 2639 O O . ARG A 1 326 ? 10.113 -11.679 6.871 1.00 62.69 326 ARG A O 1
ATOM 2646 N N . MET A 1 327 ? 9.984 -11.017 4.745 1.00 70.62 327 MET A N 1
ATOM 2647 C CA . MET A 1 327 ? 8.726 -11.741 4.500 1.00 70.62 327 MET A CA 1
ATOM 2648 C C . MET A 1 327 ? 8.821 -13.252 4.785 1.00 70.62 327 MET A C 1
ATOM 2650 O O . MET A 1 327 ? 7.805 -13.864 5.101 1.00 70.62 327 MET A O 1
ATOM 2654 N N . ASP A 1 328 ? 10.023 -13.835 4.749 1.00 63.91 328 ASP A N 1
ATOM 2655 C CA . ASP A 1 328 ? 10.303 -15.229 5.118 1.00 63.91 328 ASP A CA 1
ATOM 2656 C C . ASP A 1 328 ? 10.525 -15.457 6.625 1.00 63.91 328 ASP A C 1
ATOM 2658 O O . ASP A 1 328 ? 10.869 -16.564 7.039 1.00 63.91 328 ASP A O 1
ATOM 2662 N N . ASP A 1 329 ? 10.316 -14.447 7.473 1.00 68.19 329 ASP A N 1
ATOM 2663 C CA . ASP A 1 329 ? 10.348 -14.628 8.923 1.00 68.19 329 ASP A CA 1
ATOM 2664 C C . ASP A 1 329 ? 9.169 -15.503 9.393 1.00 68.19 329 ASP A C 1
ATOM 2666 O O . ASP A 1 329 ? 8.058 -15.397 8.856 1.00 68.19 329 ASP A O 1
ATOM 2670 N N . PRO A 1 330 ? 9.355 -16.328 10.445 1.00 67.25 330 PRO A N 1
ATOM 2671 C CA . PRO A 1 330 ? 8.382 -17.334 10.894 1.00 67.25 330 PRO A CA 1
ATOM 2672 C C . PRO A 1 330 ? 7.172 -16.738 11.633 1.00 67.25 330 PRO A C 1
ATOM 2674 O O . PRO A 1 330 ? 6.472 -17.434 12.367 1.00 67.25 330 PRO A O 1
ATOM 2677 N N . HIS A 1 331 ? 6.959 -15.431 11.515 1.00 74.19 331 HIS A N 1
ATOM 2678 C CA . HIS A 1 331 ? 5.832 -14.739 12.113 1.00 74.19 331 HIS A CA 1
ATOM 2679 C C . HIS A 1 331 ? 4.705 -14.631 11.104 1.00 74.19 331 HIS A C 1
ATOM 2681 O O . HIS A 1 331 ? 4.959 -14.337 9.939 1.00 74.19 331 HIS A O 1
ATOM 2687 N N . ASP A 1 332 ? 3.471 -14.785 11.568 1.00 78.62 332 ASP A N 1
ATOM 2688 C CA . ASP A 1 332 ? 2.300 -14.476 10.759 1.00 78.62 332 ASP A CA 1
ATOM 2689 C C . ASP A 1 332 ? 2.226 -12.965 10.507 1.00 78.62 332 ASP A C 1
ATOM 2691 O O . ASP A 1 332 ? 2.437 -12.129 11.408 1.00 78.62 332 ASP A O 1
ATOM 2695 N N . LYS A 1 333 ? 1.915 -12.623 9.259 1.00 86.50 333 LYS A N 1
ATOM 2696 C CA . LYS A 1 333 ? 1.906 -11.256 8.750 1.00 86.50 333 LYS A CA 1
ATOM 2697 C C . LYS A 1 333 ? 0.557 -10.633 9.094 1.00 86.50 333 LYS A C 1
ATOM 2699 O O . LYS A 1 333 ? -0.503 -11.233 8.959 1.00 86.50 333 LYS A O 1
ATOM 2704 N N . ASP A 1 334 ? 0.580 -9.409 9.582 1.00 89.31 334 ASP A N 1
ATOM 2705 C CA . ASP A 1 334 ? -0.603 -8.570 9.739 1.00 89.31 334 ASP A CA 1
ATOM 2706 C C . ASP A 1 334 ? -0.221 -7.139 9.381 1.00 89.31 334 ASP A C 1
ATOM 2708 O O . ASP A 1 334 ? 0.947 -6.824 9.189 1.00 89.31 334 ASP A O 1
ATOM 2712 N N . TYR A 1 335 ? -1.184 -6.234 9.297 1.00 90.88 335 TYR A N 1
ATOM 2713 C CA . TYR A 1 335 ? -0.895 -4.835 8.969 1.00 90.88 335 TYR A CA 1
ATOM 2714 C C . TYR A 1 335 ? 0.132 -4.194 9.906 1.00 90.88 335 TYR A C 1
ATOM 2716 O O . TYR A 1 335 ? 0.974 -3.422 9.462 1.00 90.88 335 TYR A O 1
ATOM 2724 N N . ARG A 1 336 ? 0.132 -4.584 11.185 1.00 90.06 336 ARG A N 1
ATOM 2725 C CA . ARG A 1 336 ? 1.156 -4.173 12.150 1.00 90.06 336 ARG A CA 1
ATOM 2726 C C . ARG A 1 336 ? 2.533 -4.663 11.732 1.00 90.06 336 ARG A C 1
ATOM 2728 O O . ARG A 1 336 ? 3.467 -3.887 11.778 1.00 90.06 336 ARG A O 1
ATOM 2735 N N . TYR A 1 337 ? 2.678 -5.899 11.268 1.00 83.81 337 TYR A N 1
ATOM 2736 C CA . TYR A 1 337 ? 3.955 -6.399 10.754 1.00 83.81 337 TYR A CA 1
ATOM 2737 C C . TYR A 1 337 ? 4.547 -5.496 9.656 1.00 83.81 337 TYR A C 1
ATOM 2739 O O . TYR A 1 337 ? 5.741 -5.200 9.669 1.00 83.81 337 TYR A O 1
ATOM 2747 N N . PHE A 1 338 ? 3.706 -4.984 8.754 1.00 87.31 338 PHE A N 1
ATOM 2748 C CA . PHE A 1 338 ? 4.148 -4.038 7.729 1.00 87.31 338 PHE A CA 1
ATOM 2749 C C . PHE A 1 338 ? 4.413 -2.625 8.284 1.00 87.31 338 PHE A C 1
ATOM 2751 O O . PHE A 1 338 ? 5.341 -1.972 7.811 1.00 87.31 338 PHE A O 1
ATOM 2758 N N . ILE A 1 339 ? 3.644 -2.152 9.277 1.00 89.94 339 ILE A N 1
ATOM 2759 C CA . ILE A 1 339 ? 3.721 -0.770 9.798 1.00 89.94 339 ILE A CA 1
ATOM 2760 C C . ILE A 1 339 ? 4.637 -0.599 11.011 1.00 89.94 339 ILE A C 1
ATOM 2762 O O . ILE A 1 339 ? 5.495 0.281 11.005 1.00 89.94 339 ILE A O 1
ATOM 2766 N N . GLN A 1 340 ? 4.362 -1.355 12.075 1.00 84.75 340 GLN A N 1
ATOM 2767 C CA . GLN A 1 340 ? 5.152 -1.549 13.288 1.00 84.75 340 GLN A CA 1
ATOM 2768 C C . GLN A 1 340 ? 4.581 -2.716 14.114 1.00 84.75 340 GLN A C 1
ATOM 2770 O O . GLN A 1 340 ? 3.412 -2.730 14.516 1.00 84.75 340 GLN A O 1
ATOM 2775 N N . LYS A 1 341 ? 5.406 -3.723 14.373 1.00 74.94 341 LYS A N 1
ATOM 2776 C CA . LYS A 1 341 ? 5.122 -4.855 15.243 1.00 74.94 341 LYS A CA 1
ATOM 2777 C C . LYS A 1 341 ? 6.395 -5.203 15.983 1.00 74.94 341 LYS A C 1
ATOM 2779 O O . LYS A 1 341 ? 7.421 -5.501 15.383 1.00 74.94 341 LYS A O 1
ATOM 2784 N N . GLU A 1 342 ? 6.281 -5.229 17.298 1.00 67.94 342 GLU A N 1
ATOM 2785 C CA . GLU A 1 342 ? 7.306 -5.803 18.149 1.00 67.94 342 GLU A CA 1
ATOM 2786 C C . GLU A 1 342 ? 7.350 -7.315 17.878 1.00 67.94 342 GLU A C 1
ATOM 2788 O O . GLU A 1 342 ? 6.528 -8.090 18.375 1.00 67.94 342 GLU A O 1
ATOM 2793 N N . VAL A 1 343 ? 8.261 -7.724 17.002 1.00 58.12 343 VAL A N 1
ATOM 2794 C CA . VAL A 1 343 ? 8.605 -9.124 16.777 1.00 58.12 343 VAL A CA 1
ATOM 2795 C C . VAL A 1 343 ? 10.041 -9.290 17.242 1.00 58.12 343 VAL A C 1
ATOM 2797 O O . VAL A 1 343 ? 10.926 -8.561 16.810 1.00 58.12 343 VAL A O 1
ATOM 2800 N N . GLY A 1 344 ? 10.267 -10.191 18.197 1.00 51.94 344 GLY A N 1
ATOM 2801 C CA . GLY A 1 344 ? 11.628 -10.495 18.627 1.00 51.94 344 GLY A CA 1
ATOM 2802 C C . GLY A 1 344 ? 12.442 -11.022 17.443 1.00 51.94 344 GLY A C 1
ATOM 2803 O O . GLY A 1 344 ? 11.917 -11.780 16.632 1.00 51.94 344 GLY A O 1
ATOM 2804 N N . ALA A 1 345 ? 13.712 -10.635 17.361 1.00 47.19 345 ALA A N 1
ATOM 2805 C CA . ALA A 1 345 ? 14.641 -11.058 16.319 1.00 47.19 345 ALA A CA 1
ATOM 2806 C C . ALA A 1 345 ? 14.634 -12.586 16.098 1.00 47.19 345 ALA A C 1
ATOM 2808 O O . ALA A 1 345 ? 15.064 -13.346 16.969 1.00 47.19 345 ALA A O 1
ATOM 2809 N N . TYR A 1 346 ? 14.167 -13.035 14.928 1.00 45.97 346 TYR A N 1
ATOM 2810 C CA . TYR A 1 346 ? 14.313 -14.425 14.461 1.00 45.97 346 TYR A CA 1
ATOM 2811 C C . TYR A 1 346 ? 15.254 -14.563 13.251 1.00 45.97 346 TYR A C 1
ATOM 2813 O O . TYR A 1 346 ? 15.620 -15.681 12.886 1.00 45.97 346 TYR A O 1
ATOM 2821 N N . GLY A 1 347 ? 15.692 -13.440 12.669 1.00 40.09 347 GLY A N 1
ATOM 2822 C CA . GLY A 1 347 ? 16.839 -13.377 11.764 1.00 40.09 347 GLY A CA 1
ATOM 2823 C C . GLY A 1 347 ? 18.171 -13.428 12.524 1.00 40.09 347 GLY A C 1
ATOM 2824 O O . GLY A 1 347 ? 18.208 -13.353 13.747 1.00 40.09 347 GLY A O 1
ATOM 2825 N N . ILE A 1 348 ? 19.264 -13.601 11.784 1.00 43.00 348 ILE A N 1
ATOM 2826 C CA . ILE A 1 348 ? 20.659 -13.801 12.221 1.00 43.00 348 ILE A CA 1
ATOM 2827 C C . ILE A 1 348 ? 21.103 -12.844 13.350 1.00 43.00 348 ILE A C 1
ATOM 2829 O O . ILE A 1 348 ? 21.679 -11.793 13.113 1.00 43.00 348 ILE A O 1
ATOM 2833 N N . GLY A 1 349 ? 20.847 -13.280 14.584 1.00 41.75 349 GLY A N 1
ATOM 2834 C CA . GLY A 1 349 ? 21.303 -12.804 15.891 1.00 41.75 349 GLY A CA 1
ATOM 2835 C C . GLY A 1 349 ? 21.846 -11.381 16.042 1.00 41.75 349 GLY A C 1
ATOM 2836 O O . GLY A 1 349 ? 23.048 -11.205 15.866 1.00 41.75 349 GLY A O 1
ATOM 2837 N N . GLN A 1 350 ? 21.054 -10.486 16.659 1.00 46.50 350 GLN A N 1
ATOM 2838 C CA . GLN A 1 350 ? 21.139 -10.113 18.093 1.00 46.50 350 GLN A CA 1
ATOM 2839 C C . GLN A 1 350 ? 19.746 -9.766 18.680 1.00 46.50 350 GLN A C 1
ATOM 2841 O O . GLN A 1 350 ? 18.753 -9.743 17.967 1.00 46.50 350 GLN A O 1
ATOM 2846 N N . ILE A 1 351 ? 19.640 -9.468 19.988 1.00 45.66 351 ILE A N 1
ATOM 2847 C CA . ILE A 1 351 ? 18.398 -9.012 20.678 1.00 45.66 351 ILE A CA 1
ATOM 2848 C C . ILE A 1 351 ? 17.899 -7.620 20.210 1.00 45.66 351 ILE A C 1
ATOM 2850 O O . ILE A 1 351 ? 17.144 -6.956 20.917 1.00 45.66 351 ILE A O 1
ATOM 2854 N N . TYR A 1 352 ? 18.393 -7.155 19.066 1.00 44.28 352 TYR A N 1
ATOM 2855 C CA . TYR A 1 352 ? 18.413 -5.771 18.598 1.00 44.28 352 TYR A CA 1
ATOM 2856 C C . TYR A 1 352 ? 17.631 -5.574 17.296 1.00 44.28 352 TYR A C 1
ATOM 2858 O O . TYR A 1 352 ? 17.540 -4.454 16.793 1.00 44.28 352 TYR A O 1
ATOM 2866 N N . ASP A 1 353 ? 17.037 -6.647 16.775 1.00 48.22 353 ASP A N 1
ATOM 2867 C CA . ASP A 1 353 ? 16.524 -6.661 15.416 1.00 48.22 353 ASP A CA 1
ATOM 2868 C C . ASP A 1 353 ? 14.998 -6.601 15.425 1.00 48.22 353 ASP A C 1
ATOM 2870 O O . ASP A 1 353 ? 14.352 -7.521 15.927 1.00 48.22 353 ASP A O 1
ATOM 2874 N N . ILE A 1 354 ? 14.499 -5.530 14.784 1.00 56.72 354 ILE A N 1
ATOM 2875 C CA . ILE A 1 354 ? 13.154 -5.282 14.234 1.00 56.72 354 ILE A CA 1
ATOM 2876 C C . ILE A 1 354 ? 12.193 -4.416 15.063 1.00 56.72 354 ILE A C 1
ATOM 2878 O O . ILE A 1 354 ? 11.912 -4.716 16.214 1.00 56.72 354 ILE A O 1
ATOM 2882 N N . GLU A 1 355 ? 11.519 -3.475 14.375 1.00 58.00 355 GLU A N 1
ATOM 2883 C CA . GLU A 1 355 ? 10.098 -3.201 14.669 1.00 58.00 355 GLU A CA 1
ATOM 2884 C C . GLU A 1 355 ? 9.174 -3.117 13.436 1.00 58.00 355 GLU A C 1
ATOM 2886 O O . GLU A 1 355 ? 7.972 -3.265 13.600 1.00 58.00 355 GLU A O 1
ATOM 2891 N N . THR A 1 356 ? 9.626 -2.876 12.195 1.00 70.81 356 THR A N 1
ATOM 2892 C CA . THR A 1 356 ? 8.677 -2.720 11.066 1.00 70.81 356 THR A CA 1
ATOM 2893 C C . THR A 1 356 ? 9.313 -2.894 9.691 1.00 70.81 356 THR A C 1
ATOM 2895 O O . THR A 1 356 ? 10.462 -2.488 9.505 1.00 70.81 356 THR A O 1
ATOM 2898 N N . LEU A 1 357 ? 8.532 -3.335 8.702 1.00 79.00 357 LEU A N 1
ATOM 2899 C CA . LEU A 1 357 ? 8.960 -3.340 7.309 1.00 79.00 357 LEU A CA 1
ATOM 2900 C C . LEU A 1 357 ? 9.019 -1.938 6.686 1.00 79.00 357 LEU A C 1
ATOM 2902 O O . LEU A 1 357 ? 10.053 -1.541 6.149 1.00 79.00 357 LEU A O 1
ATOM 2906 N N . ALA A 1 358 ? 7.931 -1.172 6.786 1.00 86.38 358 ALA A N 1
ATOM 2907 C CA . ALA A 1 358 ? 7.797 0.114 6.111 1.00 86.38 358 ALA A CA 1
ATOM 2908 C C . ALA A 1 358 ? 8.854 1.132 6.550 1.00 86.38 358 ALA A C 1
ATOM 2910 O O . ALA A 1 358 ? 9.333 1.913 5.734 1.00 86.38 358 ALA A O 1
ATOM 2911 N N . ARG A 1 359 ? 9.222 1.115 7.834 1.00 87.25 359 ARG A N 1
ATOM 2912 C CA . ARG A 1 359 ? 10.147 2.069 8.467 1.00 87.25 359 ARG A CA 1
ATOM 2913 C C . ARG A 1 359 ? 11.614 1.666 8.426 1.00 87.25 359 ARG A C 1
ATOM 2915 O O . ARG A 1 359 ? 12.434 2.397 8.975 1.00 87.25 359 ARG A O 1
ATOM 2922 N N . SER A 1 360 ? 11.943 0.500 7.873 1.00 82.31 360 SER A N 1
ATOM 2923 C CA . SER A 1 360 ? 13.290 -0.048 8.005 1.00 82.31 360 SER A CA 1
ATOM 2924 C C . SER A 1 360 ? 14.331 0.868 7.354 1.00 82.31 360 SER A C 1
ATOM 2926 O O . SER A 1 360 ? 14.387 0.997 6.129 1.00 82.31 360 SER A O 1
ATOM 2928 N N . ILE A 1 361 ? 15.173 1.465 8.202 1.00 78.69 361 ILE A N 1
ATOM 2929 C CA . ILE A 1 361 ? 16.411 2.172 7.850 1.00 78.69 361 ILE A CA 1
ATOM 2930 C C . ILE A 1 361 ? 17.650 1.348 8.247 1.00 78.69 361 ILE A C 1
ATOM 2932 O O . ILE A 1 361 ? 18.739 1.889 8.417 1.00 78.69 361 ILE A O 1
ATOM 2936 N N . GLY A 1 362 ? 17.482 0.032 8.436 1.00 74.19 362 GLY A N 1
ATOM 2937 C CA . GLY A 1 362 ? 18.513 -0.896 8.912 1.00 74.19 362 GLY A CA 1
ATOM 2938 C C . GLY A 1 362 ? 18.698 -0.913 10.433 1.00 74.19 362 GLY A C 1
ATOM 2939 O O . GLY A 1 362 ? 17.811 -0.514 11.189 1.00 74.19 362 GLY A O 1
ATOM 2940 N N . ASP A 1 363 ? 19.865 -1.400 10.855 1.00 72.94 363 ASP A N 1
ATOM 2941 C CA . ASP A 1 363 ? 20.214 -1.740 12.239 1.00 72.94 363 ASP A CA 1
ATOM 2942 C C . ASP A 1 363 ? 20.258 -0.496 13.138 1.00 72.94 363 ASP A C 1
ATOM 2944 O O . ASP A 1 363 ? 20.886 0.504 12.760 1.00 72.94 363 ASP A O 1
ATOM 2948 N N . LEU A 1 364 ? 19.651 -0.598 14.328 1.00 73.69 364 LEU A N 1
ATOM 2949 C CA . LEU A 1 364 ? 19.652 0.409 15.394 1.00 73.69 364 LEU A CA 1
ATOM 2950 C C . LEU A 1 364 ? 19.910 -0.246 16.772 1.00 73.69 364 LEU A C 1
ATOM 2952 O O . LEU A 1 364 ? 19.500 -1.386 16.966 1.00 73.69 364 LEU A O 1
ATOM 2956 N N . PRO A 1 365 ? 20.527 0.462 17.742 1.00 72.38 365 PRO A N 1
ATOM 2957 C CA . PRO A 1 365 ? 21.191 1.751 17.572 1.00 72.38 365 PRO A CA 1
ATOM 2958 C C . PRO A 1 365 ? 22.452 1.604 16.708 1.00 72.38 365 PRO A C 1
ATOM 2960 O O . PRO A 1 365 ? 23.099 0.559 16.698 1.00 72.38 365 PRO A O 1
ATOM 2963 N N . TYR A 1 366 ? 22.812 2.662 15.986 1.00 72.56 366 TYR A N 1
ATOM 2964 C CA . TYR A 1 366 ? 23.981 2.685 15.108 1.00 72.56 366 TYR A CA 1
ATOM 2965 C C . TYR A 1 366 ? 24.855 3.897 15.425 1.00 72.56 366 TYR A C 1
ATOM 2967 O O . TYR A 1 366 ? 24.354 5.004 15.622 1.00 72.56 366 TYR A O 1
ATOM 2975 N N . THR A 1 367 ? 26.167 3.680 15.445 1.00 77.50 367 THR A N 1
ATOM 2976 C CA . THR A 1 367 ? 27.179 4.739 15.474 1.00 77.50 367 THR A CA 1
ATOM 2977 C C . THR A 1 367 ? 28.146 4.519 14.325 1.00 77.50 367 THR A C 1
ATOM 2979 O O . THR A 1 367 ? 28.629 3.398 14.142 1.00 77.50 367 THR A O 1
ATOM 2982 N N . ASN A 1 368 ? 28.439 5.573 13.569 1.00 75.12 368 ASN A N 1
ATOM 2983 C CA . ASN A 1 368 ? 29.434 5.532 12.505 1.00 75.12 368 ASN A CA 1
ATOM 2984 C C . ASN A 1 368 ? 30.859 5.358 13.081 1.00 75.12 368 ASN A C 1
ATOM 2986 O O . ASN A 1 368 ? 31.072 5.340 14.296 1.00 75.12 368 ASN A O 1
ATOM 2990 N N . GLU A 1 369 ? 31.858 5.244 12.204 1.00 76.06 369 GLU A N 1
ATOM 2991 C CA . GLU A 1 369 ? 33.273 5.082 12.582 1.00 76.06 369 GLU A CA 1
ATOM 2992 C C . GLU A 1 369 ? 33.837 6.224 13.449 1.00 76.06 369 GLU A C 1
ATOM 2994 O O . GLU A 1 369 ? 34.801 6.020 14.188 1.00 76.06 369 GLU A O 1
ATOM 2999 N N . ASN A 1 370 ? 33.199 7.398 13.416 1.00 77.50 370 ASN A N 1
ATOM 3000 C CA . ASN A 1 370 ? 33.553 8.571 14.216 1.00 77.50 370 ASN A CA 1
ATOM 3001 C C . ASN A 1 370 ? 32.822 8.614 15.572 1.00 77.50 370 ASN A C 1
ATOM 3003 O O . ASN A 1 370 ? 33.038 9.534 16.361 1.00 77.50 370 ASN A O 1
ATOM 3007 N N . GLY A 1 371 ? 31.978 7.620 15.869 1.00 78.50 371 GLY A N 1
ATOM 3008 C CA . GLY A 1 371 ? 31.173 7.553 17.089 1.00 78.50 371 GLY A CA 1
ATOM 3009 C C . GLY A 1 371 ? 29.906 8.413 17.052 1.00 78.50 371 GLY A C 1
ATOM 3010 O O . GLY A 1 371 ? 29.299 8.641 18.097 1.00 78.50 371 GLY A O 1
ATOM 3011 N N . GLU A 1 372 ? 29.496 8.895 15.878 1.00 76.69 372 GLU A N 1
ATOM 3012 C CA . GLU A 1 372 ? 28.305 9.727 15.701 1.00 76.69 372 GLU A CA 1
ATOM 3013 C C . GLU A 1 372 ? 27.091 8.864 15.346 1.00 76.69 372 GLU A C 1
ATOM 3015 O O . GLU A 1 372 ? 27.177 7.923 14.554 1.00 76.69 372 GLU A O 1
ATOM 3020 N N . ALA A 1 373 ? 25.931 9.205 15.904 1.00 76.50 373 ALA A N 1
ATOM 3021 C CA . ALA A 1 373 ? 24.664 8.520 15.653 1.00 76.50 373 ALA A CA 1
ATOM 3022 C C . ALA A 1 373 ? 24.018 9.002 14.336 1.00 76.50 373 ALA A C 1
ATOM 3024 O O . ALA A 1 373 ? 22.923 9.565 14.334 1.00 76.50 373 ALA A O 1
ATOM 3025 N N . GLN A 1 374 ? 24.732 8.832 13.223 1.00 77.00 374 GLN A N 1
ATOM 3026 C CA . GLN A 1 374 ? 24.328 9.248 11.878 1.00 77.00 374 GLN A CA 1
ATOM 3027 C C . GLN A 1 374 ? 24.430 8.082 10.898 1.00 77.00 374 GLN A C 1
ATOM 3029 O O . GLN A 1 374 ? 25.412 7.344 10.947 1.00 77.00 374 GLN A O 1
ATOM 3034 N N . LYS A 1 375 ? 23.449 7.918 10.001 1.00 75.38 375 LYS A N 1
ATOM 3035 C CA . LYS A 1 375 ? 23.411 6.799 9.042 1.00 75.38 375 LYS A CA 1
ATOM 3036 C C . LYS A 1 375 ? 22.907 7.235 7.666 1.00 75.38 375 LYS A C 1
ATOM 3038 O O . LYS A 1 375 ? 21.835 7.820 7.579 1.00 75.38 375 LYS A O 1
ATOM 3043 N N . ALA A 1 376 ? 23.638 6.896 6.607 1.00 74.44 376 ALA A N 1
ATOM 3044 C CA . ALA A 1 376 ? 23.177 7.063 5.227 1.00 74.44 376 ALA A CA 1
ATOM 3045 C C . ALA A 1 376 ? 21.969 6.157 4.936 1.00 74.44 376 ALA A C 1
ATOM 3047 O O . ALA A 1 376 ? 21.937 5.007 5.389 1.00 74.44 376 ALA A O 1
ATOM 3048 N N . THR A 1 377 ? 20.985 6.659 4.184 1.00 73.75 377 THR A N 1
ATOM 3049 C CA . THR A 1 377 ? 19.710 5.949 3.973 1.00 73.75 377 THR A CA 1
ATOM 3050 C C . THR A 1 377 ? 19.484 5.454 2.551 1.00 73.75 377 THR A C 1
ATOM 3052 O O . THR A 1 377 ? 18.598 4.629 2.356 1.00 73.75 377 THR A O 1
ATOM 3055 N N . GLY A 1 378 ? 20.299 5.838 1.563 1.00 67.38 378 GLY A N 1
ATOM 3056 C CA . GLY A 1 378 ? 20.069 5.507 0.145 1.00 67.38 378 GLY A CA 1
ATOM 3057 C C . GLY A 1 378 ? 19.885 4.018 -0.188 1.00 67.38 378 GLY A C 1
ATOM 3058 O O . GLY A 1 378 ? 19.259 3.673 -1.192 1.00 67.38 378 GLY A O 1
ATOM 3059 N N . TRP A 1 379 ? 20.358 3.131 0.687 1.00 64.88 379 TRP A N 1
ATOM 3060 C CA . TRP A 1 379 ? 20.322 1.670 0.550 1.00 64.88 379 TRP A CA 1
ATOM 3061 C C . TRP A 1 379 ? 19.189 0.995 1.332 1.00 64.88 379 TRP A C 1
ATOM 3063 O O . TRP A 1 379 ? 19.082 -0.235 1.338 1.00 64.88 379 TRP A O 1
ATOM 3073 N N . HIS A 1 380 ? 18.367 1.778 2.026 1.00 73.50 380 HIS A N 1
ATOM 3074 C CA . HIS A 1 380 ? 17.329 1.292 2.921 1.00 73.50 380 HIS A CA 1
ATOM 3075 C C . HIS A 1 380 ? 15.928 1.285 2.286 1.00 73.50 380 HIS A C 1
ATOM 3077 O O . HIS A 1 380 ? 15.695 1.948 1.278 1.00 73.50 380 HIS A O 1
ATOM 3083 N N . LEU A 1 381 ? 15.010 0.485 2.848 1.00 76.81 381 LEU A N 1
ATOM 3084 C CA . LEU A 1 381 ? 13.615 0.400 2.389 1.00 76.81 381 LEU A CA 1
ATOM 3085 C C . LEU A 1 381 ? 12.871 1.718 2.593 1.00 76.81 381 LEU A C 1
ATOM 3087 O O . LEU A 1 381 ? 12.107 2.146 1.730 1.00 76.81 381 LEU A O 1
ATOM 3091 N N . SER A 1 382 ? 13.074 2.328 3.758 1.00 82.44 382 SER A N 1
ATOM 3092 C CA . SER A 1 382 ? 12.747 3.725 4.020 1.00 82.44 382 SER A CA 1
ATOM 3093 C C . SER A 1 382 ? 14.007 4.546 3.812 1.00 82.44 382 SER A C 1
ATOM 3095 O O . SER A 1 382 ? 15.073 4.170 4.303 1.00 82.44 382 SER A O 1
ATOM 3097 N N . ARG A 1 383 ? 13.896 5.661 3.097 1.00 80.25 383 ARG A N 1
ATOM 3098 C CA . ARG A 1 383 ? 15.039 6.529 2.805 1.00 80.25 383 ARG A CA 1
ATOM 3099 C C . ARG A 1 383 ? 14.619 7.964 2.536 1.00 80.25 383 ARG A C 1
ATOM 3101 O O . ARG A 1 383 ? 13.431 8.256 2.415 1.00 80.25 383 ARG A O 1
ATOM 3108 N N . PHE A 1 384 ? 15.605 8.847 2.404 1.00 77.75 384 PHE A N 1
ATOM 3109 C CA . PHE A 1 384 ? 15.414 10.289 2.205 1.00 77.75 384 PHE A CA 1
ATOM 3110 C C . PHE A 1 384 ? 14.424 10.647 1.071 1.00 77.75 384 PHE A C 1
ATOM 3112 O O . PHE A 1 384 ? 13.675 11.623 1.181 1.00 77.75 384 PHE A O 1
ATOM 3119 N N . CYS A 1 385 ? 14.365 9.836 0.006 1.00 81.12 385 CYS A N 1
ATOM 3120 C CA . CYS A 1 385 ? 13.474 10.034 -1.142 1.00 81.12 385 CYS A CA 1
ATOM 3121 C C . CYS A 1 385 ? 12.120 9.310 -1.031 1.00 81.12 385 CYS A C 1
ATOM 3123 O O . CYS A 1 385 ? 11.294 9.412 -1.941 1.00 81.12 385 CYS A O 1
ATOM 3125 N N . THR A 1 386 ? 11.841 8.612 0.074 1.00 87.56 386 THR A N 1
ATOM 3126 C CA . THR A 1 386 ? 10.519 8.031 0.324 1.00 87.56 386 THR A CA 1
ATOM 3127 C C . THR A 1 386 ? 9.515 9.153 0.591 1.00 87.56 386 THR A C 1
ATOM 3129 O O . THR A 1 386 ? 9.667 9.962 1.504 1.00 87.56 386 THR A O 1
ATOM 3132 N N . THR A 1 387 ? 8.477 9.236 -0.232 1.00 89.50 387 THR A N 1
ATOM 3133 C CA . THR A 1 387 ? 7.478 10.321 -0.246 1.00 89.50 387 THR A CA 1
ATOM 3134 C C . THR A 1 387 ? 6.195 9.963 0.492 1.00 89.50 387 THR A C 1
ATOM 3136 O O . THR A 1 387 ? 5.582 10.837 1.099 1.00 89.50 387 THR A O 1
ATOM 3139 N N . PHE A 1 388 ? 5.806 8.690 0.475 1.00 94.50 388 PHE A N 1
ATOM 3140 C CA . PHE A 1 388 ? 4.738 8.148 1.308 1.00 94.50 388 PHE A CA 1
ATOM 3141 C C . PHE A 1 388 ? 4.939 6.647 1.525 1.00 94.50 388 PHE A C 1
ATOM 3143 O O . PHE A 1 388 ? 5.657 5.983 0.766 1.00 94.50 388 PHE A O 1
ATOM 3150 N N . SER A 1 389 ? 4.232 6.108 2.514 1.00 96.06 389 SER A N 1
ATOM 3151 C CA . SER A 1 389 ? 4.039 4.671 2.684 1.00 96.06 389 SER A CA 1
ATOM 3152 C C . SER A 1 389 ? 2.561 4.339 2.853 1.00 96.06 389 SER A C 1
ATOM 3154 O O . SER A 1 389 ? 1.810 5.111 3.450 1.00 96.06 389 SER A O 1
ATOM 3156 N N . VAL A 1 390 ? 2.123 3.205 2.315 1.00 97.94 390 VAL A N 1
ATOM 3157 C CA . VAL A 1 390 ? 0.752 2.719 2.496 1.00 97.94 390 VAL A CA 1
ATOM 3158 C C . VAL A 1 390 ? 0.745 1.223 2.769 1.00 97.94 390 VAL A C 1
ATOM 3160 O O . VAL A 1 390 ? 1.475 0.469 2.128 1.00 97.94 390 VAL A O 1
ATOM 3163 N N . VAL A 1 391 ? -0.090 0.802 3.716 1.00 98.00 391 VAL A N 1
ATOM 3164 C CA . VAL A 1 391 ? -0.414 -0.602 3.991 1.00 98.00 391 VAL A CA 1
ATOM 3165 C C . VAL A 1 391 ? -1.914 -0.774 3.821 1.00 98.00 391 VAL A C 1
ATOM 3167 O O . VAL A 1 391 ? -2.691 -0.073 4.463 1.00 98.00 391 VAL A O 1
ATOM 3170 N N . ILE A 1 392 ? -2.337 -1.682 2.950 1.00 98.50 392 ILE A N 1
ATOM 3171 C CA . ILE A 1 392 ? -3.747 -1.915 2.641 1.00 98.50 392 ILE A CA 1
ATOM 3172 C C . ILE A 1 392 ? -4.128 -3.295 3.163 1.00 98.50 392 ILE A C 1
ATOM 3174 O O . ILE A 1 392 ? -3.515 -4.287 2.780 1.00 98.50 392 ILE A O 1
ATOM 3178 N N . THR A 1 393 ? -5.132 -3.353 4.035 1.00 97.25 393 THR A N 1
ATOM 3179 C CA . THR A 1 393 ? -5.679 -4.604 4.575 1.00 97.25 393 THR A CA 1
ATOM 3180 C C . THR A 1 393 ? -6.979 -4.960 3.891 1.00 97.25 393 THR A C 1
ATOM 3182 O O . THR A 1 393 ? -7.875 -4.117 3.827 1.00 97.25 393 THR A O 1
ATOM 3185 N N . GLY A 1 394 ? -7.086 -6.202 3.437 1.00 96.38 394 GLY A N 1
ATOM 3186 C CA . GLY A 1 394 ? -8.230 -6.702 2.697 1.00 96.38 394 GLY A CA 1
ATOM 3187 C C . GLY A 1 394 ? -9.294 -7.418 3.512 1.00 96.38 394 GLY A C 1
ATOM 3188 O O . GLY A 1 394 ? -9.327 -7.352 4.744 1.00 96.38 394 GLY A O 1
ATOM 3189 N N . SER A 1 395 ? -10.128 -8.140 2.772 1.00 94.94 395 SER A N 1
ATOM 3190 C CA . SER A 1 395 ? -11.143 -9.071 3.265 1.00 94.94 395 SER A CA 1
ATOM 3191 C C . SER A 1 395 ? -10.814 -10.487 2.791 1.00 94.94 395 SER A C 1
ATOM 3193 O O . SER A 1 395 ? -9.937 -10.682 1.952 1.00 94.94 395 SER A O 1
ATOM 3195 N N . LYS A 1 396 ? -11.496 -11.486 3.345 1.00 91.88 396 LYS A N 1
ATOM 3196 C CA . LYS A 1 396 ? -11.419 -12.878 2.878 1.00 91.88 396 LYS A CA 1
ATOM 3197 C C . LYS A 1 396 ? -12.802 -13.393 2.505 1.00 91.88 396 LYS A C 1
ATOM 3199 O O . LYS A 1 396 ? -13.794 -12.900 3.028 1.00 91.88 396 LYS A O 1
ATOM 3204 N N . ALA A 1 397 ? -12.875 -14.463 1.715 1.00 91.06 397 ALA A N 1
ATOM 3205 C CA . ALA A 1 397 ? -14.136 -15.020 1.209 1.00 91.06 397 ALA A CA 1
ATOM 3206 C C . ALA A 1 397 ? -15.184 -15.374 2.287 1.00 91.06 397 ALA A C 1
ATOM 3208 O O . ALA A 1 397 ? -16.376 -15.430 2.002 1.00 91.06 397 ALA A O 1
ATOM 3209 N N . SER A 1 398 ? -14.752 -15.621 3.528 1.00 91.06 398 SER A N 1
ATOM 3210 C CA . SER A 1 398 ? -15.649 -15.909 4.660 1.00 91.06 398 SER A CA 1
ATOM 3211 C C . SER A 1 398 ? -16.177 -14.666 5.382 1.00 91.06 398 SER A C 1
ATOM 3213 O O . SER A 1 398 ? -17.003 -14.807 6.282 1.00 91.06 398 SER A O 1
ATOM 3215 N N . ASP A 1 399 ? -15.720 -13.468 5.020 1.00 93.44 399 ASP A N 1
ATOM 3216 C CA . ASP A 1 399 ? -16.176 -12.224 5.627 1.00 93.44 399 ASP A CA 1
ATOM 3217 C C . ASP A 1 399 ? -17.523 -11.789 5.049 1.00 93.44 399 ASP A C 1
ATOM 3219 O O . ASP A 1 399 ? -17.709 -11.691 3.838 1.00 93.44 399 ASP A O 1
ATOM 3223 N N . SER A 1 400 ? -18.456 -11.426 5.928 1.00 92.88 400 SER A N 1
ATOM 3224 C CA . SER A 1 400 ? -19.755 -10.869 5.537 1.00 92.88 400 SER A CA 1
ATOM 3225 C C . SER A 1 400 ? -19.674 -9.421 5.036 1.00 92.88 400 SER A C 1
ATOM 3227 O O . SER A 1 400 ? -20.703 -8.819 4.731 1.00 92.88 400 SER A O 1
ATOM 3229 N N . ASP A 1 401 ? -18.483 -8.814 5.037 1.00 93.81 401 ASP A N 1
ATOM 3230 C CA . ASP A 1 401 ? -18.307 -7.406 4.695 1.00 93.81 401 ASP A CA 1
ATOM 3231 C C . ASP A 1 401 ? -18.269 -7.119 3.194 1.00 93.81 401 ASP A C 1
ATOM 3233 O O . ASP A 1 401 ? -18.468 -5.966 2.814 1.00 93.81 401 ASP A O 1
ATOM 3237 N N . ASP A 1 402 ? -18.103 -8.140 2.344 1.00 93.50 402 ASP A N 1
ATOM 3238 C CA . ASP A 1 402 ? -18.097 -7.995 0.879 1.00 93.50 402 ASP A CA 1
ATOM 3239 C C . ASP A 1 402 ? -17.107 -6.900 0.420 1.00 93.50 402 ASP A C 1
ATOM 3241 O O . ASP A 1 402 ? -17.415 -6.064 -0.426 1.00 93.50 402 ASP A O 1
ATOM 3245 N N . GLY A 1 403 ? -15.929 -6.847 1.056 1.00 95.00 403 GLY A N 1
ATOM 3246 C CA . GLY A 1 403 ? -14.856 -5.904 0.729 1.00 95.00 403 GLY A CA 1
ATOM 3247 C C . GLY A 1 403 ? -15.021 -4.501 1.324 1.00 95.00 403 GLY A C 1
ATOM 3248 O O . GLY A 1 403 ? -14.128 -3.664 1.199 1.00 95.00 403 GLY A O 1
ATOM 3249 N N . LYS A 1 404 ? -16.129 -4.213 2.018 1.00 97.38 404 LYS A N 1
ATOM 3250 C CA . LYS A 1 404 ? -16.431 -2.862 2.533 1.00 97.38 404 LYS A CA 1
ATOM 3251 C C . LYS A 1 404 ? -15.524 -2.425 3.688 1.00 97.38 404 LYS A C 1
ATOM 3253 O O . LYS A 1 404 ? -15.474 -1.238 4.004 1.00 97.38 404 LYS A O 1
ATOM 3258 N N . LEU A 1 405 ? -14.824 -3.362 4.333 1.00 97.69 405 LEU A N 1
ATOM 3259 C CA . LEU A 1 405 ? -13.924 -3.088 5.463 1.00 97.69 405 LEU A CA 1
ATOM 3260 C C . LEU A 1 405 ? -12.448 -3.002 5.082 1.00 97.69 405 LEU A C 1
ATOM 3262 O O . LEU A 1 405 ? -11.596 -2.959 5.975 1.00 97.69 405 LEU A O 1
ATOM 3266 N N . ILE A 1 406 ? -12.132 -2.918 3.786 1.00 97.62 406 ILE A N 1
ATOM 3267 C CA . ILE A 1 406 ? -10.771 -2.576 3.386 1.00 97.62 406 ILE A CA 1
ATOM 3268 C C . ILE A 1 406 ? -10.327 -1.295 4.073 1.00 97.62 406 ILE A C 1
ATOM 3270 O O . ILE A 1 406 ? -11.067 -0.314 4.156 1.00 97.62 406 ILE A O 1
ATOM 3274 N N . THR A 1 407 ? -9.089 -1.318 4.549 1.00 98.56 407 THR A N 1
ATOM 3275 C CA . THR A 1 407 ? -8.482 -0.187 5.240 1.00 98.56 407 THR A CA 1
ATOM 3276 C C . THR A 1 407 ? -7.135 0.126 4.624 1.00 98.56 407 THR A C 1
ATOM 3278 O O . THR A 1 407 ? -6.282 -0.748 4.492 1.00 98.56 407 THR A O 1
ATOM 3281 N N . MET A 1 408 ? -6.937 1.391 4.275 1.00 98.56 408 MET A N 1
ATOM 3282 C CA . MET A 1 408 ? -5.654 1.951 3.880 1.00 98.56 408 MET A CA 1
ATOM 3283 C C . MET A 1 408 ? -5.030 2.646 5.087 1.00 98.56 408 MET A C 1
ATOM 3285 O O . MET A 1 408 ? -5.525 3.670 5.543 1.00 98.56 408 MET A O 1
ATOM 3289 N N . TRP A 1 409 ? -3.930 2.115 5.594 1.00 98.62 409 TRP A N 1
ATOM 3290 C CA . TRP A 1 409 ? -3.071 2.795 6.553 1.00 98.62 409 TRP A CA 1
ATOM 3291 C C . TRP A 1 409 ? -2.082 3.654 5.781 1.00 98.62 409 TRP A C 1
ATOM 3293 O O . TRP A 1 409 ? -1.163 3.127 5.155 1.00 98.62 409 TRP A O 1
ATOM 3303 N N . LEU A 1 410 ? -2.289 4.968 5.794 1.00 98.25 410 LEU A N 1
ATOM 3304 C CA . LEU A 1 410 ? -1.492 5.918 5.027 1.00 98.25 410 LEU A CA 1
ATOM 3305 C C . LEU A 1 410 ? -0.549 6.709 5.930 1.00 98.25 410 LEU A C 1
ATOM 3307 O O . LEU A 1 410 ? -0.987 7.406 6.843 1.00 98.25 410 LEU A O 1
ATOM 3311 N N . ALA A 1 411 ? 0.732 6.658 5.594 1.00 97.75 411 ALA A N 1
ATOM 3312 C CA . ALA A 1 411 ? 1.779 7.545 6.068 1.00 97.75 411 ALA A CA 1
ATOM 3313 C C . ALA A 1 411 ? 2.114 8.561 4.961 1.00 97.75 411 ALA A C 1
ATOM 3315 O O . ALA A 1 411 ? 2.772 8.216 3.979 1.00 97.75 411 ALA A O 1
ATOM 3316 N N . GLN A 1 412 ? 1.654 9.810 5.104 1.00 95.50 412 GLN A N 1
ATOM 3317 C CA . GLN A 1 412 ? 2.086 10.919 4.240 1.00 95.50 412 GLN A CA 1
ATOM 3318 C C . GLN A 1 412 ? 3.467 11.389 4.709 1.00 95.50 412 GLN A C 1
ATOM 3320 O O . GLN A 1 412 ? 3.619 11.783 5.869 1.00 95.50 412 GLN A O 1
ATOM 3325 N N . GLY A 1 413 ? 4.474 11.297 3.843 1.00 91.50 413 GLY A N 1
ATOM 3326 C CA . GLY A 1 413 ? 5.881 11.478 4.203 1.00 91.50 413 GLY A CA 1
ATOM 3327 C C . GLY A 1 413 ? 6.637 10.161 4.400 1.00 91.50 413 GLY A C 1
ATOM 3328 O O . GLY A 1 413 ? 6.138 9.069 4.135 1.00 91.50 413 GLY A O 1
ATOM 3329 N N . GLU A 1 414 ? 7.884 10.257 4.861 1.00 91.44 414 GLU A N 1
ATOM 3330 C CA . GLU A 1 414 ? 8.720 9.064 5.028 1.00 91.44 414 GLU A CA 1
ATOM 3331 C C . GLU A 1 414 ? 8.283 8.292 6.288 1.00 91.44 414 GLU A C 1
ATOM 3333 O O . GLU A 1 414 ? 8.167 8.888 7.365 1.00 91.44 414 GLU A O 1
ATOM 3338 N N . PRO A 1 415 ? 8.078 6.965 6.191 1.00 92.50 415 PRO A N 1
ATOM 3339 C CA . PRO A 1 415 ? 7.549 6.149 7.277 1.00 92.50 415 PRO A CA 1
ATOM 3340 C C . PRO A 1 415 ? 8.450 6.102 8.513 1.00 92.50 415 PRO A C 1
ATOM 3342 O O . PRO A 1 415 ? 7.933 5.858 9.591 1.00 92.50 415 PRO A O 1
ATOM 3345 N N . SER A 1 416 ? 9.757 6.365 8.447 1.00 90.56 416 SER A N 1
ATOM 3346 C CA . SER A 1 416 ? 10.611 6.327 9.648 1.00 90.56 416 SER A CA 1
ATOM 3347 C C . SER A 1 416 ? 10.244 7.387 10.706 1.00 90.56 416 SER A C 1
ATOM 3349 O O . SER A 1 416 ? 10.488 7.165 11.893 1.00 90.56 416 SER A O 1
ATOM 3351 N N . HIS A 1 417 ? 9.598 8.494 10.318 1.00 92.88 417 HIS A N 1
ATOM 3352 C CA . HIS A 1 417 ? 9.264 9.621 11.208 1.00 92.88 417 HIS A CA 1
ATOM 3353 C C . HIS A 1 417 ? 7.889 10.264 10.955 1.00 92.88 417 HIS A C 1
ATOM 3355 O O . HIS A 1 417 ? 7.549 11.282 11.569 1.00 92.88 417 HIS A O 1
ATOM 3361 N N . THR A 1 418 ? 7.055 9.651 10.116 1.00 95.31 418 THR A N 1
ATOM 3362 C CA . THR A 1 418 ? 5.625 9.975 9.999 1.00 95.31 418 THR A CA 1
ATOM 3363 C C . THR A 1 418 ? 4.746 8.903 10.655 1.00 95.31 418 THR A C 1
ATOM 3365 O O . THR A 1 418 ? 5.240 7.907 11.188 1.00 95.31 418 THR A O 1
ATOM 3368 N N . ILE A 1 419 ? 3.436 9.132 10.666 1.00 96.38 419 ILE A N 1
ATOM 3369 C CA . ILE A 1 419 ? 2.437 8.281 11.319 1.00 96.38 419 ILE A CA 1
ATOM 3370 C C . ILE A 1 419 ? 1.469 7.675 10.293 1.00 96.38 419 ILE A C 1
ATOM 3372 O O . ILE A 1 419 ? 1.057 8.354 9.355 1.00 96.38 419 ILE A O 1
ATOM 3376 N N . PHE A 1 420 ? 1.095 6.410 10.482 1.00 98.06 420 PHE A N 1
ATOM 3377 C CA . PHE A 1 420 ? 0.124 5.696 9.654 1.00 98.06 420 PHE A CA 1
ATOM 3378 C C . PHE A 1 420 ? -1.295 5.911 10.169 1.00 98.06 420 PHE A C 1
ATOM 3380 O O . PHE A 1 420 ? -1.625 5.534 11.291 1.00 98.06 420 PHE A O 1
ATOM 3387 N N . ILE A 1 421 ? -2.154 6.484 9.330 1.00 98.38 421 ILE A N 1
ATOM 3388 C CA . ILE A 1 421 ? -3.534 6.828 9.685 1.00 98.38 421 ILE A CA 1
ATOM 3389 C C . ILE A 1 421 ? -4.497 5.961 8.859 1.00 98.38 421 ILE A C 1
ATOM 3391 O O . ILE A 1 421 ? -4.334 5.891 7.638 1.00 98.38 421 ILE A O 1
ATOM 3395 N N . PRO A 1 422 ? -5.484 5.289 9.484 1.00 98.38 422 PRO A N 1
ATOM 3396 C CA . PRO A 1 422 ? -6.417 4.417 8.777 1.00 98.38 422 PRO A CA 1
ATOM 3397 C C . PRO A 1 422 ? -7.480 5.224 8.020 1.00 98.38 422 PRO A C 1
ATOM 3399 O O . PRO A 1 422 ? -8.101 6.133 8.573 1.00 98.38 422 PRO A O 1
ATOM 3402 N N . ILE A 1 423 ? -7.720 4.847 6.766 1.00 98.62 423 ILE A N 1
ATOM 3403 C CA . ILE A 1 423 ? -8.706 5.433 5.854 1.00 98.62 423 ILE A CA 1
ATOM 3404 C C . ILE A 1 423 ? -9.517 4.292 5.232 1.00 98.62 423 ILE A C 1
ATOM 3406 O O . ILE A 1 423 ? -8.941 3.312 4.758 1.00 98.62 423 ILE A O 1
ATOM 3410 N N . PHE A 1 424 ? -10.844 4.416 5.205 1.00 98.56 424 PHE A N 1
ATOM 3411 C CA . PHE A 1 424 ? -11.731 3.417 4.605 1.00 98.56 424 PHE A CA 1
ATOM 3412 C C . PHE A 1 424 ? -12.216 3.892 3.234 1.00 98.56 424 PHE A C 1
ATOM 3414 O O . PHE A 1 424 ? -12.980 4.858 3.179 1.00 98.56 424 PHE A O 1
ATOM 3421 N N . PRO A 1 425 ? -11.887 3.195 2.132 1.00 98.12 425 PRO A N 1
ATOM 3422 C CA . PRO A 1 425 ? -12.438 3.513 0.817 1.00 98.12 425 PRO A CA 1
ATOM 3423 C C . PRO A 1 425 ? -13.969 3.538 0.794 1.00 98.12 425 PRO A C 1
ATOM 3425 O O . PRO A 1 425 ? -14.575 4.421 0.188 1.00 98.12 425 PRO A O 1
ATOM 3428 N N . PHE A 1 426 ? -14.609 2.617 1.523 1.00 98.25 426 PHE A N 1
ATOM 3429 C CA . PHE A 1 426 ? -16.066 2.562 1.624 1.00 98.25 426 PHE A CA 1
ATOM 3430 C C . PHE A 1 426 ? -16.666 3.777 2.351 1.00 98.25 426 PHE A C 1
ATOM 3432 O O . PHE A 1 426 ? -17.812 4.129 2.088 1.00 98.25 426 PHE A O 1
ATOM 3439 N N . ALA A 1 427 ? -15.923 4.472 3.222 1.00 97.81 427 ALA A N 1
ATOM 3440 C CA . ALA A 1 427 ? -16.419 5.671 3.910 1.00 97.81 427 ALA A CA 1
ATOM 3441 C C . ALA A 1 427 ? -16.565 6.892 2.982 1.00 97.81 427 ALA A C 1
ATOM 3443 O O . ALA A 1 427 ? -17.293 7.831 3.312 1.00 97.81 427 ALA A O 1
ATOM 3444 N N . GLY A 1 428 ? -15.918 6.870 1.813 1.00 96.00 428 GLY A N 1
ATOM 3445 C CA . GLY A 1 428 ? -15.912 7.975 0.864 1.00 96.00 428 GLY A CA 1
ATOM 3446 C C . GLY A 1 428 ? -14.692 8.879 1.035 1.00 96.00 428 GLY A C 1
ATOM 3447 O O . GLY A 1 428 ? -13.561 8.402 1.078 1.00 96.00 428 GLY A O 1
ATOM 3448 N N . GLU A 1 429 ? -14.933 10.188 1.121 1.00 95.69 429 GLU A N 1
ATOM 3449 C CA . GLU A 1 429 ? -13.888 11.207 1.281 1.00 95.69 429 GLU A CA 1
ATOM 3450 C C . GLU A 1 429 ? -12.930 10.887 2.448 1.00 95.69 429 GLU A C 1
ATOM 3452 O O . GLU A 1 429 ? -13.395 10.647 3.572 1.00 95.69 429 GLU A O 1
ATOM 3457 N N . PRO A 1 430 ? -11.601 10.904 2.220 1.00 96.75 430 PRO A N 1
ATOM 3458 C CA . PRO A 1 430 ? -10.619 10.898 3.295 1.00 96.75 430 PRO A CA 1
ATOM 3459 C C . PRO A 1 430 ? -10.835 12.068 4.270 1.00 96.75 430 PRO A C 1
ATOM 3461 O O . PRO A 1 430 ? -11.354 13.113 3.871 1.00 96.75 430 PRO A O 1
ATOM 3464 N N . PRO A 1 431 ? -10.410 11.947 5.541 1.00 97.00 431 PRO A N 1
ATOM 3465 C CA . PRO A 1 431 ? -10.512 13.051 6.490 1.00 97.00 431 PRO A CA 1
ATOM 3466 C C . PRO A 1 431 ? -9.766 14.301 5.997 1.00 97.00 431 PRO A C 1
ATOM 3468 O O . PRO A 1 431 ? -8.552 14.265 5.813 1.00 97.00 431 PRO A O 1
ATOM 3471 N N . GLU A 1 432 ? -10.478 15.423 5.851 1.00 94.69 432 GLU A N 1
ATOM 3472 C CA . GLU A 1 432 ? -9.942 16.697 5.329 1.00 94.69 432 GLU A CA 1
ATOM 3473 C C . GLU A 1 432 ? -8.726 17.201 6.120 1.00 94.69 432 GLU A C 1
ATOM 3475 O O . GLU A 1 432 ? -7.804 17.797 5.568 1.00 94.69 432 GLU A O 1
ATOM 3480 N N . ILE A 1 433 ? -8.678 16.887 7.417 1.00 94.81 433 ILE A N 1
ATOM 3481 C CA . ILE A 1 433 ? -7.552 17.211 8.294 1.00 94.81 433 ILE A CA 1
ATOM 3482 C C . ILE A 1 433 ? -6.219 16.581 7.852 1.00 94.81 433 ILE A C 1
ATOM 3484 O O . ILE A 1 433 ? -5.169 16.947 8.374 1.00 94.81 433 ILE A O 1
ATOM 3488 N N . LEU A 1 434 ? -6.238 15.625 6.925 1.00 95.12 434 LEU A N 1
ATOM 3489 C CA . LEU A 1 434 ? -5.038 15.012 6.368 1.00 95.12 434 LEU A CA 1
ATOM 3490 C C . LEU A 1 434 ? -4.517 15.728 5.119 1.00 95.12 434 LEU A C 1
ATOM 3492 O O . LEU A 1 434 ? -3.443 15.364 4.652 1.00 95.12 434 LEU A O 1
ATOM 3496 N N . ASN A 1 435 ? -5.227 16.720 4.575 1.00 92.12 435 ASN A N 1
ATOM 3497 C CA . ASN A 1 435 ? -4.843 17.394 3.327 1.00 92.12 435 ASN A CA 1
ATOM 3498 C C . ASN A 1 435 ? -3.503 18.134 3.420 1.00 92.12 435 ASN A C 1
ATOM 3500 O O . ASN A 1 435 ? -2.835 18.323 2.414 1.00 92.12 435 ASN A O 1
ATOM 3504 N N . ASP A 1 436 ? -3.118 18.550 4.620 1.00 91.81 436 ASP A N 1
ATOM 3505 C CA . ASP A 1 436 ? -1.904 19.291 4.970 1.00 91.81 436 ASP A CA 1
ATOM 3506 C C . ASP A 1 436 ? -0.925 18.442 5.806 1.00 91.81 436 ASP A C 1
ATOM 3508 O O . ASP A 1 436 ? 0.081 18.954 6.296 1.00 91.81 436 ASP A O 1
ATOM 3512 N N . MET A 1 437 ? -1.195 17.145 5.999 1.00 94.81 437 MET A N 1
ATOM 3513 C CA . MET A 1 437 ? -0.357 16.276 6.833 1.00 94.81 437 MET A CA 1
ATOM 3514 C C . MET A 1 437 ? 1.076 16.165 6.285 1.00 94.81 437 MET A C 1
ATOM 3516 O O . MET A 1 437 ? 2.032 16.096 7.063 1.00 94.81 437 MET A O 1
ATOM 3520 N N . TYR A 1 438 ? 1.242 16.253 4.962 1.00 90.00 438 TYR A N 1
ATOM 3521 C CA . TYR A 1 438 ? 2.551 16.308 4.318 1.00 90.00 438 TYR A CA 1
ATOM 3522 C C . TYR A 1 438 ? 3.436 17.463 4.836 1.00 90.00 438 TYR A C 1
ATOM 3524 O O . TYR A 1 438 ? 4.644 17.263 4.954 1.00 90.00 438 TYR A O 1
ATOM 3532 N N . LEU A 1 439 ? 2.873 18.621 5.223 1.00 90.44 439 LEU A N 1
ATOM 3533 C CA . LEU A 1 439 ? 3.636 19.758 5.770 1.00 90.44 439 LEU A CA 1
ATOM 3534 C C . LEU A 1 439 ? 4.318 19.383 7.087 1.00 90.44 439 LEU A C 1
ATOM 3536 O O . LEU A 1 439 ? 5.527 19.537 7.230 1.00 90.44 439 LEU A O 1
ATOM 3540 N N . TYR A 1 440 ? 3.564 18.798 8.017 1.00 94.69 440 TYR A N 1
ATOM 3541 C CA . TYR A 1 440 ? 4.088 18.387 9.321 1.00 94.69 440 TYR A CA 1
ATOM 3542 C C . TYR A 1 440 ? 5.091 17.236 9.212 1.00 94.69 440 TYR A C 1
ATOM 3544 O O . TYR A 1 440 ? 6.054 17.167 9.976 1.00 94.69 440 TYR A O 1
ATOM 3552 N N . SER A 1 441 ? 4.880 16.329 8.253 1.00 92.88 441 SER A N 1
ATOM 3553 C CA . SER A 1 441 ? 5.852 15.271 7.965 1.00 92.88 441 SER A CA 1
ATOM 3554 C C . SER A 1 441 ? 7.166 15.829 7.414 1.00 92.88 441 SER A C 1
ATOM 3556 O O . SER A 1 441 ? 8.240 15.321 7.736 1.00 92.88 441 SER A O 1
ATOM 3558 N N . ASN A 1 442 ? 7.090 16.907 6.630 1.00 87.94 442 ASN A N 1
ATOM 3559 C CA . ASN A 1 442 ? 8.254 17.586 6.083 1.00 87.94 442 ASN A CA 1
ATOM 3560 C C . ASN A 1 442 ? 9.021 18.345 7.171 1.00 87.94 442 ASN A C 1
ATOM 3562 O O . ASN A 1 442 ? 10.234 18.199 7.268 1.00 87.94 442 ASN A O 1
ATOM 3566 N N . GLU A 1 443 ? 8.316 19.047 8.064 1.00 89.06 443 GLU A N 1
ATOM 3567 C CA . GLU A 1 443 ? 8.929 19.702 9.227 1.00 89.06 443 GLU A CA 1
ATOM 3568 C C . GLU A 1 443 ? 9.752 18.712 10.064 1.00 89.06 443 GLU A C 1
ATOM 3570 O O . GLU A 1 443 ? 10.904 18.987 10.392 1.00 89.06 443 GLU A O 1
ATOM 3575 N N . LYS A 1 444 ? 9.214 17.520 10.374 1.00 91.81 444 LYS A N 1
ATOM 3576 C CA . LYS A 1 444 ? 9.981 16.497 11.108 1.00 91.81 444 LYS A CA 1
ATOM 3577 C C . LYS A 1 444 ? 11.143 15.927 10.300 1.00 91.81 444 LYS A C 1
ATOM 3579 O O . LYS A 1 444 ? 12.175 15.617 10.889 1.00 91.81 444 LYS A O 1
ATOM 3584 N N . ARG A 1 445 ? 11.002 15.802 8.978 1.00 88.62 445 ARG A N 1
ATOM 3585 C CA . ARG A 1 445 ? 12.090 15.366 8.096 1.00 88.62 445 ARG A CA 1
ATOM 3586 C C . ARG A 1 445 ? 13.293 16.307 8.191 1.00 88.62 445 ARG A C 1
ATOM 3588 O O . ARG A 1 445 ? 14.406 15.819 8.350 1.00 88.62 445 ARG A O 1
ATOM 3595 N N . HIS A 1 446 ? 13.069 17.622 8.178 1.00 85.25 446 HIS A N 1
ATOM 3596 C CA . HIS A 1 446 ? 14.137 18.631 8.259 1.00 85.25 446 HIS A CA 1
ATOM 3597 C C . HIS A 1 446 ? 14.818 18.665 9.640 1.00 85.25 446 HIS A C 1
ATOM 3599 O O . HIS A 1 446 ? 15.946 19.122 9.770 1.00 85.25 446 HIS A O 1
ATOM 3605 N N . LEU A 1 447 ? 14.178 18.128 10.687 1.00 88.50 447 LEU A N 1
ATOM 3606 C CA . LEU A 1 447 ? 14.843 17.917 11.982 1.00 88.50 447 LEU A CA 1
ATOM 3607 C C . LEU A 1 447 ? 15.821 16.734 11.963 1.00 88.50 447 LEU A C 1
ATOM 3609 O O . LEU A 1 447 ? 16.694 16.646 12.827 1.00 88.50 447 LEU A O 1
ATOM 3613 N N . LEU A 1 448 ? 15.614 15.779 11.057 1.00 88.88 448 LEU A N 1
ATOM 3614 C CA . LEU A 1 448 ? 16.268 14.474 11.079 1.00 88.88 448 LEU A CA 1
ATOM 3615 C C . LEU A 1 448 ? 17.362 14.339 10.027 1.00 88.88 448 LEU A C 1
ATOM 3617 O O . LEU A 1 448 ? 18.358 13.675 10.304 1.00 88.88 448 LEU A O 1
ATOM 3621 N N . TYR A 1 449 ? 17.187 14.938 8.856 1.00 84.88 449 TYR A N 1
ATOM 3622 C CA . TYR A 1 449 ? 18.183 14.912 7.792 1.00 84.88 449 TYR A CA 1
ATOM 3623 C C . TYR A 1 449 ? 19.028 16.178 7.796 1.00 84.88 449 TYR A C 1
ATOM 3625 O O . TYR A 1 449 ? 18.524 17.276 8.006 1.00 84.88 449 TYR A O 1
ATOM 3633 N N . ASP A 1 450 ? 20.323 16.000 7.550 1.00 69.44 450 ASP A N 1
ATOM 3634 C CA . ASP A 1 450 ? 21.259 17.100 7.328 1.00 69.44 450 ASP A CA 1
ATOM 3635 C C . ASP A 1 450 ? 21.142 17.576 5.873 1.00 69.44 450 ASP A C 1
ATOM 3637 O O . ASP A 1 450 ? 21.888 17.129 4.994 1.00 69.44 450 ASP A O 1
ATOM 3641 N N . TYR A 1 451 ? 20.133 18.406 5.599 1.00 68.81 451 TYR A N 1
ATOM 3642 C CA . TYR A 1 451 ? 20.022 19.119 4.329 1.00 68.81 451 TYR A CA 1
ATOM 3643 C C . TYR A 1 451 ? 21.004 20.292 4.344 1.00 68.81 451 TYR A C 1
ATOM 3645 O O . TYR A 1 451 ? 20.965 21.139 5.237 1.00 68.81 451 TYR A O 1
ATOM 3653 N N . GLN A 1 452 ? 21.927 20.315 3.383 1.00 56.09 452 GLN A N 1
ATOM 3654 C CA . GLN A 1 452 ? 22.794 21.470 3.186 1.00 56.09 452 GLN A CA 1
ATOM 3655 C C . GLN A 1 452 ? 22.059 22.450 2.279 1.00 56.09 452 GLN A C 1
ATOM 3657 O O . GLN A 1 452 ? 21.803 22.110 1.134 1.00 56.09 452 GLN A O 1
ATOM 3662 N N . ASP A 1 453 ? 21.759 23.636 2.806 1.00 53.88 453 ASP A N 1
ATOM 3663 C CA . ASP A 1 453 ? 21.384 24.827 2.034 1.00 53.88 453 ASP A CA 1
ATOM 3664 C C . ASP A 1 453 ? 22.601 25.214 1.173 1.00 53.88 453 ASP A C 1
ATOM 3666 O O . ASP A 1 453 ? 23.596 25.759 1.678 1.00 53.88 453 ASP A O 1
ATOM 3670 N N . THR A 1 454 ? 22.605 24.785 -0.091 1.00 49.25 454 THR A N 1
ATOM 3671 C CA . THR A 1 454 ? 23.743 24.967 -1.000 1.00 49.25 454 THR A CA 1
ATOM 3672 C C . THR A 1 454 ? 23.629 26.217 -1.864 1.00 49.25 454 THR A C 1
ATOM 3674 O O . THR A 1 454 ? 24.656 26.677 -2.382 1.00 49.25 454 THR A O 1
ATOM 3677 N N . ASP A 1 455 ? 22.444 26.814 -1.977 1.00 53.12 455 ASP A N 1
ATOM 3678 C CA . ASP A 1 455 ? 22.196 28.028 -2.758 1.00 53.12 455 ASP A CA 1
ATOM 3679 C C . ASP A 1 455 ? 22.098 29.315 -1.910 1.00 53.12 455 ASP A C 1
ATOM 3681 O O . ASP A 1 455 ? 22.271 30.422 -2.441 1.00 53.12 455 ASP A O 1
ATOM 3685 N N . GLY A 1 456 ? 21.983 29.190 -0.585 1.00 46.53 456 GLY A N 1
ATOM 3686 C CA . GLY A 1 456 ? 21.983 30.286 0.377 1.00 46.53 456 GLY A CA 1
ATOM 3687 C C . GLY A 1 456 ? 20.704 31.118 0.362 1.00 46.53 456 GLY A C 1
ATOM 3688 O O . GLY A 1 456 ? 20.734 32.266 0.832 1.00 46.53 456 GLY A O 1
ATOM 3689 N N . ASP A 1 457 ? 19.618 30.597 -0.212 1.00 54.72 457 ASP A N 1
ATOM 3690 C CA . ASP A 1 457 ? 18.329 31.281 -0.274 1.00 54.72 457 ASP A CA 1
ATOM 3691 C C . ASP A 1 457 ? 17.437 31.004 0.956 1.00 54.72 457 ASP A C 1
ATOM 3693 O O . ASP A 1 457 ? 16.508 31.773 1.241 1.00 54.72 457 ASP A O 1
ATOM 3697 N N . GLY A 1 458 ? 17.820 30.010 1.764 1.00 48.06 458 GLY A N 1
ATOM 3698 C CA . GLY A 1 458 ? 17.126 29.598 2.978 1.00 48.06 458 GLY A CA 1
ATOM 3699 C C . GLY A 1 458 ? 15.865 28.764 2.730 1.00 48.06 458 GLY A C 1
ATOM 3700 O O . GLY A 1 458 ? 15.082 28.609 3.672 1.00 48.06 458 GLY A O 1
ATOM 3701 N N . ASP A 1 459 ? 15.656 28.263 1.510 1.00 51.72 459 ASP A N 1
ATOM 3702 C CA . ASP A 1 459 ? 14.570 27.374 1.101 1.00 51.72 459 ASP A CA 1
ATOM 3703 C C . ASP A 1 459 ? 15.089 25.942 0.886 1.00 51.72 459 ASP A C 1
ATOM 3705 O O . ASP A 1 459 ? 15.175 25.413 -0.217 1.00 51.72 459 ASP A O 1
ATOM 3709 N N . ASP A 1 460 ? 15.337 25.244 1.995 1.00 51.91 460 ASP A N 1
ATOM 3710 C CA . ASP A 1 460 ? 15.692 23.816 2.039 1.00 51.91 460 ASP A CA 1
ATOM 3711 C C . ASP A 1 460 ? 14.582 22.865 1.515 1.00 51.91 460 ASP A C 1
ATOM 3713 O O . ASP A 1 460 ? 14.641 21.644 1.703 1.00 51.91 460 ASP A O 1
ATOM 3717 N N . ASN A 1 461 ? 13.533 23.399 0.874 1.00 50.94 461 ASN A N 1
ATOM 3718 C CA . ASN A 1 461 ? 12.438 22.634 0.279 1.00 50.94 461 ASN A CA 1
ATOM 3719 C C . ASN A 1 461 ? 12.650 22.296 -1.202 1.00 50.94 461 ASN A C 1
ATOM 3721 O O . ASN A 1 461 ? 11.824 21.556 -1.760 1.00 50.94 461 ASN A O 1
ATOM 3725 N N . GLU A 1 462 ? 13.705 22.798 -1.844 1.00 49.50 462 GLU A N 1
ATOM 3726 C CA . GLU A 1 462 ? 13.952 22.566 -3.265 1.00 49.50 462 GLU A CA 1
ATOM 3727 C C . GLU A 1 462 ? 14.425 21.116 -3.528 1.00 49.50 462 GLU A C 1
ATOM 3729 O O . GLU A 1 462 ? 15.582 20.737 -3.365 1.00 49.50 462 GLU A O 1
ATOM 3734 N N . CYS A 1 463 ? 13.509 20.236 -3.966 1.00 47.12 463 CYS A N 1
ATOM 3735 C CA . CYS A 1 463 ? 13.898 18.944 -4.552 1.00 47.12 463 CYS A CA 1
ATOM 3736 C C . CYS A 1 463 ? 14.395 19.133 -6.000 1.00 47.12 463 CYS A C 1
ATOM 3738 O O . CYS A 1 463 ? 13.726 18.686 -6.939 1.00 47.12 463 CYS A O 1
ATOM 3740 N N . THR A 1 464 ? 15.549 19.755 -6.236 1.00 42.66 464 THR A N 1
ATOM 3741 C CA . THR A 1 464 ? 16.090 19.930 -7.600 1.00 42.66 464 THR A CA 1
ATOM 3742 C C . THR A 1 464 ? 16.850 18.686 -8.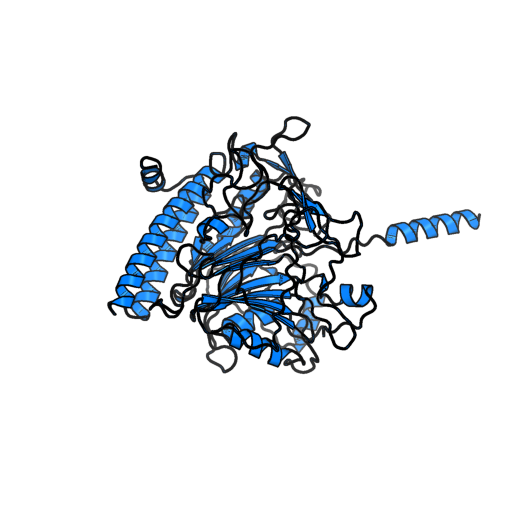091 1.00 42.66 464 THR A C 1
ATOM 3744 O O . THR A 1 464 ? 18.041 18.679 -8.377 1.00 42.66 464 THR A O 1
ATOM 3747 N N . GLY A 1 465 ? 16.126 17.577 -8.277 1.00 42.09 465 GLY A N 1
ATOM 3748 C CA . GLY A 1 465 ? 16.643 16.397 -8.987 1.00 42.09 465 GLY A CA 1
ATOM 3749 C C . GLY A 1 465 ? 17.737 15.603 -8.252 1.00 42.09 465 GLY A C 1
ATOM 3750 O O . GLY A 1 465 ? 18.008 15.823 -7.081 1.00 42.09 465 GLY A O 1
ATOM 3751 N N . TYR A 1 466 ? 18.321 14.606 -8.935 1.00 38.94 466 TYR A N 1
ATOM 3752 C CA . TYR A 1 466 ? 19.200 13.557 -8.367 1.00 38.94 466 TYR A CA 1
ATOM 3753 C C . TYR A 1 466 ? 20.521 14.071 -7.762 1.00 38.94 466 TYR A C 1
ATOM 3755 O O . TYR A 1 466 ? 21.193 13.344 -7.035 1.00 38.94 466 TYR A O 1
ATOM 3763 N N . THR A 1 467 ? 20.931 15.294 -8.097 1.00 41.31 467 THR A N 1
ATOM 3764 C CA . THR A 1 467 ? 22.264 15.821 -7.770 1.00 41.31 467 THR A CA 1
ATOM 3765 C C . THR A 1 467 ? 22.263 16.932 -6.734 1.00 41.31 467 THR A C 1
ATOM 3767 O O . THR A 1 467 ? 23.348 17.353 -6.340 1.00 41.31 467 THR A O 1
ATOM 3770 N N . GLU A 1 468 ? 21.094 17.400 -6.296 1.00 46.25 468 GLU A N 1
ATOM 3771 C CA . GLU A 1 468 ? 20.986 18.555 -5.408 1.00 46.25 468 GLU A CA 1
ATOM 3772 C C . GLU A 1 468 ? 20.052 18.269 -4.215 1.00 46.25 468 GLU A C 1
ATOM 3774 O O . GLU A 1 468 ? 19.025 17.589 -4.309 1.00 46.25 468 GLU A O 1
ATOM 3779 N N . GLU A 1 469 ? 20.534 18.743 -3.069 1.00 55.50 469 GLU A N 1
ATOM 3780 C CA . GLU A 1 469 ? 19.918 18.950 -1.754 1.00 55.50 469 GLU A CA 1
ATOM 3781 C C . GLU A 1 469 ? 18.988 17.906 -1.152 1.00 55.50 469 GLU A C 1
ATOM 3783 O O . GLU A 1 469 ? 19.312 17.411 -0.088 1.00 55.50 469 GLU A O 1
ATOM 3788 N N . ARG A 1 470 ? 17.823 17.592 -1.726 1.00 52.72 470 ARG A N 1
ATOM 3789 C CA . ARG A 1 470 ? 16.842 16.699 -1.074 1.00 52.72 470 ARG A CA 1
ATOM 3790 C C . ARG A 1 470 ? 16.894 15.254 -1.558 1.00 52.72 470 ARG A C 1
ATOM 3792 O O . ARG A 1 470 ? 16.441 14.353 -0.848 1.00 52.72 470 ARG A O 1
ATOM 3799 N N . ASN A 1 471 ? 17.425 15.028 -2.761 1.00 52.09 471 ASN A N 1
ATOM 3800 C CA . ASN A 1 471 ? 17.496 13.701 -3.378 1.00 52.09 471 ASN A CA 1
ATOM 3801 C C . ASN A 1 471 ? 18.928 13.142 -3.472 1.00 52.09 471 ASN A C 1
ATOM 3803 O O . ASN A 1 471 ? 19.136 12.124 -4.138 1.00 52.09 471 ASN A O 1
ATOM 3807 N N . ALA A 1 472 ? 19.900 13.780 -2.816 1.00 58.62 472 ALA A N 1
ATOM 3808 C CA . ALA A 1 472 ? 21.213 13.191 -2.571 1.00 58.62 472 ALA A CA 1
ATOM 3809 C C . ALA A 1 472 ? 21.152 12.250 -1.349 1.00 58.62 472 ALA A C 1
ATOM 3811 O O . ALA A 1 472 ? 20.184 12.258 -0.599 1.00 58.62 472 ALA A O 1
ATOM 3812 N N . ASP A 1 473 ? 22.142 11.377 -1.148 1.00 65.81 473 ASP A N 1
ATOM 3813 C CA . ASP A 1 473 ? 22.147 10.512 0.042 1.00 65.81 473 ASP A CA 1
ATOM 3814 C C . ASP A 1 473 ? 22.459 11.337 1.297 1.00 65.81 473 ASP A C 1
ATOM 3816 O O . ASP A 1 473 ? 23.579 11.826 1.458 1.00 65.81 473 ASP A O 1
ATOM 3820 N N . HIS A 1 474 ? 21.469 11.481 2.183 1.00 70.12 474 HIS A N 1
ATOM 3821 C CA . HIS A 1 474 ? 21.616 12.175 3.462 1.00 70.12 474 HIS A CA 1
ATOM 3822 C C . HIS A 1 474 ? 21.712 11.196 4.620 1.00 70.12 474 HIS A C 1
ATOM 3824 O O . HIS A 1 474 ? 21.005 10.182 4.697 1.00 70.12 474 HIS A O 1
ATOM 3830 N N . SER A 1 475 ? 22.552 11.576 5.578 1.00 78.00 475 SER A N 1
ATOM 3831 C CA . SER A 1 475 ? 22.591 10.924 6.873 1.00 78.00 475 SER A CA 1
ATOM 3832 C C . SER A 1 475 ? 21.404 11.361 7.724 1.00 78.00 475 SER A C 1
ATOM 3834 O O . SER A 1 475 ? 21.152 12.554 7.889 1.00 78.00 475 SER A O 1
ATOM 3836 N N . ILE A 1 476 ? 20.708 10.388 8.307 1.00 85.94 476 ILE A N 1
ATOM 3837 C CA . ILE A 1 476 ? 19.653 10.626 9.291 1.00 85.94 476 ILE A CA 1
ATOM 3838 C C . ILE A 1 476 ? 20.237 10.678 10.712 1.00 85.94 476 ILE A C 1
ATOM 3840 O O . ILE A 1 476 ? 21.104 9.874 11.068 1.00 85.94 476 ILE A O 1
ATOM 3844 N N . ASN A 1 477 ? 19.758 11.609 11.540 1.00 89.62 477 ASN A N 1
ATOM 3845 C CA . ASN A 1 477 ? 20.136 11.773 12.943 1.00 89.62 477 ASN A CA 1
ATOM 3846 C C . ASN A 1 477 ? 19.387 10.775 13.841 1.00 89.62 477 ASN A C 1
ATOM 3848 O O . ASN A 1 477 ? 18.232 10.982 14.225 1.00 89.62 477 ASN A O 1
ATOM 3852 N N . LEU A 1 478 ? 20.072 9.700 14.224 1.00 88.12 478 LEU A N 1
ATOM 3853 C CA . LEU A 1 478 ? 19.488 8.608 15.001 1.00 88.12 478 LEU A CA 1
ATOM 3854 C C . LEU A 1 478 ? 19.217 8.991 16.458 1.00 88.12 478 LEU A C 1
ATOM 3856 O O . LEU A 1 478 ? 18.233 8.536 17.035 1.00 88.12 478 LEU A O 1
ATOM 3860 N N . ALA A 1 479 ? 20.025 9.885 17.035 1.00 87.81 479 ALA A N 1
ATOM 3861 C CA . ALA A 1 479 ? 19.805 10.369 18.397 1.00 87.81 479 ALA A CA 1
ATOM 3862 C C . ALA A 1 479 ? 18.484 11.149 18.523 1.00 87.81 479 ALA A C 1
ATOM 3864 O O . ALA A 1 479 ? 17.808 11.063 19.547 1.00 87.81 479 ALA A O 1
ATOM 3865 N N . LEU A 1 480 ? 18.08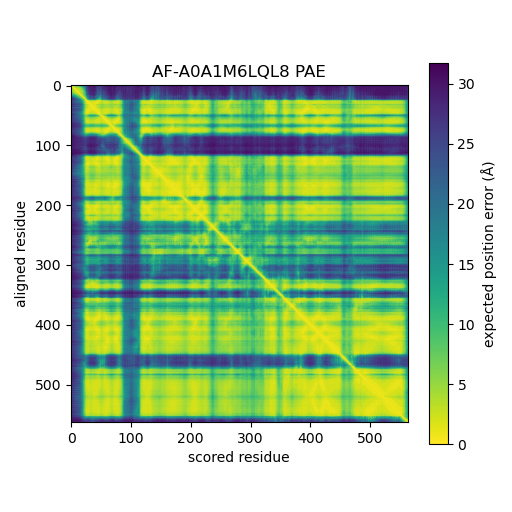7 11.889 17.483 1.00 91.31 480 LEU A N 1
ATOM 3866 C CA . LEU A 1 480 ? 16.777 12.545 17.430 1.00 91.31 480 LEU A CA 1
ATOM 3867 C C . LEU A 1 480 ? 15.655 11.573 17.052 1.00 91.31 480 LEU A C 1
ATOM 3869 O O . LEU A 1 480 ? 14.556 11.670 17.602 1.00 91.31 480 LEU A O 1
ATOM 3873 N N . LEU A 1 481 ? 15.924 10.629 16.148 1.00 91.62 481 LEU A N 1
ATOM 3874 C CA . LEU A 1 481 ? 14.935 9.662 15.678 1.00 91.62 481 LEU A CA 1
ATOM 3875 C C . LEU A 1 481 ? 14.474 8.717 16.794 1.00 91.62 481 LEU A C 1
ATOM 3877 O O . LEU A 1 481 ? 13.279 8.656 17.086 1.00 91.62 481 LEU A O 1
ATOM 3881 N N . THR A 1 482 ? 15.417 8.012 17.427 1.00 87.56 482 THR A N 1
ATOM 3882 C CA . THR A 1 482 ? 15.148 6.929 18.389 1.00 87.56 482 THR A CA 1
ATOM 3883 C C . THR A 1 482 ? 15.691 7.199 19.790 1.00 87.56 482 THR A C 1
ATOM 3885 O O . THR A 1 482 ? 15.441 6.431 20.722 1.00 87.56 482 THR A O 1
ATOM 3888 N N . GLY A 1 483 ? 16.407 8.307 19.999 1.00 86.25 483 GLY A N 1
ATOM 3889 C CA . GLY A 1 483 ? 17.113 8.548 21.256 1.00 86.25 483 GLY A CA 1
ATOM 3890 C C . GLY A 1 483 ? 18.359 7.670 21.367 1.00 86.25 483 GLY A C 1
ATOM 3891 O O . GLY A 1 483 ? 19.101 7.494 20.410 1.00 86.25 483 GLY A O 1
ATOM 3892 N N . ASN A 1 484 ? 18.581 7.096 22.552 1.00 76.06 484 ASN A N 1
ATOM 3893 C CA . ASN A 1 484 ? 19.654 6.119 22.787 1.00 76.06 484 ASN A CA 1
ATOM 3894 C C . ASN A 1 484 ? 19.177 4.664 22.609 1.00 76.06 484 ASN A C 1
ATOM 3896 O O . ASN A 1 484 ? 19.858 3.744 23.059 1.00 76.06 484 ASN A O 1
ATOM 3900 N N . GLY A 1 485 ? 17.971 4.467 22.068 1.00 76.25 485 GLY A N 1
ATOM 3901 C CA . GLY A 1 485 ? 17.285 3.178 22.030 1.00 76.25 485 GLY A CA 1
ATOM 3902 C C . GLY A 1 485 ? 17.046 2.651 20.619 1.00 76.25 485 GLY A C 1
ATOM 3903 O O . GLY A 1 485 ? 17.527 3.202 19.625 1.00 76.25 485 GLY A O 1
ATOM 3904 N N . TYR A 1 486 ? 16.274 1.569 20.571 1.00 79.06 486 TYR A N 1
ATOM 3905 C CA . TYR A 1 486 ? 15.786 0.953 19.338 1.00 79.06 486 TYR A CA 1
ATOM 3906 C C . TYR A 1 486 ? 14.663 1.788 18.717 1.00 79.06 486 TYR A C 1
ATOM 3908 O O . TYR A 1 486 ? 14.277 2.833 19.257 1.00 79.06 486 TYR A O 1
ATOM 3916 N N . TYR A 1 487 ? 14.134 1.311 17.589 1.00 81.31 487 TYR A N 1
ATOM 3917 C CA . TYR A 1 487 ? 12.891 1.835 17.031 1.00 81.31 487 TYR A CA 1
ATOM 3918 C C . TYR A 1 487 ? 11.835 2.014 18.132 1.00 81.31 487 TYR A C 1
ATOM 3920 O O . TYR A 1 487 ? 11.840 1.281 19.119 1.00 81.31 487 TYR A O 1
ATOM 3928 N N . GLY A 1 488 ? 11.030 3.074 18.038 1.00 82.19 488 GLY A N 1
ATOM 3929 C CA . GLY A 1 488 ? 9.900 3.305 18.948 1.00 82.19 488 GLY A CA 1
ATOM 3930 C C . GLY A 1 488 ? 10.239 3.580 20.425 1.00 82.19 488 GLY A C 1
ATOM 3931 O O . GLY A 1 488 ? 9.384 4.051 21.176 1.00 82.19 488 GLY A O 1
ATOM 3932 N N . GLN A 1 489 ? 11.473 3.356 20.882 1.00 84.56 489 GLN A N 1
ATOM 3933 C CA . GLN A 1 489 ? 11.806 3.429 22.307 1.00 84.56 489 GLN A CA 1
ATOM 3934 C C . GLN A 1 489 ? 12.051 4.852 22.802 1.00 84.56 489 GLN A C 1
ATOM 3936 O O . GLN A 1 489 ? 11.794 5.153 23.974 1.00 84.56 489 GLN A O 1
ATOM 3941 N N . GLY A 1 490 ? 12.508 5.740 21.923 1.00 88.06 490 GLY A N 1
ATOM 3942 C CA . GLY A 1 490 ? 12.830 7.121 22.257 1.00 88.06 490 GLY A CA 1
ATOM 3943 C C . GLY A 1 490 ? 12.684 8.072 21.076 1.00 88.06 490 GLY A C 1
ATOM 3944 O O . GLY A 1 490 ? 12.027 7.763 20.082 1.00 88.06 490 GLY A O 1
ATOM 3945 N N . GLY A 1 491 ? 13.285 9.253 21.225 1.00 92.50 491 GLY A N 1
ATOM 3946 C CA . GLY A 1 491 ? 13.299 10.288 20.195 1.00 92.50 491 GLY A CA 1
ATOM 3947 C C . GLY A 1 491 ? 11.903 10.681 19.707 1.00 92.50 491 GLY A C 1
ATOM 3948 O O . GLY A 1 491 ? 10.922 10.654 20.455 1.00 92.50 491 GLY A O 1
ATOM 3949 N N . ILE A 1 492 ? 11.833 11.046 18.430 1.00 94.69 492 ILE A N 1
ATOM 3950 C CA . ILE A 1 492 ? 10.592 11.377 17.724 1.00 94.69 492 ILE A CA 1
ATOM 3951 C C . ILE A 1 492 ? 9.713 10.137 17.501 1.00 94.69 492 ILE A C 1
ATOM 3953 O O . ILE A 1 492 ? 8.489 10.269 17.448 1.00 94.69 492 ILE A O 1
ATOM 3957 N N . GLN A 1 493 ? 10.292 8.936 17.410 1.00 92.06 493 GLN A N 1
ATOM 3958 C CA . GLN A 1 493 ? 9.519 7.718 17.162 1.00 92.06 493 GLN A CA 1
ATOM 3959 C C . GLN A 1 493 ? 8.647 7.300 18.344 1.00 92.06 493 GLN A C 1
ATOM 3961 O O . GLN A 1 493 ? 7.524 6.856 18.126 1.00 92.06 493 GLN A O 1
ATOM 3966 N N . ARG A 1 494 ? 9.089 7.486 19.593 1.00 91.69 494 ARG A N 1
ATOM 3967 C CA . ARG A 1 494 ? 8.306 7.066 20.769 1.00 91.69 494 ARG A CA 1
ATOM 3968 C C . ARG A 1 494 ? 6.847 7.549 20.767 1.00 91.69 494 ARG A C 1
ATOM 3970 O O . ARG A 1 494 ? 5.950 6.714 20.891 1.00 91.69 494 ARG A O 1
ATOM 3977 N N . PRO A 1 495 ? 6.552 8.855 20.634 1.00 94.75 495 PRO A N 1
ATOM 3978 C CA . PRO A 1 495 ? 5.166 9.312 20.577 1.00 94.75 495 PRO A CA 1
ATOM 3979 C C . PRO A 1 495 ? 4.404 8.806 19.342 1.00 94.75 495 PRO A C 1
ATOM 3981 O O . PRO A 1 495 ? 3.202 8.562 19.446 1.00 94.75 495 PRO A O 1
ATOM 3984 N N . ILE A 1 496 ? 5.074 8.600 18.202 1.00 94.94 496 ILE A N 1
ATOM 3985 C CA . ILE A 1 496 ? 4.461 8.027 16.991 1.00 94.94 496 ILE A CA 1
ATOM 3986 C C . ILE A 1 496 ? 3.994 6.597 17.274 1.00 94.94 496 ILE A C 1
ATOM 3988 O O . ILE A 1 496 ? 2.817 6.284 17.098 1.00 94.94 496 ILE A O 1
ATOM 3992 N N . PHE A 1 497 ? 4.894 5.767 17.800 1.00 92.25 497 PHE A N 1
ATOM 3993 C CA . PHE A 1 497 ? 4.650 4.350 18.044 1.00 92.25 497 PHE A CA 1
ATOM 3994 C C . PHE A 1 497 ? 3.533 4.136 19.063 1.00 92.25 497 PHE A C 1
ATOM 3996 O O . PHE A 1 497 ? 2.623 3.340 18.833 1.00 92.25 497 PHE A O 1
ATOM 4003 N N . LEU A 1 498 ? 3.542 4.898 20.160 1.00 92.88 498 LEU A N 1
ATOM 4004 C CA . LEU A 1 498 ? 2.486 4.843 21.173 1.00 92.88 498 LEU A CA 1
ATOM 4005 C C . LEU A 1 498 ? 1.126 5.301 20.624 1.00 92.88 498 LEU A C 1
ATOM 4007 O O . LEU A 1 498 ? 0.096 4.708 20.949 1.00 92.88 498 LEU A O 1
ATOM 4011 N N . THR A 1 499 ? 1.107 6.323 19.764 1.00 96.44 499 THR A N 1
ATOM 4012 C CA . THR A 1 499 ? -0.130 6.794 19.121 1.00 96.44 499 THR A CA 1
ATOM 4013 C C . THR A 1 499 ? -0.692 5.756 18.149 1.00 96.44 499 THR A C 1
ATOM 4015 O O . THR A 1 499 ? -1.899 5.521 18.126 1.00 96.44 499 THR A O 1
ATOM 4018 N N . GLU A 1 500 ? 0.164 5.087 17.384 1.00 95.00 500 GLU A N 1
ATOM 4019 C CA . GLU A 1 500 ? -0.242 4.002 16.489 1.00 95.00 500 GLU A CA 1
ATOM 4020 C C . GLU A 1 500 ? -0.723 2.766 17.240 1.00 95.00 500 GLU A C 1
ATOM 4022 O O . GLU A 1 500 ? -1.768 2.229 16.894 1.00 95.00 500 GLU A O 1
ATOM 4027 N N . ASN A 1 501 ? -0.053 2.361 18.321 1.00 92.69 501 ASN A N 1
ATOM 4028 C CA . ASN A 1 501 ? -0.519 1.254 19.161 1.00 92.69 501 ASN A CA 1
ATOM 4029 C C . ASN A 1 501 ? -1.920 1.527 19.728 1.00 92.69 501 ASN A C 1
ATOM 4031 O O . ASN A 1 501 ? -2.795 0.657 19.683 1.00 92.69 501 ASN A O 1
ATOM 4035 N N . TRP A 1 502 ? -2.173 2.760 20.179 1.00 95.62 502 TRP A N 1
ATOM 4036 C CA . TRP A 1 502 ? -3.520 3.192 20.548 1.00 95.62 502 TRP A CA 1
ATOM 4037 C C . TRP A 1 502 ? -4.507 3.060 19.377 1.00 95.62 502 TRP A C 1
ATOM 4039 O O . TRP A 1 502 ? -5.587 2.488 19.548 1.00 95.62 502 TRP A O 1
ATOM 4049 N N . ALA A 1 503 ? -4.138 3.526 18.181 1.00 96.88 503 ALA A N 1
ATOM 4050 C CA . ALA A 1 503 ? -4.990 3.444 16.998 1.00 96.88 503 ALA A CA 1
ATOM 4051 C C . ALA A 1 503 ? -5.268 1.990 16.583 1.00 96.88 503 ALA A C 1
ATOM 4053 O O . ALA A 1 503 ? -6.403 1.666 16.240 1.00 96.88 503 ALA A O 1
ATOM 4054 N N . TYR A 1 504 ? -4.289 1.088 16.690 1.00 95.00 504 TYR A N 1
ATOM 4055 C CA . TYR A 1 504 ? -4.449 -0.343 16.422 1.00 95.00 504 TYR A CA 1
ATOM 4056 C C . TYR A 1 504 ? -5.460 -0.986 17.357 1.00 95.00 504 TYR A C 1
ATOM 4058 O O . TYR A 1 504 ? -6.309 -1.754 16.909 1.00 95.00 504 TYR A O 1
ATOM 4066 N N . ASN A 1 505 ? -5.423 -0.639 18.641 1.00 94.75 505 ASN A N 1
ATOM 4067 C CA . ASN A 1 505 ? -6.399 -1.131 19.605 1.00 94.75 505 ASN A CA 1
ATOM 4068 C C . ASN A 1 505 ? -7.812 -0.642 19.277 1.00 94.75 505 ASN A C 1
ATOM 4070 O O . ASN A 1 505 ? -8.755 -1.438 19.267 1.00 94.75 505 ASN A O 1
ATOM 4074 N N . LYS A 1 506 ? -7.967 0.648 18.945 1.00 97.56 506 LYS A N 1
ATOM 4075 C CA . LYS A 1 506 ? -9.262 1.198 18.515 1.00 97.56 506 LYS A CA 1
ATOM 4076 C C . LYS A 1 506 ? -9.746 0.552 17.219 1.00 97.56 506 LYS A C 1
ATOM 4078 O O . LYS A 1 506 ? -10.927 0.228 17.114 1.00 97.56 506 LYS A O 1
ATOM 4083 N N . TYR A 1 507 ? -8.848 0.336 16.262 1.00 97.69 507 TYR A N 1
ATOM 4084 C CA . TYR A 1 507 ? -9.141 -0.304 14.985 1.00 97.69 507 TYR A CA 1
ATOM 4085 C C . TYR A 1 507 ? -9.611 -1.746 15.174 1.00 97.69 507 TYR A C 1
ATOM 4087 O O . TYR A 1 507 ? -10.682 -2.106 14.695 1.00 97.69 507 TYR A O 1
ATOM 4095 N N . ASN A 1 508 ? -8.887 -2.552 15.950 1.00 95.88 508 ASN A N 1
ATOM 4096 C CA . ASN A 1 508 ? -9.254 -3.946 16.204 1.00 95.88 508 ASN A CA 1
ATOM 4097 C C . ASN A 1 508 ? -10.623 -4.063 16.886 1.00 95.88 508 ASN A C 1
ATOM 4099 O O . ASN A 1 508 ? -11.453 -4.875 16.476 1.00 95.88 508 ASN A O 1
ATOM 4103 N N . GLN A 1 509 ? -10.902 -3.208 17.877 1.00 96.75 509 GLN A N 1
ATOM 4104 C CA . GLN A 1 509 ? -12.220 -3.142 18.519 1.00 96.75 509 GLN A CA 1
ATOM 4105 C C . GLN A 1 509 ? -13.320 -2.740 17.526 1.00 96.75 509 GLN A C 1
ATOM 4107 O O . GLN A 1 509 ? -14.400 -3.331 17.518 1.00 96.75 509 GLN A O 1
ATOM 4112 N N . LYS A 1 510 ? -13.048 -1.750 16.667 1.00 97.62 510 LYS A N 1
ATOM 4113 C CA . LYS A 1 510 ? -13.974 -1.278 15.632 1.00 97.62 510 LYS A CA 1
ATOM 4114 C C . LYS A 1 510 ? -14.292 -2.374 14.613 1.00 97.62 510 LYS A C 1
ATOM 4116 O O . LYS A 1 510 ? -15.468 -2.623 14.362 1.00 97.62 510 LYS A O 1
ATOM 4121 N N . MET A 1 511 ? -13.273 -3.049 14.081 1.00 96.88 511 MET A N 1
ATOM 4122 C CA . MET A 1 511 ? -13.426 -4.135 13.107 1.00 96.88 511 MET A CA 1
ATOM 4123 C C . MET A 1 511 ? -14.190 -5.320 13.692 1.00 96.88 511 MET A C 1
ATOM 4125 O O . MET A 1 511 ? -15.101 -5.832 13.047 1.00 96.88 511 MET A O 1
ATOM 4129 N N . PHE A 1 512 ? -13.879 -5.720 14.929 1.00 96.00 512 PHE A N 1
ATOM 4130 C CA . PHE A 1 512 ? -14.612 -6.780 15.621 1.00 96.00 512 PHE A CA 1
ATOM 4131 C C . PHE A 1 512 ? -16.104 -6.444 15.759 1.00 96.00 512 PHE A C 1
ATOM 4133 O O . PHE A 1 512 ? -16.962 -7.249 15.398 1.00 96.00 512 PHE A O 1
ATOM 4140 N N . ASN A 1 513 ? -16.419 -5.233 16.230 1.00 97.81 513 ASN A N 1
ATOM 4141 C CA . ASN A 1 513 ? -17.802 -4.806 16.441 1.00 97.81 513 ASN A CA 1
ATOM 4142 C C . ASN A 1 513 ? -18.594 -4.709 15.133 1.00 97.81 513 ASN A C 1
ATOM 4144 O O . ASN A 1 513 ? -19.748 -5.134 15.096 1.00 97.81 513 ASN A O 1
ATOM 4148 N N . ILE A 1 514 ? -17.998 -4.162 14.069 1.00 97.88 514 ILE A N 1
ATOM 4149 C CA . ILE A 1 514 ? -18.688 -4.029 12.781 1.00 97.88 514 ILE A CA 1
ATOM 4150 C C . ILE A 1 514 ? -18.926 -5.396 12.146 1.00 97.88 514 ILE A C 1
ATOM 4152 O O . ILE A 1 514 ? -20.040 -5.659 11.706 1.00 97.88 514 ILE A O 1
ATOM 4156 N N . ARG A 1 515 ? -17.927 -6.286 12.138 1.00 95.81 515 ARG A N 1
ATOM 4157 C CA . ARG A 1 515 ? -18.109 -7.642 11.599 1.00 95.81 515 ARG A CA 1
ATOM 4158 C C . ARG A 1 515 ? -19.211 -8.388 12.339 1.00 95.81 515 ARG A C 1
ATOM 4160 O O . ARG A 1 515 ? -20.112 -8.906 11.698 1.00 95.81 515 ARG A O 1
ATOM 4167 N N . TYR A 1 516 ? -19.245 -8.296 13.671 1.00 96.62 516 TYR A N 1
ATOM 4168 C CA . TYR A 1 516 ? -20.354 -8.841 14.455 1.00 96.62 516 TYR A CA 1
ATOM 4169 C C . TYR A 1 516 ? -21.720 -8.267 14.036 1.00 96.62 516 TYR A C 1
ATOM 4171 O O . TYR A 1 516 ? -22.702 -9.003 13.958 1.00 96.62 516 TYR A O 1
ATOM 4179 N N . GLN A 1 517 ? -21.816 -6.963 13.764 1.00 97.81 517 GLN A N 1
ATOM 4180 C CA . GLN A 1 517 ? -23.066 -6.358 13.296 1.00 97.81 517 GLN A CA 1
ATOM 4181 C C . GLN A 1 517 ? -23.453 -6.835 11.893 1.00 97.81 517 GLN A C 1
ATOM 4183 O O . GLN A 1 517 ? -24.629 -7.114 11.670 1.00 97.81 517 GLN A O 1
ATOM 4188 N N . LEU A 1 518 ? -22.494 -6.961 10.975 1.00 96.50 518 LEU A N 1
ATOM 4189 C CA . LEU A 1 518 ? -22.727 -7.447 9.614 1.00 96.50 518 LEU A CA 1
ATOM 4190 C C . LEU A 1 518 ? -23.158 -8.920 9.607 1.00 96.50 518 LEU A C 1
ATOM 4192 O O . LEU A 1 518 ? -24.192 -9.236 9.025 1.00 96.50 518 LEU A O 1
ATOM 4196 N N . ASP A 1 519 ? -22.464 -9.786 10.350 1.00 95.75 519 ASP A N 1
ATOM 4197 C CA . ASP A 1 519 ? -22.792 -11.215 10.490 1.00 95.75 519 ASP A CA 1
ATOM 4198 C C . ASP A 1 519 ? -24.226 -11.443 11.004 1.00 95.75 519 ASP A C 1
ATOM 4200 O O . ASP A 1 519 ? -24.865 -12.453 10.706 1.00 95.75 519 ASP A O 1
ATOM 4204 N N . ASN A 1 520 ? -24.751 -10.492 11.784 1.00 96.75 520 ASN A N 1
ATOM 4205 C CA . ASN A 1 520 ? -26.090 -10.547 12.365 1.00 96.75 520 ASN A CA 1
ATOM 4206 C C . ASN A 1 520 ? -27.114 -9.638 11.655 1.00 96.75 520 ASN A C 1
ATOM 4208 O O . ASN A 1 520 ? -28.249 -9.530 12.124 1.00 96.75 520 ASN A O 1
ATOM 4212 N N . ASN A 1 521 ? -26.753 -9.002 10.533 1.00 95.56 521 ASN A N 1
ATOM 4213 C CA . ASN A 1 521 ? -27.590 -8.043 9.795 1.00 95.56 521 ASN A CA 1
ATOM 4214 C C . ASN A 1 521 ? -28.146 -6.897 10.672 1.00 95.56 521 ASN A C 1
ATOM 4216 O O . ASN A 1 521 ? -29.306 -6.501 10.543 1.00 95.56 521 ASN A O 1
ATOM 4220 N N . PHE A 1 522 ? -27.335 -6.379 11.597 1.00 97.81 522 PHE A N 1
ATOM 4221 C CA . PHE A 1 522 ? -27.693 -5.286 12.511 1.00 97.81 522 PHE A CA 1
ATOM 4222 C C . PHE A 1 522 ? -27.331 -3.888 12.001 1.00 97.81 522 PHE A C 1
ATOM 4224 O O . PHE A 1 522 ? -27.661 -2.911 12.670 1.00 97.81 522 PHE A O 1
ATOM 4231 N N . ILE A 1 523 ? -26.648 -3.784 10.863 1.00 97.69 523 ILE A N 1
ATOM 4232 C CA . ILE A 1 523 ? -26.228 -2.514 10.271 1.00 97.69 523 ILE A CA 1
ATOM 4233 C C . ILE A 1 523 ? -26.467 -2.544 8.760 1.00 97.69 523 ILE A C 1
ATOM 4235 O O . ILE A 1 523 ? -26.215 -3.555 8.107 1.00 97.69 523 ILE A O 1
ATOM 4239 N N . THR A 1 524 ? -26.986 -1.449 8.213 1.00 96.88 524 THR A N 1
ATOM 4240 C CA . THR A 1 524 ? -27.132 -1.243 6.765 1.00 96.88 524 THR A CA 1
ATOM 4241 C C . THR A 1 524 ? -25.859 -0.658 6.150 1.00 96.88 524 THR A C 1
ATOM 4243 O O . THR A 1 524 ? -25.021 -0.102 6.856 1.00 96.88 524 THR A O 1
ATOM 4246 N N . ASP A 1 525 ? -25.720 -0.718 4.824 1.00 96.44 525 ASP A N 1
ATOM 4247 C CA . ASP A 1 525 ? -24.573 -0.128 4.116 1.00 96.44 525 ASP A CA 1
ATOM 4248 C C . ASP A 1 525 ? -24.443 1.391 4.346 1.00 96.44 525 ASP A C 1
ATOM 4250 O O . ASP A 1 525 ? -23.332 1.895 4.517 1.00 96.44 525 ASP A O 1
ATOM 4254 N N . ASP A 1 526 ? -25.561 2.122 4.404 1.00 97.69 526 ASP A N 1
ATOM 4255 C CA . ASP A 1 526 ? -25.565 3.569 4.667 1.00 97.69 526 ASP A CA 1
ATOM 4256 C C . ASP A 1 526 ? -25.114 3.883 6.101 1.00 97.69 526 ASP A C 1
ATOM 4258 O O . ASP A 1 526 ? -24.295 4.779 6.326 1.00 97.69 526 ASP A O 1
ATOM 4262 N N . GLU A 1 527 ? -25.608 3.116 7.080 1.00 98.19 527 GLU A N 1
ATOM 4263 C CA . GLU A 1 527 ? -25.178 3.234 8.475 1.00 98.19 527 GLU A CA 1
ATOM 4264 C C . GLU A 1 527 ? -23.702 2.865 8.630 1.00 98.19 527 GLU A C 1
ATOM 4266 O O . GLU A 1 527 ? -22.973 3.577 9.318 1.00 98.19 527 GLU A O 1
ATOM 4271 N N . LEU A 1 528 ? -23.236 1.804 7.961 1.00 98.25 528 LEU A N 1
ATOM 4272 C CA . LEU A 1 528 ? -21.833 1.398 7.952 1.00 98.25 528 LEU A CA 1
ATOM 4273 C C . LEU A 1 528 ? -20.947 2.510 7.389 1.00 98.25 528 LEU A C 1
ATOM 4275 O O . LEU A 1 528 ? -19.962 2.890 8.022 1.00 98.25 528 LEU A O 1
ATOM 4279 N N . ARG A 1 529 ? -21.311 3.065 6.229 1.00 98.12 529 ARG A N 1
ATOM 4280 C CA . ARG A 1 529 ? -20.564 4.139 5.564 1.00 98.12 529 ARG A CA 1
ATOM 4281 C C . ARG A 1 529 ? -20.411 5.353 6.475 1.00 98.12 529 ARG A C 1
ATOM 4283 O O . ARG A 1 529 ? -19.294 5.828 6.683 1.00 98.12 529 ARG A O 1
ATOM 4290 N N . GLN A 1 530 ? -21.510 5.811 7.073 1.00 98.25 530 GLN A N 1
ATOM 4291 C CA . GLN A 1 530 ? -21.491 6.938 8.005 1.00 98.25 530 GLN A CA 1
ATOM 4292 C C . GLN A 1 530 ? -20.683 6.617 9.274 1.00 98.25 530 GLN A C 1
ATOM 4294 O O . GLN A 1 530 ? -19.884 7.431 9.734 1.00 98.25 530 GLN A O 1
ATOM 4299 N N . ASN A 1 531 ? -20.832 5.406 9.812 1.00 98.25 531 ASN A N 1
ATOM 4300 C CA . ASN A 1 531 ? -20.142 4.956 11.017 1.00 98.25 531 ASN A CA 1
ATOM 4301 C C . ASN A 1 531 ? -18.622 4.801 10.830 1.00 98.25 531 ASN A C 1
ATOM 4303 O O . ASN A 1 531 ? -17.865 5.004 11.787 1.00 98.25 531 ASN A O 1
ATOM 4307 N N . LEU A 1 532 ? -18.165 4.421 9.634 1.00 98.56 532 LEU A N 1
ATOM 4308 C CA . LEU A 1 532 ? -16.747 4.412 9.269 1.00 98.56 532 LEU A CA 1
ATOM 4309 C C . LEU A 1 532 ? -16.228 5.837 9.084 1.00 98.56 532 LEU A C 1
ATOM 4311 O O . LEU A 1 532 ? -15.180 6.154 9.643 1.00 98.56 532 LEU A O 1
ATOM 4315 N N . LYS A 1 533 ? -16.985 6.700 8.391 1.00 98.44 533 LYS A N 1
ATOM 4316 C CA . LYS A 1 533 ? -16.636 8.109 8.165 1.00 98.44 533 LYS A CA 1
ATOM 4317 C C . LYS A 1 533 ? -16.396 8.868 9.474 1.00 98.44 533 LYS A C 1
ATOM 4319 O O . LYS A 1 533 ? -15.317 9.417 9.676 1.00 98.44 533 LYS A O 1
ATOM 4324 N N . GLU A 1 534 ? -17.357 8.835 10.393 1.00 98.44 534 GLU A N 1
ATOM 4325 C CA . GLU A 1 534 ? -17.240 9.518 11.692 1.00 98.44 534 GLU A CA 1
ATOM 4326 C C . GLU A 1 534 ? -16.061 8.987 12.518 1.00 98.44 534 GLU A C 1
ATOM 4328 O O . GLU A 1 534 ? -15.366 9.737 13.207 1.00 98.44 534 GLU A O 1
ATOM 4333 N N . TRP A 1 535 ? -15.814 7.676 12.446 1.00 98.62 535 TRP A N 1
ATOM 4334 C CA . TRP A 1 535 ? -14.714 7.056 13.175 1.00 98.62 535 TRP A CA 1
ATOM 4335 C C . TRP A 1 535 ? -13.354 7.455 12.599 1.00 98.62 535 TRP A C 1
ATOM 4337 O O . TRP A 1 535 ? -12.480 7.851 13.369 1.00 98.62 535 TRP A O 1
ATOM 4347 N N . GLN A 1 536 ? -13.167 7.403 11.274 1.00 98.25 536 GLN A N 1
ATOM 4348 C CA . GLN A 1 536 ? -11.889 7.780 10.660 1.00 98.25 536 GLN A CA 1
ATOM 4349 C C . GLN A 1 536 ? -11.580 9.268 10.860 1.00 98.25 536 GLN A C 1
ATOM 4351 O O . GLN A 1 536 ? -10.428 9.609 11.110 1.00 98.25 536 GLN A O 1
ATOM 4356 N N . GLU A 1 537 ? -12.590 10.146 10.839 1.00 98.44 537 GLU A N 1
ATOM 4357 C CA . GLU A 1 537 ? -12.423 11.575 11.138 1.00 98.44 537 GLU A CA 1
ATOM 4358 C C . GLU A 1 537 ? -11.919 11.785 12.575 1.00 98.44 537 GLU A C 1
ATOM 4360 O O . GLU A 1 537 ? -10.957 12.522 12.804 1.00 98.44 537 GLU A O 1
ATOM 4365 N N . ASN A 1 538 ? -12.513 11.088 13.550 1.00 98.44 538 ASN A N 1
ATOM 4366 C CA . ASN A 1 538 ? -12.107 11.183 14.952 1.00 98.44 538 ASN A CA 1
ATOM 4367 C C . ASN A 1 538 ? -10.689 10.641 15.208 1.00 98.44 538 ASN A C 1
ATOM 4369 O O . ASN A 1 538 ? -9.899 11.268 15.926 1.00 98.44 538 ASN A O 1
ATOM 4373 N N . ILE A 1 539 ? -10.369 9.487 14.615 1.00 98.50 539 ILE A N 1
ATOM 4374 C CA . ILE A 1 539 ? -9.047 8.865 14.718 1.00 98.50 539 ILE A CA 1
ATOM 4375 C C . ILE A 1 539 ? -7.991 9.758 14.066 1.00 98.50 539 ILE A C 1
ATOM 4377 O O . ILE A 1 539 ? -7.014 10.102 14.730 1.00 98.50 539 ILE A O 1
ATOM 4381 N N . ALA A 1 540 ? -8.209 10.213 12.829 1.00 98.56 540 ALA A N 1
ATOM 4382 C CA . ALA A 1 540 ? -7.283 11.092 12.116 1.00 98.56 540 ALA A CA 1
ATOM 4383 C C . ALA A 1 540 ? -7.012 12.392 12.886 1.00 98.56 540 ALA A C 1
ATOM 4385 O O . ALA A 1 540 ? -5.853 12.774 13.059 1.00 98.56 540 ALA A O 1
ATOM 4386 N N . GLN A 1 541 ? -8.059 13.031 13.422 1.00 98.56 541 GLN A N 1
ATOM 4387 C CA . GLN A 1 541 ? -7.923 14.234 14.243 1.00 98.56 541 GLN A CA 1
ATOM 4388 C C . GLN A 1 541 ? -7.034 13.992 15.465 1.00 98.56 541 GLN A C 1
ATOM 4390 O O . GLN A 1 541 ? -6.128 14.780 15.738 1.00 98.56 541 GLN A O 1
ATOM 4395 N N . THR A 1 542 ? -7.273 12.903 16.193 1.00 98.50 542 THR A N 1
ATOM 4396 C CA . THR A 1 542 ? -6.535 12.594 17.422 1.00 98.50 542 THR A CA 1
ATOM 4397 C C . THR A 1 542 ? -5.081 12.235 17.114 1.00 98.50 542 THR A C 1
ATOM 4399 O O . THR A 1 542 ? -4.168 12.775 17.742 1.00 98.50 542 THR A O 1
ATOM 4402 N N . MET A 1 543 ? -4.848 11.383 16.110 1.00 98.56 543 MET A N 1
ATOM 4403 C CA . MET A 1 543 ? -3.506 10.971 15.691 1.00 98.56 543 MET A CA 1
ATOM 4404 C C . MET A 1 543 ? -2.676 12.163 15.208 1.00 98.56 543 MET A C 1
ATOM 4406 O O . MET A 1 543 ? -1.557 12.352 15.687 1.00 98.56 543 MET A O 1
ATOM 4410 N N . LYS A 1 544 ? -3.231 13.021 14.339 1.00 98.19 544 LYS A N 1
ATOM 4411 C CA . LYS A 1 544 ? -2.530 14.218 13.853 1.00 98.19 544 LYS A CA 1
ATOM 4412 C C . LYS A 1 544 ? -2.206 15.187 14.990 1.00 98.19 544 LYS A C 1
ATOM 4414 O O . LYS A 1 544 ? -1.083 15.679 15.071 1.00 98.19 544 LYS A O 1
ATOM 4419 N N . THR A 1 545 ? -3.150 15.444 15.900 1.00 98.38 545 THR A N 1
ATOM 4420 C CA . THR A 1 545 ? -2.907 16.331 17.050 1.00 98.38 545 THR A CA 1
ATOM 4421 C C . THR A 1 545 ? -1.744 15.837 17.912 1.00 98.38 545 THR A C 1
ATOM 4423 O O . THR A 1 545 ? -0.882 16.628 18.295 1.00 98.38 545 THR A O 1
ATOM 4426 N N . HIS A 1 546 ? -1.680 14.537 18.200 1.00 98.38 546 HIS A N 1
ATOM 4427 C CA . HIS A 1 546 ? -0.585 13.966 18.982 1.00 98.38 546 HIS A CA 1
ATOM 4428 C C . HIS A 1 546 ? 0.748 13.966 18.226 1.00 98.38 546 HIS A C 1
ATOM 4430 O O . HIS A 1 546 ? 1.770 14.335 18.811 1.00 98.38 546 HIS A O 1
ATOM 4436 N N . TYR A 1 547 ? 0.724 13.665 16.925 1.00 98.06 547 TYR A N 1
ATOM 4437 C CA . TYR A 1 547 ? 1.892 13.718 16.047 1.00 98.06 547 TYR A CA 1
ATOM 4438 C C . TYR A 1 547 ? 2.557 15.102 16.029 1.00 98.06 547 TYR A C 1
ATOM 4440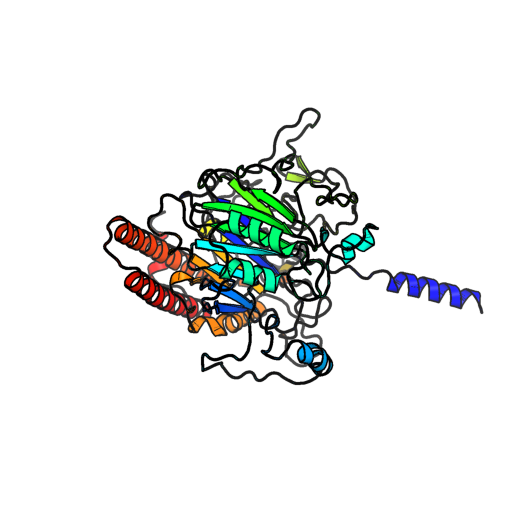 O O . TYR A 1 547 ? 3.768 15.214 16.264 1.00 98.06 547 TYR A O 1
ATOM 4448 N N . ILE A 1 548 ? 1.763 16.157 15.812 1.00 97.44 548 ILE A N 1
ATOM 4449 C CA . ILE A 1 548 ? 2.235 17.551 15.790 1.00 97.44 548 ILE A CA 1
ATOM 4450 C C . ILE A 1 548 ? 2.841 17.925 17.142 1.00 97.44 548 ILE A C 1
ATOM 4452 O O . ILE A 1 548 ? 3.952 18.441 17.211 1.00 97.44 548 ILE A O 1
ATOM 4456 N N . ASN A 1 549 ? 2.144 17.598 18.230 1.00 97.44 549 ASN A N 1
ATOM 4457 C CA . ASN A 1 549 ? 2.570 17.975 19.576 1.00 97.44 549 ASN A CA 1
ATOM 4458 C C . ASN A 1 549 ? 3.729 17.123 20.124 1.00 97.44 549 ASN A C 1
ATOM 4460 O O . ASN A 1 549 ? 4.214 17.409 21.217 1.00 97.44 549 ASN A O 1
ATOM 4464 N N . GLY A 1 550 ? 4.143 16.054 19.432 1.00 96.19 550 GLY A N 1
ATOM 4465 C CA . GLY A 1 550 ? 5.128 15.101 19.958 1.00 96.19 550 GLY A CA 1
ATOM 4466 C C . GLY A 1 550 ? 4.647 14.401 21.236 1.00 96.19 550 GLY A C 1
ATOM 4467 O O . GLY A 1 550 ? 5.434 14.128 22.138 1.00 96.19 550 GLY A O 1
ATOM 4468 N N . THR A 1 551 ? 3.341 14.147 21.333 1.00 96.94 551 THR A N 1
ATOM 4469 C CA . THR A 1 551 ? 2.690 13.487 22.478 1.00 96.94 551 THR A CA 1
ATOM 4470 C C . THR A 1 551 ? 1.985 12.214 22.013 1.00 96.94 551 THR A C 1
ATOM 4472 O O . THR A 1 551 ? 2.064 11.857 20.844 1.00 96.94 551 THR A O 1
ATOM 4475 N N . TYR A 1 552 ? 1.298 11.520 22.916 1.00 96.06 552 TYR A N 1
ATOM 4476 C CA . TYR A 1 552 ? 0.493 10.342 22.601 1.00 96.06 552 TYR A CA 1
ATOM 4477 C C . TYR A 1 552 ? -0.760 10.301 23.494 1.00 96.06 552 TYR A C 1
ATOM 4479 O O . TYR A 1 552 ? -0.767 10.931 24.560 1.00 96.06 552 TYR A O 1
ATOM 4487 N N . PRO A 1 553 ? -1.827 9.586 23.095 1.00 94.94 553 PRO A N 1
ATOM 4488 C CA . PRO A 1 553 ? -3.023 9.419 23.918 1.00 94.94 553 PRO A CA 1
ATOM 4489 C C . PRO A 1 553 ? -2.707 8.742 25.261 1.00 94.94 553 PRO A C 1
ATOM 4491 O O . PRO A 1 553 ? -1.992 7.747 25.298 1.00 94.94 553 PRO A O 1
ATOM 4494 N N . ASN A 1 554 ? -3.284 9.214 26.374 1.00 83.19 554 ASN A N 1
ATOM 4495 C CA . ASN A 1 554 ? -3.022 8.650 27.716 1.00 83.19 554 ASN A CA 1
ATOM 4496 C C . ASN A 1 554 ? -3.370 7.152 27.835 1.00 83.19 554 ASN A C 1
ATOM 4498 O O . ASN A 1 554 ? -2.733 6.422 28.589 1.00 83.19 554 ASN A O 1
ATOM 4502 N N . GLU A 1 555 ? -4.371 6.693 27.079 1.00 79.44 555 GLU A N 1
ATOM 4503 C CA . GLU A 1 555 ? -4.777 5.282 27.000 1.00 79.44 555 GLU A CA 1
ATOM 4504 C C . GLU A 1 555 ? -3.725 4.391 26.314 1.00 79.44 555 GLU A C 1
ATOM 4506 O O . GLU A 1 555 ? -3.835 3.172 26.370 1.00 79.44 555 GLU A O 1
ATOM 4511 N N . ALA A 1 556 ? -2.694 4.962 25.681 1.00 67.81 556 ALA A N 1
ATOM 4512 C CA . ALA A 1 556 ? -1.629 4.189 25.042 1.00 67.81 556 ALA A CA 1
ATOM 4513 C C . ALA A 1 556 ? -0.738 3.437 26.050 1.00 67.81 556 ALA A C 1
ATOM 4515 O O . ALA A 1 556 ? -0.118 2.444 25.688 1.00 67.81 556 ALA A O 1
ATOM 4516 N N . LEU A 1 557 ? -0.674 3.882 27.314 1.00 59.53 557 LEU A N 1
ATOM 4517 C CA . LEU A 1 557 ? 0.211 3.299 28.335 1.00 59.53 557 LEU A CA 1
ATOM 4518 C C . LEU A 1 557 ? -0.413 2.135 29.118 1.00 59.53 557 LEU A C 1
ATOM 4520 O O . LEU A 1 557 ? 0.300 1.427 29.825 1.00 59.53 557 LEU A O 1
ATOM 4524 N N . THR A 1 558 ? -1.731 1.931 29.045 1.00 51.94 558 THR A N 1
ATOM 4525 C CA . THR A 1 558 ? -2.408 0.929 29.889 1.00 51.94 558 THR A CA 1
ATOM 4526 C C . THR A 1 558 ? -2.134 -0.517 29.467 1.00 51.94 558 THR A C 1
ATOM 4528 O O . THR A 1 558 ? -2.291 -1.415 30.291 1.00 51.94 558 THR A O 1
ATOM 4531 N N . ASP A 1 559 ? -1.666 -0.745 28.236 1.00 46.59 559 ASP A N 1
ATOM 4532 C CA . ASP A 1 559 ? -1.364 -2.089 27.723 1.00 46.59 559 ASP A CA 1
ATOM 4533 C C . ASP A 1 559 ? 0.081 -2.547 27.984 1.00 46.59 559 ASP A C 1
ATOM 4535 O O . ASP A 1 559 ? 0.310 -3.753 28.097 1.00 46.59 559 ASP A O 1
ATOM 4539 N N . GLU A 1 560 ? 1.042 -1.633 28.177 1.00 41.94 560 GLU A N 1
ATOM 4540 C CA . GLU A 1 560 ? 2.432 -1.998 28.523 1.00 41.94 560 GLU A CA 1
ATOM 4541 C C . GLU A 1 560 ? 2.525 -2.661 29.906 1.00 41.94 560 GLU A C 1
ATOM 4543 O O . GLU A 1 560 ? 3.367 -3.522 30.127 1.00 41.94 560 GLU A O 1
ATOM 4548 N N . THR A 1 561 ? 1.623 -2.336 30.840 1.00 34.00 561 THR A N 1
ATOM 4549 C CA . THR A 1 561 ? 1.610 -2.950 32.183 1.00 34.00 561 THR A CA 1
ATOM 4550 C C . THR A 1 561 ? 1.001 -4.358 32.238 1.00 34.00 561 THR A C 1
ATOM 4552 O O . THR A 1 561 ? 0.889 -4.924 33.326 1.00 34.00 561 THR A O 1
ATOM 4555 N N . SER A 1 562 ? 0.587 -4.919 31.096 1.00 32.81 562 SER A N 1
ATOM 4556 C CA . SER A 1 562 ? -0.048 -6.245 31.003 1.00 32.81 562 SER A CA 1
ATOM 4557 C C . SER A 1 562 ? 0.772 -7.302 30.252 1.00 32.81 562 SER A C 1
ATOM 4559 O O . SER A 1 562 ? 0.303 -8.435 30.126 1.00 32.81 562 SER A O 1
ATOM 4561 N N . LYS A 1 563 ? 1.978 -6.953 29.785 1.00 32.91 563 LYS A N 1
ATOM 4562 C CA . LYS A 1 563 ? 2.908 -7.872 29.118 1.00 32.91 563 LYS A CA 1
ATOM 4563 C C . LYS A 1 563 ? 4.092 -8.225 30.008 1.00 32.91 563 LYS A C 1
ATOM 4565 O O . LYS A 1 563 ? 4.720 -7.290 30.551 1.00 32.91 563 LYS A O 1
#